Protein AF-A0A0G4IKY3-F1 (afdb_monomer)

InterPro domains:
  IPR006342 Methyltransferase FkbM [PF05050] (155-323)
  IPR006342 Methyltransferase FkbM [TIGR01444] (153-299)
  IPR029063 S-adenosyl-L-methionine-dependent methyltransferase superfamily [G3DSA:3.40.50.150] (143-332)
  IPR029063 S-adenosyl-L-methionine-dependent methyltransferase superfamily [SSF53335] (141-323)
  IPR052514 S-adenosyl-L-methionine-dependent methyltransferase [PTHR34203] (62-328)

Secondary structure (DSSP, 8-state):
--------PPPPPHHHHHHHHHHHHHHHHHHHHHHHHTSS---HHHHHHHHHHHHHHHHHHHHHHHHHHHHHHS----SS--SHHHHHHHHHHHSS-EEEEE-TTTT-EEEEESS-HHHHHHHHHS-S-HHHHHHHHHHHHHHHHTT-SSPEEEEES-TTSHHHHHHHTTT-EEEEEE--HHHHHHHHHHHHH-TTS-EEEEE-EE-SS--EEEEEEETTSTT-PEEE--HHHHHHHHH-S-HHHHHTEEEEEEEEE-GGGT--S-EEEEEE--TT-HHHHHHT-HHHHHHS-EEEEEEE--TTTS-HHHHHHHHHHHHHTTEEEE--TT-BTTB--GGG--SS----TT--EEEEEEHHHHHHHHTT---------GGGHHHHHHHHHHHH-

Radius of gyration: 27.35 Å; Cα contacts (8 Å, |Δi|>4): 627; chains: 1; bounding box: 108×58×87 Å

Organism: Plasmodiophora brassicae (NCBI:txid37360)

Structure (mmCIF, N/CA/C/O backbone):
data_AF-A0A0G4IKY3-F1
#
_entry.id   AF-A0A0G4IKY3-F1
#
loop_
_atom_site.group_PDB
_atom_site.id
_atom_site.type_symbol
_atom_site.label_atom_id
_atom_site.label_alt_id
_atom_site.label_comp_id
_atom_site.label_asym_id
_atom_site.label_entity_id
_atom_site.label_seq_id
_atom_site.pdbx_PDB_ins_code
_atom_site.Cartn_x
_atom_site.Cartn_y
_atom_site.Cartn_z
_atom_site.occupancy
_atom_site.B_iso_or_equiv
_atom_site.auth_seq_id
_atom_site.auth_comp_id
_atom_site.auth_asym_id
_atom_site.auth_atom_id
_atom_site.pdbx_PDB_model_num
ATOM 1 N N . MET A 1 1 ? -82.545 -2.313 -59.507 1.00 37.31 1 MET A N 1
ATOM 2 C CA . MET A 1 1 ? -81.567 -2.961 -58.609 1.00 37.31 1 MET A CA 1
ATOM 3 C C . MET A 1 1 ? -80.741 -1.866 -57.972 1.00 37.31 1 MET A C 1
ATOM 5 O O . MET A 1 1 ? -80.095 -1.100 -58.671 1.00 37.31 1 MET A O 1
ATOM 9 N N . SER A 1 2 ? -80.927 -1.722 -56.670 1.00 38.00 2 SER A N 1
ATOM 10 C CA . SER A 1 2 ? -80.375 -0.693 -55.794 1.00 38.00 2 SER A CA 1
ATOM 11 C C . SER A 1 2 ? -78.859 -0.852 -55.628 1.00 38.00 2 SER A C 1
ATOM 13 O O . SER A 1 2 ? -78.356 -1.959 -55.782 1.00 38.00 2 SER A O 1
ATOM 15 N N . VAL A 1 3 ? -78.153 0.210 -55.235 1.00 34.66 3 VAL A N 1
ATOM 16 C CA . VAL A 1 3 ? -77.446 0.300 -53.938 1.00 34.66 3 VAL A CA 1
ATOM 17 C C . VAL A 1 3 ? -76.568 1.557 -53.912 1.00 34.66 3 VAL A C 1
ATOM 19 O O . VAL A 1 3 ? -75.771 1.826 -54.806 1.00 34.66 3 VAL A O 1
ATOM 22 N N . LEU A 1 4 ? -76.782 2.320 -52.842 1.00 35.19 4 LEU A N 1
ATOM 23 C CA . LEU A 1 4 ? -76.111 3.544 -52.432 1.00 35.19 4 LEU A CA 1
ATOM 24 C C . LEU A 1 4 ? -74.904 3.247 -51.531 1.00 35.19 4 LEU A C 1
ATOM 26 O O . LEU A 1 4 ? -74.853 2.257 -50.807 1.00 35.19 4 LEU A O 1
ATOM 30 N N . VAL A 1 5 ? -73.977 4.198 -51.571 1.00 39.53 5 VAL A N 1
ATOM 31 C CA . VAL A 1 5 ? -72.756 4.366 -50.777 1.00 39.53 5 VAL A CA 1
ATOM 32 C C . VAL A 1 5 ? -73.047 4.518 -49.274 1.00 39.53 5 VAL A C 1
ATOM 34 O O . VAL A 1 5 ? -73.958 5.247 -48.891 1.00 39.53 5 VAL A O 1
ATOM 37 N N . GLY A 1 6 ? -72.201 3.930 -48.416 1.00 31.89 6 GLY A N 1
ATOM 38 C CA . GLY A 1 6 ? -72.197 4.166 -46.966 1.00 31.89 6 GLY A CA 1
ATOM 39 C C . GLY A 1 6 ? -70.816 3.963 -46.327 1.00 31.89 6 GLY A C 1
ATOM 40 O O . GLY A 1 6 ? -70.265 2.867 -46.359 1.00 31.89 6 GLY A O 1
ATOM 41 N N . LYS A 1 7 ? -70.257 5.037 -45.749 1.00 36.78 7 LYS A N 1
ATOM 42 C CA . LYS A 1 7 ? -68.997 5.089 -44.979 1.00 36.78 7 LYS A CA 1
ATOM 43 C C . LYS A 1 7 ? -69.166 4.465 -43.584 1.00 36.78 7 LYS A C 1
ATOM 45 O O . LYS A 1 7 ? -70.102 4.823 -42.877 1.00 36.78 7 LYS A O 1
ATOM 50 N N . ALA A 1 8 ? -68.193 3.668 -43.133 1.00 34.00 8 ALA A N 1
ATOM 51 C CA . ALA A 1 8 ? -68.064 3.230 -41.739 1.00 34.00 8 ALA A CA 1
ATOM 52 C C . ALA A 1 8 ? -66.904 3.964 -41.030 1.00 34.00 8 ALA A C 1
ATOM 54 O O . ALA A 1 8 ? -65.758 3.918 -41.474 1.00 34.00 8 ALA A O 1
ATOM 55 N N . LYS A 1 9 ? -67.213 4.644 -39.917 1.00 39.22 9 LYS A N 1
ATOM 56 C CA . LYS A 1 9 ? -66.256 5.208 -38.945 1.00 39.22 9 LYS A CA 1
ATOM 57 C C . LYS A 1 9 ? -65.696 4.072 -38.077 1.00 39.22 9 LYS A C 1
ATOM 59 O O . LYS A 1 9 ? -66.474 3.364 -37.445 1.00 39.22 9 LYS A O 1
ATOM 64 N N . ARG A 1 10 ? -64.367 3.928 -37.987 1.00 40.53 10 ARG A N 1
ATOM 65 C CA . ARG A 1 10 ? -63.715 3.079 -36.971 1.00 40.53 10 ARG A CA 1
ATOM 66 C C . ARG A 1 10 ? -63.641 3.835 -35.645 1.00 40.53 10 ARG A C 1
ATOM 68 O O . ARG A 1 10 ? -62.998 4.875 -35.557 1.00 40.53 10 ARG A O 1
ATOM 75 N N . ILE A 1 11 ? -64.310 3.295 -34.635 1.00 43.56 11 ILE A N 1
ATOM 76 C CA . ILE A 1 11 ? -64.228 3.701 -33.230 1.00 43.56 11 ILE A CA 1
ATOM 77 C C . ILE A 1 11 ? -63.143 2.821 -32.593 1.00 43.56 11 ILE A C 1
ATOM 79 O O . ILE A 1 11 ? -63.266 1.598 -32.630 1.00 43.56 11 ILE A O 1
ATOM 83 N N . MET A 1 12 ? -62.068 3.412 -32.059 1.00 44.75 12 MET A N 1
ATOM 84 C CA . MET A 1 12 ? -61.100 2.673 -31.235 1.00 44.75 12 MET A CA 1
ATOM 85 C C . MET A 1 12 ? -61.681 2.437 -29.827 1.00 44.75 12 MET A C 1
ATOM 87 O O . MET A 1 12 ? -62.324 3.344 -29.291 1.00 44.75 12 MET A O 1
ATOM 91 N N . PRO A 1 13 ? -61.466 1.258 -29.212 1.00 45.41 13 PRO A N 1
ATOM 92 C CA . PRO A 1 13 ? -61.956 0.957 -27.868 1.00 45.41 13 PRO A CA 1
ATOM 93 C C . PRO A 1 13 ? -61.301 1.863 -26.816 1.00 45.41 13 PRO A C 1
ATOM 95 O O . PRO A 1 13 ? -60.092 2.102 -26.859 1.00 45.41 13 PRO A O 1
ATOM 98 N N . ARG A 1 14 ? -62.099 2.337 -25.849 1.00 50.44 14 ARG A N 1
ATOM 99 C CA . ARG A 1 14 ? -61.691 3.253 -24.764 1.00 50.44 14 ARG A CA 1
ATOM 100 C C . ARG A 1 14 ? -60.505 2.744 -23.926 1.00 50.44 14 ARG A C 1
ATOM 102 O O . ARG A 1 14 ? -59.749 3.563 -23.410 1.00 50.44 14 ARG A O 1
ATOM 109 N N . ASP A 1 15 ? -60.284 1.434 -23.878 1.00 48.44 15 ASP A N 1
ATOM 110 C CA . ASP A 1 15 ? -59.241 0.820 -23.047 1.00 48.44 15 ASP A CA 1
ATOM 111 C C . ASP A 1 15 ? -57.827 0.957 -23.642 1.00 48.44 15 ASP A C 1
ATOM 113 O O . ASP A 1 15 ? -56.848 1.065 -22.903 1.00 48.44 15 ASP A O 1
ATOM 117 N N . MET A 1 16 ? -57.696 1.065 -24.972 1.00 48.69 16 MET A N 1
ATOM 118 C CA . MET A 1 16 ? -56.390 1.317 -25.604 1.00 48.69 16 MET A CA 1
ATOM 119 C C . MET A 1 16 ? -55.942 2.774 -25.476 1.00 48.69 16 MET A C 1
ATOM 121 O O . MET A 1 16 ? -54.743 3.040 -25.377 1.00 48.69 16 MET A O 1
ATOM 125 N N . LEU A 1 17 ? -56.885 3.721 -25.418 1.00 51.28 17 LEU A N 1
ATOM 126 C CA . LEU A 1 17 ? -56.554 5.126 -25.184 1.00 51.28 17 LEU A CA 1
ATOM 127 C C . LEU A 1 17 ? -56.025 5.319 -23.753 1.00 51.28 17 LEU A C 1
ATOM 129 O O . LEU A 1 17 ? -55.016 5.995 -23.562 1.00 51.28 17 LEU A O 1
ATOM 133 N N . ALA A 1 18 ? -56.627 4.645 -22.768 1.00 51.75 18 ALA A N 1
ATOM 134 C CA . ALA A 1 18 ? -56.174 4.680 -21.378 1.00 51.75 18 ALA A CA 1
ATOM 135 C C . ALA A 1 18 ? -54.755 4.104 -21.197 1.00 51.75 18 ALA A C 1
ATOM 137 O O . ALA A 1 18 ? -53.933 4.728 -20.524 1.00 51.75 18 ALA A O 1
ATOM 138 N N . LEU A 1 19 ? -54.427 2.979 -21.850 1.00 49.94 19 LEU A N 1
ATOM 139 C CA . LEU A 1 19 ? -53.065 2.423 -21.811 1.00 49.94 19 LEU A CA 1
ATOM 140 C C . LEU A 1 19 ? -52.035 3.354 -22.465 1.00 49.94 19 LEU A C 1
ATOM 142 O O . LEU A 1 19 ? -50.948 3.547 -21.924 1.00 49.94 19 LEU A O 1
ATOM 146 N N . SER A 1 20 ? -52.379 3.969 -23.600 1.00 53.56 20 SER A N 1
ATOM 147 C CA . SER A 1 20 ? -51.467 4.891 -24.289 1.00 53.56 20 SER A CA 1
ATOM 148 C C . SER A 1 20 ? -51.202 6.175 -23.489 1.00 53.56 20 SER A C 1
ATOM 150 O O . SER A 1 20 ? -50.065 6.643 -23.443 1.00 53.56 20 SER A O 1
ATOM 152 N N . ILE A 1 21 ? -52.213 6.696 -22.781 1.00 59.31 21 ILE A N 1
ATOM 153 C CA . ILE A 1 21 ? -52.073 7.866 -21.902 1.00 59.31 21 ILE A CA 1
ATOM 154 C C . ILE A 1 21 ? -51.247 7.517 -20.656 1.00 59.31 21 ILE A C 1
ATOM 156 O O . ILE A 1 21 ? -50.390 8.308 -20.266 1.00 59.31 21 ILE A O 1
ATOM 160 N N . MET A 1 22 ? -51.428 6.329 -20.066 1.00 53.69 22 MET A N 1
ATOM 161 C CA . MET A 1 22 ? -50.606 5.887 -18.931 1.00 53.69 22 MET A CA 1
ATOM 162 C C . MET A 1 22 ? -49.137 5.667 -19.319 1.00 53.69 22 MET A C 1
ATOM 164 O O . MET A 1 22 ? -48.249 6.082 -18.575 1.00 53.69 22 MET A O 1
ATOM 168 N N . CYS A 1 23 ? -48.857 5.105 -20.501 1.00 52.62 23 CYS A N 1
ATOM 169 C CA . CYS A 1 23 ? -47.485 4.996 -21.007 1.00 52.62 23 CYS A CA 1
ATOM 170 C C . CYS A 1 23 ? -46.850 6.370 -21.268 1.00 52.62 23 CYS A C 1
ATOM 172 O O . CYS A 1 23 ? -45.700 6.585 -20.891 1.00 52.62 23 CYS A O 1
ATOM 174 N N . LEU A 1 24 ? -47.588 7.318 -21.854 1.00 56.56 24 LEU A N 1
ATOM 175 C CA . LEU A 1 24 ? -47.091 8.682 -22.075 1.00 56.56 24 LEU A CA 1
ATOM 176 C C . LEU A 1 24 ? -46.851 9.435 -20.759 1.00 56.56 24 LEU A C 1
ATOM 178 O O . LEU A 1 24 ? -45.848 10.136 -20.644 1.00 56.56 24 LEU A O 1
ATOM 182 N N . ALA A 1 25 ? -47.705 9.250 -19.748 1.00 55.06 25 ALA A N 1
ATOM 183 C CA . ALA A 1 25 ? -47.511 9.833 -18.421 1.00 55.06 25 ALA A CA 1
ATOM 184 C C . ALA A 1 25 ? -46.302 9.224 -17.688 1.00 55.06 25 ALA A C 1
ATOM 186 O O . ALA A 1 25 ? -45.550 9.955 -17.047 1.00 55.06 25 ALA A O 1
ATOM 187 N N . ALA A 1 26 ? -46.063 7.915 -17.823 1.00 49.66 26 ALA A N 1
ATOM 188 C CA . ALA A 1 26 ? -44.887 7.252 -17.255 1.00 49.66 26 ALA A CA 1
ATOM 189 C C . ALA A 1 26 ? -43.582 7.716 -17.925 1.00 49.66 26 ALA A C 1
ATOM 191 O O . ALA A 1 26 ? -42.605 8.006 -17.235 1.00 49.66 26 ALA A O 1
ATOM 192 N N . VAL A 1 27 ? -43.581 7.868 -19.255 1.00 55.97 27 VAL A N 1
ATOM 193 C CA . VAL A 1 27 ? -42.430 8.397 -20.006 1.00 55.97 27 VAL A CA 1
ATOM 194 C C . VAL A 1 27 ? -42.190 9.876 -19.682 1.00 55.97 27 VAL A C 1
ATOM 196 O O . VAL A 1 27 ? -41.045 10.274 -19.478 1.00 55.97 27 VAL A O 1
ATOM 199 N N . ALA A 1 28 ? -43.245 10.685 -19.543 1.00 47.47 28 ALA A N 1
ATOM 200 C CA . ALA A 1 28 ? -43.129 12.079 -19.113 1.00 47.47 28 ALA A CA 1
ATOM 201 C C . ALA A 1 28 ? -42.624 12.203 -17.664 1.00 47.47 28 ALA A C 1
ATOM 203 O O . ALA A 1 28 ? -41.802 13.071 -17.379 1.00 47.47 28 ALA A O 1
ATOM 204 N N . CYS A 1 29 ? -43.041 11.301 -16.767 1.00 44.12 29 CYS A N 1
ATOM 205 C CA . CYS A 1 29 ? -42.544 11.240 -15.393 1.00 44.12 29 CYS A CA 1
ATOM 206 C C . CYS A 1 29 ? -41.045 10.886 -15.366 1.00 44.12 29 CYS A C 1
ATOM 208 O O . CYS A 1 29 ? -40.260 11.606 -14.752 1.00 44.12 29 CYS A O 1
ATOM 210 N N . MET A 1 30 ? -40.612 9.879 -16.136 1.00 45.09 30 MET A N 1
ATOM 211 C CA . MET A 1 30 ? -39.189 9.525 -16.270 1.00 45.09 30 MET A CA 1
ATOM 212 C C . MET A 1 30 ? -38.346 10.647 -16.901 1.00 45.09 30 MET A C 1
ATOM 214 O O . MET A 1 30 ? -37.221 10.892 -16.465 1.00 45.09 30 MET A O 1
ATOM 218 N N . LEU A 1 31 ? -38.890 11.383 -17.875 1.00 43.62 31 LEU A N 1
ATOM 219 C CA . LEU A 1 31 ? -38.218 12.546 -18.467 1.00 43.62 31 LEU A CA 1
ATOM 220 C C . LEU A 1 31 ? -38.138 13.731 -17.493 1.00 43.62 31 LEU A C 1
ATOM 222 O O . LEU A 1 31 ? -37.123 14.424 -17.465 1.00 43.62 31 LEU A O 1
ATOM 226 N N . SER A 1 32 ? -39.155 13.938 -16.652 1.00 40.62 32 SER A N 1
ATOM 227 C CA . SER A 1 32 ? -39.143 14.993 -15.629 1.00 40.62 32 SER A CA 1
ATOM 228 C C . SER A 1 32 ? -38.189 14.698 -14.465 1.00 40.62 32 SER A C 1
ATOM 230 O O . SER A 1 32 ? -37.555 15.624 -13.962 1.00 40.62 32 SER A O 1
ATOM 232 N N . VAL A 1 33 ? -37.996 13.421 -14.103 1.00 45.06 33 VAL A N 1
ATOM 233 C CA . VAL A 1 33 ? -36.963 13.002 -13.139 1.00 45.06 33 VAL A CA 1
ATOM 234 C C . VAL A 1 33 ? -35.565 13.260 -13.712 1.00 45.06 33 VAL A C 1
ATOM 236 O O . VAL A 1 33 ? -34.727 13.833 -13.021 1.00 45.06 33 VAL A O 1
ATOM 239 N N . ASN A 1 34 ? -35.326 12.956 -14.992 1.00 39.84 34 ASN A N 1
ATOM 240 C CA . ASN A 1 34 ? -34.033 13.227 -15.637 1.00 39.84 34 ASN A CA 1
ATOM 241 C C . ASN A 1 34 ? -33.738 14.728 -15.809 1.00 39.84 34 ASN A C 1
ATOM 243 O O . ASN A 1 34 ? -32.594 15.152 -15.645 1.00 39.84 34 ASN A O 1
ATOM 247 N N . LEU A 1 35 ? -34.753 15.556 -16.078 1.00 37.22 35 LEU A N 1
ATOM 248 C CA . LEU A 1 35 ? -34.577 17.010 -16.184 1.00 37.22 35 LEU A CA 1
ATOM 249 C C . LEU A 1 35 ? -34.345 17.683 -14.818 1.00 37.22 35 LEU A C 1
ATOM 251 O O . LEU A 1 35 ? -33.639 18.688 -14.764 1.00 37.22 35 LEU A O 1
ATOM 255 N N . PHE A 1 36 ? -34.829 17.104 -13.712 1.00 32.34 36 PHE A N 1
ATOM 256 C CA . PHE A 1 36 ? -34.518 17.584 -12.355 1.00 32.34 36 PHE A CA 1
ATOM 257 C C . PHE A 1 36 ? -33.088 17.252 -11.891 1.00 32.34 36 PHE A C 1
ATOM 259 O O . PHE A 1 36 ? -32.546 17.954 -11.036 1.00 32.34 36 PHE A O 1
ATOM 266 N N . PHE A 1 37 ? -32.437 16.242 -12.479 1.00 37.88 37 PHE A N 1
ATOM 267 C CA . PHE A 1 37 ? -31.025 15.934 -12.211 1.00 37.88 37 PHE A CA 1
ATOM 268 C C . PHE A 1 37 ? -30.039 16.802 -13.011 1.00 37.88 37 PHE A C 1
ATOM 270 O O . PHE A 1 37 ? -28.870 16.887 -12.644 1.00 37.88 37 PHE A O 1
ATOM 277 N N . SER A 1 38 ? -30.495 17.510 -14.050 1.00 35.00 38 SER A N 1
ATOM 278 C CA . SER A 1 38 ? -29.628 18.337 -14.903 1.00 35.00 38 SER A CA 1
ATOM 279 C C . SER A 1 38 ? -29.293 19.722 -14.324 1.00 35.00 38 SER A C 1
ATOM 281 O O . SER A 1 38 ? -28.456 20.419 -14.897 1.00 35.00 38 SER A O 1
ATOM 283 N N . SER A 1 39 ? -29.916 20.156 -13.220 1.00 37.53 39 SER A N 1
ATOM 284 C CA . SER A 1 39 ? -29.637 21.476 -12.620 1.00 37.53 39 SER A CA 1
ATOM 285 C C . SER A 1 39 ? -29.365 21.458 -11.115 1.00 37.53 39 SER A C 1
ATOM 287 O O . SER A 1 39 ? -29.288 22.519 -10.492 1.00 37.53 39 SER A O 1
ATOM 289 N N . ALA A 1 40 ? -29.201 20.286 -10.505 1.00 34.88 40 ALA A N 1
ATOM 290 C CA . ALA A 1 40 ? -28.775 20.193 -9.117 1.00 34.88 40 ALA A CA 1
ATOM 291 C C . ALA A 1 40 ? -27.244 20.188 -9.069 1.00 34.88 40 ALA A C 1
ATOM 293 O O . ALA A 1 40 ? -26.609 19.260 -9.565 1.00 34.88 40 ALA A O 1
ATOM 294 N N . ARG A 1 41 ? -26.634 21.201 -8.434 1.00 41.28 41 ARG A N 1
ATOM 295 C CA . ARG A 1 41 ? -25.271 21.050 -7.895 1.00 41.28 41 ARG A CA 1
ATOM 296 C C . ARG A 1 41 ? -25.238 19.716 -7.156 1.00 41.28 41 ARG A C 1
ATOM 298 O O . ARG A 1 41 ? -26.053 19.507 -6.258 1.00 41.28 41 ARG A O 1
ATOM 305 N N . SER A 1 42 ? -24.361 18.819 -7.594 1.00 39.03 42 SER A N 1
ATOM 306 C CA . SER A 1 42 ? -24.293 17.438 -7.130 1.00 39.03 42 SER A CA 1
ATOM 307 C C . SER A 1 42 ? -24.282 17.402 -5.605 1.00 39.03 42 SER A C 1
ATOM 309 O O . SER A 1 42 ? -23.324 17.844 -4.969 1.00 39.03 42 SER A O 1
ATOM 311 N N . SER A 1 43 ? -25.375 16.921 -5.010 1.00 37.34 43 SER A N 1
ATOM 312 C CA . SER A 1 43 ? -25.430 16.740 -3.562 1.00 37.34 43 SER A CA 1
ATOM 313 C C . SER A 1 43 ? -24.370 15.707 -3.147 1.00 37.34 43 SER A C 1
ATOM 315 O O . SER A 1 43 ? -24.094 14.785 -3.924 1.00 37.34 43 SER A O 1
ATOM 317 N N . PRO A 1 44 ? -23.800 15.789 -1.931 1.00 43.41 44 PRO A N 1
ATOM 318 C CA . PRO A 1 44 ? -22.795 14.830 -1.455 1.00 43.41 44 PRO A CA 1
ATOM 319 C C . PRO A 1 44 ? -23.242 13.366 -1.589 1.00 43.41 44 PRO A C 1
ATOM 321 O O . PRO A 1 44 ? -22.439 12.482 -1.859 1.00 43.41 44 PRO A O 1
ATOM 324 N N . ARG A 1 45 ? -24.554 13.120 -1.485 1.00 36.38 45 ARG A N 1
ATOM 325 C CA . ARG A 1 45 ? -25.170 11.796 -1.611 1.00 36.38 45 ARG A CA 1
ATOM 326 C C . ARG A 1 45 ? -25.133 11.240 -3.042 1.00 36.38 45 ARG A C 1
ATOM 328 O O . ARG A 1 45 ? -25.012 10.035 -3.208 1.00 36.38 45 ARG A O 1
ATOM 335 N N . SER A 1 46 ? -25.209 12.100 -4.061 1.00 29.44 46 SER A N 1
ATOM 336 C CA . SER A 1 46 ? -25.110 11.701 -5.474 1.00 29.44 46 SER A CA 1
ATOM 337 C C . SER A 1 46 ? -23.675 11.360 -5.870 1.00 29.44 46 SER A C 1
ATOM 339 O O . SER A 1 46 ? -23.472 10.394 -6.595 1.00 29.44 46 SER A O 1
ATOM 341 N N . LEU A 1 47 ? -22.697 12.129 -5.376 1.00 43.41 47 LEU A N 1
ATOM 342 C CA . LEU A 1 47 ? -21.272 11.850 -5.588 1.00 43.41 47 LEU A CA 1
ATOM 343 C C . LEU A 1 47 ? -20.853 10.554 -4.887 1.00 43.41 47 LEU A C 1
ATOM 345 O O . LEU A 1 47 ? -20.110 9.766 -5.457 1.00 43.41 47 LEU A O 1
ATOM 349 N N . TYR A 1 48 ? -21.386 10.306 -3.688 1.00 41.56 48 TYR A N 1
ATOM 350 C CA . TYR A 1 48 ? -21.134 9.085 -2.925 1.00 41.56 48 TYR A CA 1
ATOM 351 C C . TYR A 1 48 ? -21.706 7.821 -3.591 1.00 41.56 48 TYR A C 1
ATOM 353 O O . TYR A 1 48 ? -21.061 6.777 -3.612 1.00 41.56 48 TYR A O 1
ATOM 361 N N . LEU A 1 49 ? -22.906 7.897 -4.179 1.00 38.56 49 LEU A N 1
ATOM 362 C CA . LEU A 1 49 ? -23.488 6.762 -4.906 1.00 38.56 49 LEU A CA 1
ATOM 363 C C . LEU A 1 49 ? -22.720 6.460 -6.198 1.00 38.56 49 LEU A C 1
ATOM 365 O O . LEU A 1 49 ? -22.378 5.304 -6.431 1.00 38.56 49 LEU A O 1
ATOM 369 N N . SER A 1 50 ? -22.357 7.487 -6.978 1.00 44.03 50 SER A N 1
ATOM 370 C CA . SER A 1 50 ? -21.510 7.290 -8.162 1.00 44.03 50 SER A CA 1
ATOM 371 C C . SER A 1 50 ? -20.131 6.743 -7.790 1.00 44.03 50 SER A C 1
ATOM 373 O O . SER A 1 50 ? -19.555 5.949 -8.524 1.00 44.03 50 SER A O 1
ATOM 375 N N . SER A 1 51 ? -19.597 7.134 -6.632 1.00 50.31 51 SER A N 1
ATOM 376 C CA . SER A 1 51 ? -18.275 6.707 -6.189 1.00 50.31 51 SER A CA 1
ATOM 377 C C . SER A 1 51 ? -18.251 5.269 -5.644 1.00 50.31 51 SER A C 1
ATOM 379 O O . SER A 1 51 ? -17.302 4.519 -5.893 1.00 50.31 51 SER A O 1
ATOM 381 N N . LEU A 1 52 ? -19.318 4.836 -4.965 1.00 52.59 52 LEU A N 1
ATOM 382 C CA . LEU A 1 52 ? -19.523 3.431 -4.596 1.00 52.59 52 LEU A CA 1
ATOM 383 C C . LEU A 1 52 ? -19.681 2.539 -5.833 1.00 52.59 52 LEU A C 1
ATOM 385 O O . LEU A 1 52 ? -19.059 1.477 -5.899 1.00 52.59 52 LEU A O 1
ATOM 389 N N . GLU A 1 53 ? -20.441 2.995 -6.835 1.00 53.31 53 GLU A N 1
ATOM 390 C CA . GLU A 1 53 ? -20.539 2.314 -8.131 1.00 53.31 53 GLU A CA 1
ATOM 391 C C . GLU A 1 53 ? -19.160 2.185 -8.790 1.00 53.31 53 GLU A C 1
ATOM 393 O O . GLU A 1 53 ? -18.822 1.103 -9.272 1.00 53.31 53 GLU A O 1
ATOM 398 N N . THR A 1 54 ? -18.311 3.221 -8.724 1.00 65.69 54 THR A N 1
ATOM 399 C CA . THR A 1 54 ? -16.938 3.106 -9.238 1.00 65.69 54 THR A CA 1
ATOM 400 C C . THR A 1 54 ? -16.086 2.102 -8.462 1.00 65.69 54 THR A C 1
ATOM 402 O O . THR A 1 54 ? -15.414 1.298 -9.097 1.00 65.69 54 THR A O 1
ATOM 405 N N . THR A 1 55 ? -16.132 2.056 -7.125 1.00 71.69 55 THR A N 1
ATOM 406 C CA . THR A 1 55 ? -15.308 1.098 -6.351 1.00 71.69 55 THR A CA 1
ATOM 407 C C . THR A 1 55 ? -15.731 -0.347 -6.614 1.00 71.69 55 THR A C 1
ATOM 409 O O . THR A 1 55 ? -14.876 -1.209 -6.823 1.00 71.69 55 THR A O 1
ATOM 412 N N . HIS A 1 56 ? -17.039 -0.616 -6.680 1.00 76.81 56 HIS A N 1
ATOM 413 C CA . HIS A 1 56 ? -17.553 -1.942 -7.030 1.00 76.81 56 HIS A CA 1
ATOM 414 C C . HIS A 1 56 ? -17.130 -2.357 -8.446 1.00 76.81 56 HIS A C 1
ATOM 416 O O . HIS A 1 56 ? -16.602 -3.450 -8.636 1.00 76.81 56 HIS A O 1
ATOM 422 N N . GLN A 1 57 ? -17.280 -1.465 -9.430 1.00 79.88 57 GLN A N 1
ATOM 423 C CA . GLN A 1 57 ? -16.838 -1.724 -10.804 1.00 79.88 57 GLN A CA 1
ATOM 424 C C . GLN A 1 57 ? -15.325 -1.970 -10.891 1.00 79.88 57 GLN A C 1
ATOM 426 O O . GLN A 1 57 ? -14.885 -2.855 -11.626 1.00 79.88 57 GLN A O 1
ATOM 431 N N . GLN A 1 58 ? -14.511 -1.217 -10.141 1.00 78.94 58 GLN A N 1
ATOM 432 C CA . GLN A 1 58 ? -13.065 -1.440 -10.074 1.00 78.94 58 GLN A CA 1
ATOM 433 C C . GLN A 1 58 ? -12.749 -2.808 -9.456 1.00 78.94 58 GLN A C 1
ATOM 435 O O . GLN A 1 58 ? -11.918 -3.543 -9.992 1.00 78.94 58 GLN A O 1
ATOM 440 N N . HIS A 1 59 ? -13.441 -3.187 -8.382 1.00 83.19 59 HIS A N 1
ATOM 441 C CA . HIS A 1 59 ? -13.292 -4.491 -7.740 1.00 83.19 59 HIS A CA 1
ATOM 442 C C . HIS A 1 59 ? -13.621 -5.644 -8.701 1.00 83.19 59 HIS A C 1
ATOM 444 O O . HIS A 1 59 ? -12.784 -6.523 -8.918 1.00 83.19 59 HIS A O 1
ATOM 450 N N . GLU A 1 60 ? -14.780 -5.604 -9.364 1.00 84.38 60 GLU A N 1
ATOM 451 C CA . GLU A 1 60 ? -15.162 -6.594 -10.381 1.00 84.38 60 GLU A CA 1
ATOM 452 C C . GLU A 1 60 ? -14.147 -6.659 -11.525 1.00 84.38 60 GLU A C 1
ATOM 454 O O . GLU A 1 60 ? -13.751 -7.744 -11.954 1.00 84.38 60 GLU A O 1
ATOM 459 N N . ARG A 1 61 ? -13.665 -5.499 -11.987 1.00 84.75 61 ARG A N 1
ATOM 460 C CA . ARG A 1 61 ? -12.633 -5.422 -13.023 1.00 84.75 61 ARG A CA 1
ATOM 461 C C . ARG A 1 61 ? -11.327 -6.074 -12.573 1.00 84.75 61 ARG A C 1
ATOM 463 O O . ARG A 1 61 ? -10.712 -6.782 -13.368 1.00 84.75 61 ARG A O 1
ATOM 470 N N . SER A 1 62 ? -10.898 -5.851 -11.333 1.00 87.12 62 SER A N 1
ATOM 471 C CA . SER A 1 62 ? -9.705 -6.491 -10.769 1.00 87.12 62 SER A CA 1
ATOM 472 C C . SER A 1 62 ? -9.865 -8.014 -10.733 1.00 87.12 62 SER A C 1
ATOM 474 O O . SER A 1 62 ? -9.005 -8.728 -11.253 1.00 87.12 62 SER A O 1
ATOM 476 N N . HIS A 1 63 ? -11.001 -8.515 -10.237 1.00 87.38 63 HIS A N 1
ATOM 477 C CA . HIS A 1 63 ? -11.297 -9.949 -10.213 1.00 87.38 63 HIS A CA 1
ATOM 478 C C . HIS A 1 63 ? -11.362 -10.563 -11.613 1.00 87.38 63 HIS A C 1
ATOM 480 O O . HIS A 1 63 ? -10.807 -11.639 -11.837 1.00 87.38 63 HIS A O 1
ATOM 486 N N . PHE A 1 64 ? -11.971 -9.870 -12.576 1.00 85.12 64 PHE A N 1
ATOM 487 C CA . PHE A 1 64 ? -12.006 -10.308 -13.968 1.00 85.12 64 PHE A CA 1
ATOM 488 C C . PHE A 1 64 ? -10.601 -10.383 -14.583 1.00 85.12 64 PHE A C 1
ATOM 490 O O . PHE A 1 64 ? -10.259 -11.378 -15.226 1.00 85.12 64 PHE A O 1
ATOM 497 N N . LEU A 1 65 ? -9.762 -9.364 -14.360 1.00 84.44 65 LEU A N 1
ATOM 498 C CA . LEU A 1 65 ? -8.372 -9.356 -14.822 1.00 84.44 65 LEU A CA 1
ATOM 499 C C . LEU A 1 65 ? -7.562 -10.489 -14.186 1.00 84.44 65 LEU A C 1
ATOM 501 O O . LEU A 1 65 ? -6.797 -11.149 -14.885 1.00 84.44 65 LEU A O 1
ATOM 505 N N . GLN A 1 66 ? -7.751 -10.741 -12.890 1.00 88.56 66 GLN A N 1
ATOM 506 C CA . GLN A 1 66 ? -7.102 -11.845 -12.188 1.00 88.56 66 GLN A CA 1
ATOM 507 C C . GLN A 1 66 ? -7.560 -13.202 -12.734 1.00 88.56 66 GLN A C 1
ATOM 509 O O . GLN A 1 66 ? -6.724 -14.055 -13.016 1.00 88.56 66 GLN A O 1
ATOM 514 N N . ALA A 1 67 ? -8.863 -13.405 -12.936 1.00 83.50 67 ALA A N 1
ATOM 515 C CA . ALA A 1 67 ? -9.400 -14.645 -13.490 1.00 83.50 67 ALA A CA 1
ATOM 516 C C . ALA A 1 67 ? -8.894 -14.894 -14.918 1.00 83.50 67 ALA A C 1
ATOM 518 O O . ALA A 1 67 ? -8.455 -16.000 -15.228 1.00 83.50 67 ALA A O 1
ATOM 519 N N . THR A 1 68 ? -8.884 -13.854 -15.759 1.00 83.38 68 THR A N 1
ATOM 520 C CA . THR A 1 68 ? -8.339 -13.913 -17.125 1.00 83.38 68 THR A CA 1
ATOM 521 C C . THR A 1 68 ? -6.850 -14.252 -17.100 1.00 83.38 68 THR A C 1
ATOM 523 O O . THR A 1 68 ? -6.410 -15.133 -17.835 1.00 83.38 68 THR A O 1
ATOM 526 N N . TYR A 1 69 ? -6.085 -13.621 -16.203 1.00 84.44 69 TYR A N 1
ATOM 527 C CA . TYR A 1 69 ? -4.676 -13.944 -15.994 1.00 84.44 69 TYR A CA 1
ATOM 528 C C . TYR A 1 69 ? -4.504 -15.412 -15.583 1.00 84.44 69 TYR A C 1
ATOM 530 O O . TYR A 1 69 ? -3.710 -16.135 -16.173 1.00 84.44 69 TYR A O 1
ATOM 538 N N . CYS A 1 70 ? -5.285 -15.913 -14.626 1.00 84.00 70 CYS A N 1
ATOM 539 C CA . CYS A 1 70 ? -5.183 -17.318 -14.244 1.00 84.00 70 CYS A CA 1
ATOM 540 C C . CYS A 1 70 ? -5.552 -18.270 -15.384 1.00 84.00 70 CYS A C 1
ATOM 542 O O . CYS A 1 70 ? -4.924 -19.308 -15.524 1.00 84.00 70 CYS A O 1
ATOM 544 N N . GLN A 1 71 ? -6.521 -17.926 -16.230 1.00 79.06 71 GLN A N 1
ATOM 545 C CA . GLN A 1 71 ? -6.881 -18.756 -17.381 1.00 79.06 71 GLN A CA 1
ATOM 546 C C . GLN A 1 71 ? -5.796 -18.772 -18.465 1.00 79.06 71 GLN A C 1
ATOM 548 O O . GLN A 1 71 ? -5.492 -19.839 -18.993 1.00 79.06 71 GLN A O 1
ATOM 553 N N . GLU A 1 72 ? -5.208 -17.616 -18.788 1.00 74.25 72 GLU A N 1
ATOM 554 C CA . GLU A 1 72 ? -4.143 -17.512 -19.794 1.00 74.25 72 GLU A CA 1
ATOM 555 C C . GLU A 1 72 ? -2.853 -18.198 -19.317 1.00 74.25 72 GLU A C 1
ATOM 557 O O . GLU A 1 72 ? -2.198 -18.893 -20.094 1.00 74.25 72 GLU A O 1
ATOM 562 N N . PHE A 1 73 ? -2.499 -18.027 -18.039 1.00 67.88 73 PHE A N 1
ATOM 563 C CA . PHE A 1 73 ? -1.185 -18.406 -17.507 1.00 67.88 73 PHE A CA 1
ATOM 564 C C . PHE A 1 73 ? -1.183 -19.673 -16.644 1.00 67.88 73 PHE A C 1
ATOM 566 O O . PHE A 1 73 ? -0.130 -20.247 -16.368 1.00 67.88 73 PHE A O 1
ATOM 573 N N . PHE A 1 74 ? -2.356 -20.131 -16.224 1.00 66.44 74 PHE A N 1
ATOM 574 C CA . PHE A 1 74 ? -2.557 -21.382 -15.499 1.00 66.44 74 PHE A CA 1
ATOM 575 C C . PHE A 1 74 ? -3.780 -22.118 -16.060 1.00 66.44 74 PHE A C 1
ATOM 577 O O . PHE A 1 74 ? -4.691 -22.455 -15.294 1.00 66.44 74 PHE A O 1
ATOM 584 N N . PRO A 1 75 ? -3.840 -22.362 -17.390 1.00 56.22 75 PRO A N 1
ATOM 585 C CA . PRO A 1 75 ? -4.957 -23.079 -17.984 1.00 56.22 75 PRO A CA 1
ATOM 586 C C . PRO A 1 75 ? -5.088 -24.411 -17.257 1.00 56.22 75 PRO A C 1
ATOM 588 O O . PRO A 1 75 ? -4.091 -25.119 -17.104 1.00 56.22 75 PRO A O 1
ATOM 591 N N . LEU A 1 76 ? -6.299 -24.663 -16.741 1.00 50.78 76 LEU A N 1
ATOM 592 C CA . LEU A 1 76 ? -6.672 -25.785 -15.879 1.00 50.78 76 LEU A CA 1
ATOM 593 C C . LEU A 1 76 ? -5.712 -26.952 -16.054 1.00 50.78 76 LEU A C 1
ATOM 595 O O . LEU A 1 76 ? -5.693 -27.580 -17.114 1.00 50.78 76 LEU A O 1
ATOM 599 N N . ALA A 1 77 ? -4.916 -27.211 -15.014 1.00 45.72 77 ALA A N 1
ATOM 600 C CA . ALA A 1 77 ? -4.087 -28.395 -14.931 1.00 45.72 77 ALA A CA 1
ATOM 601 C C . ALA A 1 77 ? -4.968 -29.595 -15.289 1.00 45.72 77 ALA A C 1
ATOM 603 O O . ALA A 1 77 ? -5.837 -30.002 -14.515 1.00 45.72 77 ALA A O 1
ATOM 604 N N . SER A 1 78 ? -4.781 -30.117 -16.501 1.00 37.88 78 SER A N 1
ATOM 605 C CA . SER A 1 78 ? -5.372 -31.370 -16.933 1.00 37.88 78 SER A CA 1
ATOM 606 C C . SER A 1 78 ? -5.095 -32.382 -15.831 1.00 37.88 78 SER A C 1
ATOM 608 O O . SER A 1 78 ? -3.942 -32.530 -15.421 1.00 37.88 78 SER A O 1
ATOM 610 N N . HIS A 1 79 ? -6.164 -32.987 -15.312 1.00 39.38 79 HIS A N 1
ATOM 611 C CA . HIS A 1 79 ? -6.160 -33.970 -14.234 1.00 39.38 79 HIS A CA 1
ATOM 612 C C . HIS A 1 79 ? -4.893 -34.834 -14.245 1.00 39.38 79 HIS A C 1
ATOM 614 O O . HIS A 1 79 ? -4.731 -35.696 -15.104 1.00 39.38 79 HIS A O 1
ATOM 620 N N . GLY A 1 80 ? -3.976 -34.575 -13.312 1.00 37.41 80 GLY A N 1
ATOM 621 C CA . GLY A 1 80 ? -2.702 -35.287 -13.298 1.00 37.41 80 GLY A CA 1
ATOM 622 C C . GLY A 1 80 ? -1.593 -34.577 -12.537 1.00 37.41 80 GLY A C 1
ATOM 623 O O . GLY A 1 80 ? -0.584 -34.229 -13.133 1.00 37.41 80 GLY A O 1
ATOM 624 N N . GLY A 1 81 ? -1.793 -34.352 -11.235 1.00 40.78 81 GLY A N 1
ATOM 625 C CA . GLY A 1 81 ? -0.781 -34.496 -10.172 1.00 40.78 81 GLY A CA 1
ATOM 626 C C . GLY A 1 81 ? 0.643 -33.935 -10.317 1.00 40.78 81 GLY A C 1
ATOM 627 O O . GLY A 1 81 ? 1.481 -34.306 -9.501 1.00 40.78 81 GLY A O 1
ATOM 628 N N . SER A 1 82 ? 0.966 -33.070 -11.279 1.00 40.53 82 SER A N 1
ATOM 629 C CA . SER A 1 82 ? 2.313 -32.512 -11.407 1.00 40.53 82 SER A CA 1
ATOM 630 C C . SER A 1 82 ? 2.316 -31.016 -11.113 1.00 40.53 82 SER A C 1
ATOM 632 O O . SER A 1 82 ? 1.577 -30.223 -11.685 1.00 40.53 82 SER A O 1
ATOM 634 N N . THR A 1 83 ? 3.199 -30.636 -10.202 1.00 50.88 83 THR A N 1
ATOM 635 C CA . THR A 1 83 ? 3.575 -29.274 -9.805 1.00 50.88 83 THR A CA 1
ATOM 636 C C . THR A 1 83 ? 4.363 -28.526 -10.895 1.00 50.88 83 THR A C 1
ATOM 638 O O . THR A 1 83 ? 4.790 -27.393 -10.693 1.00 50.88 83 THR A O 1
ATOM 641 N N . TYR A 1 84 ? 4.548 -29.168 -12.051 1.00 45.94 84 TYR A N 1
ATOM 642 C CA . TYR A 1 84 ? 5.426 -28.801 -13.159 1.00 45.94 84 TYR A CA 1
ATOM 643 C C . TYR A 1 84 ? 4.878 -27.752 -14.167 1.00 45.94 84 TYR A C 1
ATOM 645 O O . TYR A 1 84 ? 5.705 -27.056 -14.755 1.00 45.94 84 TYR A O 1
ATOM 653 N N . PRO A 1 85 ? 3.552 -27.557 -14.388 1.00 57.28 85 PRO A N 1
ATOM 654 C CA . PRO A 1 85 ? 3.065 -26.624 -15.419 1.00 57.28 85 PRO A CA 1
ATOM 655 C C . PRO A 1 85 ? 3.276 -25.144 -15.070 1.00 57.28 85 PRO A C 1
ATOM 657 O O . PRO A 1 85 ? 3.660 -24.354 -15.925 1.00 57.28 85 PRO A O 1
ATOM 660 N N . ILE A 1 86 ? 3.067 -24.784 -13.799 1.00 54.34 86 ILE A N 1
ATOM 661 C CA . ILE A 1 86 ? 3.083 -23.398 -13.293 1.00 54.34 86 ILE A CA 1
ATOM 662 C C . ILE A 1 86 ? 4.459 -22.750 -13.480 1.00 54.34 86 ILE A C 1
ATOM 664 O O . ILE A 1 86 ? 4.563 -21.637 -13.989 1.00 54.34 86 ILE A O 1
ATOM 668 N N . ALA A 1 87 ? 5.520 -23.457 -13.079 1.00 50.88 87 ALA A N 1
ATOM 669 C CA . ALA A 1 87 ? 6.876 -22.920 -13.111 1.00 50.88 87 ALA A CA 1
ATOM 670 C C . ALA A 1 87 ? 7.355 -22.684 -14.548 1.00 50.88 87 ALA A C 1
ATOM 672 O O . ALA A 1 87 ? 7.924 -21.640 -14.833 1.00 50.88 87 ALA A O 1
ATOM 673 N N . LYS A 1 88 ? 7.076 -23.613 -15.471 1.00 53.69 88 LYS A N 1
ATOM 674 C CA . LYS A 1 88 ? 7.497 -23.478 -16.868 1.00 53.69 88 LYS A CA 1
ATOM 675 C C . LYS A 1 88 ? 6.792 -22.313 -17.575 1.00 53.69 88 LYS A C 1
ATOM 677 O O . LYS A 1 88 ? 7.456 -21.536 -18.245 1.00 53.69 88 LYS A O 1
ATOM 682 N N . LEU A 1 89 ? 5.482 -22.142 -17.369 1.00 54.50 89 LEU A N 1
ATOM 683 C CA . LEU A 1 89 ? 4.714 -21.113 -18.081 1.00 54.50 89 LEU A CA 1
ATOM 684 C C . LEU A 1 89 ? 5.061 -19.680 -17.642 1.00 54.50 89 LEU A C 1
ATOM 686 O O . LEU A 1 89 ? 5.099 -18.764 -18.461 1.00 54.50 89 LEU A O 1
ATOM 690 N N . ALA A 1 90 ? 5.345 -19.484 -16.354 1.00 54.78 90 ALA A N 1
ATOM 691 C CA . ALA A 1 90 ? 5.805 -18.196 -15.846 1.00 54.78 90 ALA A CA 1
ATOM 692 C C . ALA A 1 90 ? 7.273 -17.912 -16.215 1.00 54.78 90 ALA A C 1
ATOM 694 O O . ALA A 1 90 ? 7.595 -16.765 -16.523 1.00 54.78 90 ALA A O 1
ATOM 695 N N . VAL A 1 91 ? 8.132 -18.941 -16.275 1.00 57.28 91 VAL A N 1
ATOM 696 C CA . VAL A 1 91 ? 9.502 -18.825 -16.815 1.00 57.28 91 VAL A CA 1
ATOM 697 C C . VAL A 1 91 ? 9.481 -18.386 -18.278 1.00 57.28 91 VAL A C 1
ATOM 699 O O . VAL A 1 91 ? 10.223 -17.481 -18.649 1.00 57.28 91 VAL A O 1
ATOM 702 N N . ASP A 1 92 ? 8.602 -18.968 -19.096 1.00 59.25 92 ASP A N 1
ATOM 703 C CA . ASP A 1 92 ? 8.510 -18.661 -20.527 1.00 59.25 92 ASP A CA 1
ATOM 704 C C . ASP A 1 92 ? 8.086 -17.199 -20.799 1.00 59.25 92 ASP A C 1
ATOM 706 O O . ASP A 1 92 ? 8.482 -16.626 -21.813 1.00 59.25 92 ASP A O 1
ATOM 710 N N . LYS A 1 93 ? 7.311 -16.566 -19.900 1.00 62.72 93 LYS A N 1
ATOM 711 C CA . LYS A 1 93 ? 6.849 -15.166 -20.047 1.00 62.72 93 LYS A CA 1
ATOM 712 C C . LYS A 1 93 ? 7.729 -14.129 -19.350 1.00 62.72 93 LYS A C 1
ATOM 714 O O . LYS A 1 93 ? 7.890 -13.044 -19.901 1.00 62.72 93 LYS A O 1
ATOM 719 N N . LEU A 1 94 ? 8.266 -14.422 -18.163 1.00 66.25 94 LEU A N 1
ATOM 720 C CA . LEU A 1 94 ? 9.195 -13.511 -17.477 1.00 66.25 94 LEU A CA 1
ATOM 721 C C . LEU A 1 94 ? 10.622 -13.620 -18.030 1.00 66.25 94 LEU A C 1
ATOM 723 O O . LEU A 1 94 ? 11.426 -12.723 -17.816 1.00 66.25 94 LEU A O 1
ATOM 727 N N . GLY A 1 95 ? 10.941 -14.701 -18.750 1.00 64.62 95 GLY A N 1
ATOM 728 C CA . GLY A 1 95 ? 12.296 -14.976 -19.231 1.00 64.62 95 GLY A CA 1
ATOM 729 C C . GLY A 1 95 ? 13.266 -15.366 -18.111 1.00 64.62 95 GLY A C 1
ATOM 730 O O . GLY A 1 95 ? 14.474 -15.423 -18.332 1.00 64.62 95 GLY A O 1
ATOM 731 N N . GLU A 1 96 ? 12.757 -15.641 -16.908 1.00 70.81 96 GLU A N 1
ATOM 732 C CA . GLU A 1 96 ? 13.544 -15.813 -15.689 1.00 70.81 96 GLU A CA 1
ATOM 733 C C . GLU A 1 96 ? 13.065 -17.016 -14.876 1.00 70.81 96 GLU A C 1
ATOM 735 O O . GLU A 1 96 ? 11.896 -17.398 -14.919 1.00 70.81 96 GLU A O 1
ATOM 740 N N . ARG A 1 97 ? 13.973 -17.626 -14.101 1.00 71.94 97 ARG A N 1
ATOM 741 C CA . ARG A 1 97 ? 13.613 -18.719 -13.190 1.00 71.94 97 ARG A CA 1
ATOM 742 C C . ARG A 1 97 ? 12.727 -18.192 -12.069 1.00 71.94 97 ARG A C 1
ATOM 744 O O . ARG A 1 97 ? 13.174 -17.377 -11.268 1.00 71.94 97 ARG A O 1
ATOM 751 N N . ILE A 1 98 ? 11.518 -18.735 -11.975 1.00 78.25 98 ILE A N 1
ATOM 752 C CA . ILE A 1 98 ? 10.638 -18.532 -10.828 1.00 78.25 98 ILE A CA 1
ATOM 753 C C . ILE A 1 98 ? 10.594 -19.774 -9.938 1.00 78.25 98 ILE A C 1
ATOM 755 O O . ILE A 1 98 ? 10.778 -20.906 -10.394 1.00 78.25 98 ILE A O 1
ATOM 759 N N . SER A 1 99 ? 10.333 -19.556 -8.658 1.00 79.25 99 SER A N 1
ATOM 760 C CA . SER A 1 99 ? 10.146 -20.590 -7.648 1.00 79.25 99 SER A CA 1
ATOM 761 C C . SER A 1 99 ? 8.880 -20.312 -6.852 1.00 79.25 99 SER A C 1
ATOM 763 O O . SER A 1 99 ? 8.379 -19.191 -6.817 1.00 79.25 99 SER A O 1
ATOM 765 N N . ARG A 1 100 ? 8.354 -21.356 -6.212 1.00 81.88 100 ARG A N 1
ATOM 766 C CA . ARG A 1 100 ? 7.251 -21.231 -5.260 1.00 81.88 100 ARG A CA 1
ATOM 767 C C . ARG A 1 100 ? 7.712 -21.643 -3.875 1.00 81.88 100 ARG A C 1
ATOM 769 O O . ARG A 1 100 ? 8.470 -22.608 -3.744 1.00 81.88 100 ARG A O 1
ATOM 776 N N . LYS A 1 101 ? 7.178 -20.994 -2.850 1.00 82.56 101 LYS A N 1
ATOM 777 C CA . LYS A 1 101 ? 7.458 -21.312 -1.450 1.00 82.56 101 LYS A CA 1
ATOM 778 C C . LYS A 1 101 ? 6.156 -21.276 -0.648 1.00 82.56 101 LYS A C 1
ATOM 780 O O . LYS A 1 101 ? 5.333 -20.398 -0.904 1.00 82.56 101 LYS A O 1
ATOM 785 N N . PRO A 1 102 ? 5.917 -22.223 0.274 1.00 81.50 102 PRO A N 1
ATOM 786 C CA . PRO A 1 102 ? 4.852 -22.052 1.247 1.00 81.50 102 PRO A CA 1
ATOM 787 C C . PRO A 1 102 ? 5.231 -20.908 2.194 1.00 81.50 102 PRO A C 1
ATOM 789 O O . PRO A 1 102 ? 6.334 -20.895 2.742 1.00 81.50 102 PRO A O 1
ATOM 792 N N . LEU A 1 103 ? 4.318 -19.964 2.380 1.00 77.88 103 LEU A N 1
ATOM 793 C CA . LEU A 1 103 ? 4.408 -18.950 3.416 1.00 77.88 103 LEU A CA 1
ATOM 794 C C . LEU A 1 103 ? 4.187 -19.601 4.789 1.00 77.88 103 LEU A C 1
ATOM 796 O O . LEU A 1 103 ? 3.424 -20.570 4.899 1.00 77.88 103 LEU A O 1
ATOM 800 N N . PRO A 1 104 ? 4.780 -19.049 5.863 1.00 77.19 104 PRO A N 1
ATOM 801 C CA . PRO A 1 104 ? 4.527 -19.518 7.228 1.00 77.19 104 PRO A CA 1
ATOM 802 C C . PRO A 1 104 ? 3.053 -19.346 7.641 1.00 77.19 104 PRO A C 1
ATOM 804 O O . PRO A 1 104 ? 2.592 -19.957 8.604 1.00 77.19 104 PRO A O 1
ATOM 807 N N . PHE A 1 105 ? 2.292 -18.544 6.895 1.00 74.00 105 PHE A N 1
ATOM 808 C CA . PHE A 1 105 ? 0.892 -18.240 7.145 1.00 74.00 105 PHE A CA 1
ATOM 809 C C . PHE A 1 105 ? -0.030 -19.231 6.426 1.00 74.00 105 PHE A C 1
ATOM 811 O O . PHE A 1 105 ? -0.216 -19.170 5.210 1.00 74.00 105 PHE A O 1
ATOM 818 N N . ARG A 1 106 ? -0.608 -20.163 7.199 1.00 77.19 106 ARG A N 1
ATOM 819 C CA . ARG A 1 106 ? -1.689 -21.087 6.787 1.00 77.19 106 ARG A CA 1
ATOM 820 C C . ARG A 1 106 ? -1.458 -21.826 5.451 1.00 77.19 106 ARG A C 1
ATOM 822 O O . ARG A 1 106 ? -2.414 -22.207 4.783 1.00 77.19 106 ARG A O 1
ATOM 829 N N . GLY A 1 107 ? -0.199 -22.073 5.080 1.00 72.44 107 GLY A N 1
ATOM 830 C CA . GLY A 1 107 ? 0.167 -22.883 3.914 1.00 72.44 107 GLY A CA 1
ATOM 831 C C . GLY A 1 107 ? -0.111 -22.240 2.550 1.00 72.44 107 GLY A C 1
ATOM 832 O O . GLY A 1 107 ? -0.153 -22.966 1.557 1.00 72.44 107 GLY A O 1
ATOM 833 N N . MET A 1 108 ? -0.303 -20.916 2.482 1.00 83.94 108 MET A N 1
ATOM 834 C CA . MET A 1 108 ? -0.426 -20.200 1.203 1.00 83.94 108 MET A CA 1
ATOM 835 C C . MET A 1 108 ? 0.883 -20.263 0.413 1.00 83.94 108 MET A C 1
ATOM 837 O O . MET A 1 108 ? 1.959 -20.312 1.003 1.00 83.94 108 MET A O 1
ATOM 841 N N . TYR A 1 109 ? 0.816 -20.230 -0.917 1.00 86.00 109 TYR A N 1
ATOM 842 C CA . TYR A 1 109 ? 2.013 -20.217 -1.764 1.00 86.00 109 TYR A CA 1
ATOM 843 C C . TYR A 1 109 ? 2.328 -18.822 -2.292 1.00 86.00 109 TYR A C 1
ATOM 845 O O . TYR A 1 109 ? 1.457 -18.159 -2.849 1.00 86.00 109 TYR A O 1
ATOM 853 N N . VAL A 1 110 ? 3.593 -18.426 -2.201 1.00 88.94 110 VAL A N 1
ATOM 854 C CA . VAL A 1 110 ? 4.134 -17.240 -2.871 1.00 88.94 110 VAL A CA 1
ATOM 855 C C . VAL A 1 110 ? 5.042 -17.667 -4.019 1.00 88.94 110 VAL A C 1
ATOM 857 O O . VAL A 1 110 ? 5.758 -18.669 -3.921 1.00 88.94 110 VAL A O 1
ATOM 860 N N . ILE A 1 111 ? 4.982 -16.921 -5.116 1.00 89.00 111 ILE A N 1
ATOM 861 C CA . ILE A 1 111 ? 5.854 -17.041 -6.278 1.00 89.00 111 ILE A CA 1
ATOM 862 C C . ILE A 1 111 ? 6.880 -15.914 -6.216 1.00 89.00 111 ILE A C 1
ATOM 864 O O . ILE A 1 111 ? 6.511 -14.751 -6.102 1.00 89.00 111 ILE A O 1
ATOM 868 N N . GLY A 1 112 ? 8.158 -16.271 -6.302 1.00 88.94 112 GLY A N 1
ATOM 869 C CA . GLY A 1 112 ? 9.275 -15.332 -6.353 1.00 88.94 112 GLY A CA 1
ATOM 870 C C . GLY A 1 112 ? 10.217 -15.684 -7.495 1.00 88.94 112 GLY A C 1
ATOM 871 O O . GLY A 1 112 ? 10.233 -16.824 -7.974 1.00 88.94 112 GLY A O 1
ATOM 872 N N . GLY A 1 113 ? 11.000 -14.715 -7.949 1.00 87.00 113 GLY A N 1
ATOM 873 C CA . GLY A 1 113 ? 11.976 -14.937 -9.006 1.00 87.00 113 GLY A CA 1
ATOM 874 C C . GLY A 1 113 ? 12.579 -13.648 -9.539 1.00 87.00 113 GLY A C 1
ATOM 875 O O . GLY A 1 113 ? 12.190 -12.545 -9.158 1.00 87.00 113 GLY A O 1
ATOM 876 N N . GLY A 1 114 ? 13.521 -13.826 -10.458 1.00 84.62 114 GLY A N 1
ATOM 877 C CA . GLY A 1 114 ? 14.335 -12.738 -10.983 1.00 84.62 114 GLY A CA 1
ATOM 878 C C . GLY A 1 114 ? 15.477 -12.334 -10.061 1.00 84.62 114 GLY A C 1
ATOM 879 O O . GLY A 1 114 ? 15.704 -12.947 -9.021 1.00 84.62 114 GLY A O 1
ATOM 880 N N . LYS A 1 115 ? 16.250 -11.330 -10.482 1.00 86.38 115 LYS A N 1
ATOM 881 C CA . LYS A 1 115 ? 17.371 -10.786 -9.699 1.00 86.38 115 LYS A CA 1
ATOM 882 C C . LYS A 1 115 ? 16.851 -9.765 -8.686 1.00 86.38 115 LYS A C 1
ATOM 884 O O . LYS A 1 115 ? 17.007 -8.559 -8.883 1.00 86.38 115 LYS A O 1
ATOM 889 N N . ASP A 1 116 ? 16.186 -10.255 -7.651 1.00 90.69 116 ASP A N 1
ATOM 890 C CA . ASP A 1 116 ? 15.457 -9.439 -6.686 1.00 90.69 116 ASP A CA 1
ATOM 891 C C . ASP A 1 116 ? 15.703 -9.902 -5.244 1.00 90.69 116 ASP A C 1
ATOM 893 O O . ASP A 1 116 ? 15.564 -11.086 -4.935 1.00 90.69 116 ASP A O 1
ATOM 897 N N . ILE A 1 117 ? 16.057 -8.967 -4.356 1.00 92.31 117 ILE A N 1
ATOM 898 C CA . ILE A 1 117 ? 16.498 -9.288 -2.989 1.00 92.31 117 ILE A CA 1
ATOM 899 C C . ILE A 1 117 ? 15.337 -9.845 -2.165 1.00 92.31 117 ILE A C 1
ATOM 901 O O . ILE A 1 117 ? 15.503 -10.840 -1.455 1.00 92.31 117 ILE A O 1
ATOM 905 N N . VAL A 1 118 ? 14.156 -9.233 -2.273 1.00 92.44 118 VAL A N 1
ATOM 906 C CA . VAL A 1 118 ? 12.962 -9.659 -1.530 1.00 92.44 118 VAL A CA 1
ATOM 907 C C . VAL A 1 118 ? 12.540 -11.058 -1.978 1.00 92.44 118 VAL A C 1
ATOM 909 O O . VAL A 1 118 ? 12.320 -11.944 -1.147 1.00 92.44 118 VAL A O 1
ATOM 912 N N . SER A 1 119 ? 12.517 -11.300 -3.290 1.00 92.06 119 SER A N 1
ATOM 913 C CA . SER A 1 119 ? 12.275 -12.621 -3.869 1.00 92.06 119 SER A CA 1
ATOM 914 C C . SER A 1 119 ? 13.273 -13.663 -3.373 1.00 92.06 119 SER A C 1
ATOM 916 O O . SER A 1 119 ? 12.851 -14.733 -2.930 1.00 92.06 119 SER A O 1
ATOM 918 N N . ASP A 1 120 ? 14.573 -13.362 -3.396 1.00 92.31 120 ASP A N 1
ATOM 919 C CA . ASP A 1 120 ? 15.620 -14.282 -2.943 1.00 92.31 120 ASP A CA 1
ATOM 920 C C . ASP A 1 120 ? 15.465 -14.634 -1.456 1.00 92.31 120 ASP A C 1
ATOM 922 O O . ASP A 1 120 ? 15.535 -15.813 -1.085 1.00 92.31 120 ASP A O 1
ATOM 926 N N . ILE A 1 121 ? 15.176 -13.642 -0.605 1.00 91.69 121 ILE A N 1
ATOM 927 C CA . ILE A 1 121 ? 14.944 -13.864 0.828 1.00 91.69 121 ILE A CA 1
ATOM 928 C C . ILE A 1 121 ? 13.702 -14.729 1.047 1.00 91.69 121 ILE A C 1
ATOM 930 O O . ILE A 1 121 ? 13.771 -15.712 1.787 1.00 91.69 121 ILE A O 1
ATOM 934 N N . ILE A 1 122 ? 12.579 -14.429 0.391 1.00 92.00 122 ILE A N 1
ATOM 935 C CA . ILE A 1 122 ? 11.339 -15.197 0.562 1.00 92.00 122 ILE A CA 1
ATOM 936 C C . ILE A 1 122 ? 11.516 -16.628 0.039 1.00 92.00 122 ILE A C 1
ATOM 938 O O . ILE A 1 122 ? 11.106 -17.585 0.700 1.00 92.00 122 ILE A O 1
ATOM 942 N N . MET A 1 123 ? 12.169 -16.817 -1.110 1.00 90.94 123 MET A N 1
ATOM 943 C CA . MET A 1 123 ? 12.417 -18.155 -1.656 1.00 90.94 123 MET A CA 1
ATOM 944 C C . MET A 1 123 ? 13.398 -18.962 -0.792 1.00 90.94 123 MET A C 1
ATOM 946 O O . MET A 1 123 ? 13.207 -20.174 -0.614 1.00 90.94 123 MET A O 1
ATOM 950 N N . GLY A 1 124 ? 14.404 -18.313 -0.200 1.00 89.38 124 GLY A N 1
ATOM 951 C CA . GLY A 1 124 ? 15.343 -18.935 0.733 1.00 89.38 124 GLY A CA 1
ATOM 952 C C . GLY A 1 124 ? 14.693 -19.277 2.075 1.00 89.38 124 GLY A C 1
ATOM 953 O O . GLY A 1 124 ? 14.570 -20.454 2.436 1.00 89.38 124 GLY A O 1
ATOM 954 N N . ASN A 1 125 ? 14.201 -18.253 2.769 1.00 88.06 125 ASN A N 1
ATOM 955 C CA . ASN A 1 125 ? 13.819 -18.293 4.182 1.00 88.06 125 ASN A CA 1
ATOM 956 C C . ASN A 1 125 ? 12.325 -18.560 4.415 1.00 88.06 125 ASN A C 1
ATOM 958 O O . ASN A 1 125 ? 11.935 -18.920 5.521 1.00 88.06 125 ASN A O 1
ATOM 962 N N . GLY A 1 126 ? 11.481 -18.427 3.389 1.00 85.94 126 GLY A N 1
ATOM 963 C CA . GLY A 1 126 ? 10.032 -18.627 3.490 1.00 85.94 126 GLY A CA 1
ATOM 964 C C . GLY A 1 126 ? 9.226 -17.360 3.754 1.00 85.94 126 GLY A C 1
ATOM 965 O O . GLY A 1 126 ? 8.016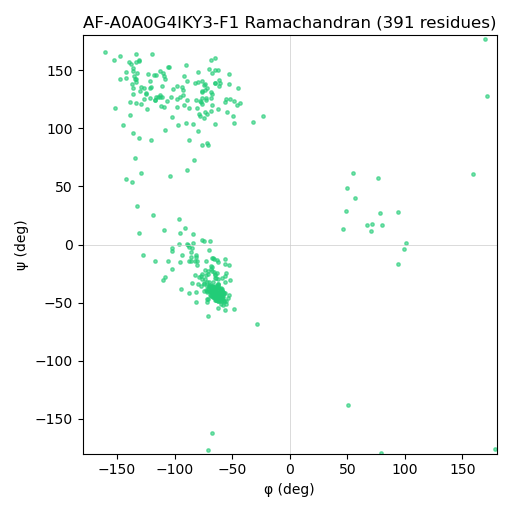 -17.378 3.542 1.00 85.94 126 GLY A O 1
ATOM 966 N N . ALA A 1 127 ? 9.867 -16.278 4.199 1.00 88.31 127 ALA A N 1
ATOM 967 C CA . ALA A 1 127 ? 9.201 -15.022 4.511 1.00 88.31 127 ALA A CA 1
ATOM 968 C C . ALA A 1 127 ? 10.173 -13.835 4.546 1.00 88.31 127 ALA A C 1
ATOM 970 O O . ALA A 1 127 ? 11.388 -14.017 4.636 1.00 88.31 127 ALA A O 1
ATOM 971 N N . PHE A 1 128 ? 9.598 -12.637 4.524 1.00 89.50 128 PHE A N 1
ATOM 972 C CA . PHE A 1 128 ? 10.234 -11.337 4.728 1.00 89.50 128 PHE A CA 1
ATOM 973 C C . PHE A 1 128 ? 9.322 -10.523 5.667 1.00 89.50 128 PHE A C 1
ATOM 975 O O . PHE A 1 128 ? 8.110 -10.730 5.619 1.00 89.50 128 PHE A O 1
ATOM 982 N N . GLU A 1 129 ? 9.881 -9.687 6.550 1.00 89.50 129 GLU A N 1
ATOM 983 C CA . GLU A 1 129 ? 9.105 -8.774 7.428 1.00 89.50 129 GLU A CA 1
ATOM 984 C C . GLU A 1 129 ? 7.943 -9.444 8.192 1.00 89.50 129 GLU A C 1
ATOM 986 O O . GLU A 1 129 ? 6.785 -9.023 8.177 1.00 89.50 129 GLU A O 1
ATOM 991 N N . VAL A 1 130 ? 8.236 -10.579 8.834 1.00 88.38 130 VAL A N 1
ATOM 992 C CA . VAL A 1 130 ? 7.216 -11.382 9.533 1.00 88.38 130 VAL A CA 1
ATOM 993 C C . VAL A 1 130 ? 6.615 -10.630 10.720 1.00 88.38 130 VAL A C 1
ATOM 995 O O . VAL A 1 130 ? 5.424 -10.793 10.998 1.00 88.38 130 VAL A O 1
ATOM 998 N N . ASP A 1 131 ? 7.419 -9.829 11.414 1.00 86.88 131 ASP A N 1
ATOM 999 C CA . ASP A 1 131 ? 6.994 -9.107 12.612 1.00 86.88 131 ASP A CA 1
ATOM 1000 C C . ASP A 1 131 ? 5.963 -8.022 12.260 1.00 86.88 131 ASP A C 1
ATOM 1002 O O . ASP A 1 131 ? 4.955 -7.868 12.957 1.00 86.88 131 ASP A O 1
ATOM 1006 N N . GLU A 1 132 ? 6.136 -7.352 11.121 1.00 88.50 132 GLU A N 1
ATOM 1007 C CA . GLU A 1 132 ? 5.187 -6.393 10.559 1.00 88.50 132 GLU A CA 1
ATOM 1008 C C . GLU A 1 132 ? 3.861 -7.069 10.185 1.00 88.50 132 GLU A C 1
ATOM 1010 O O . GLU A 1 132 ? 2.794 -6.594 10.585 1.00 88.50 132 GLU A O 1
ATOM 1015 N N . VAL A 1 133 ? 3.902 -8.224 9.505 1.00 92.00 133 VAL A N 1
ATOM 1016 C CA . VAL A 1 133 ? 2.678 -8.984 9.184 1.00 92.00 133 VAL A CA 1
ATOM 1017 C C . VAL A 1 133 ? 1.927 -9.372 10.461 1.00 92.00 133 VAL A C 1
ATOM 1019 O O . VAL A 1 133 ? 0.707 -9.211 10.539 1.00 92.00 133 VAL A O 1
ATOM 1022 N N . GLN A 1 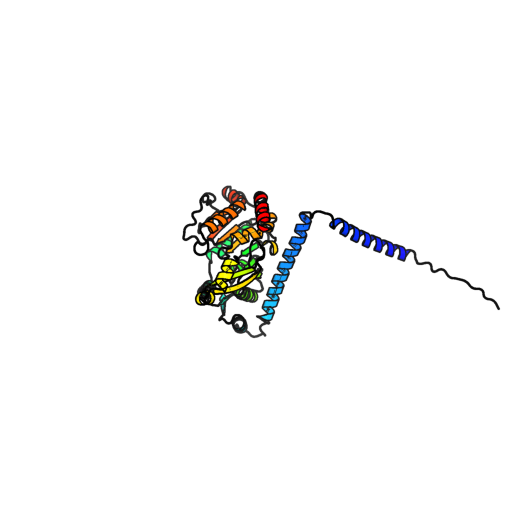134 ? 2.634 -9.851 11.489 1.00 90.56 134 GLN A N 1
ATOM 1023 C CA . GLN A 1 134 ? 2.020 -10.192 12.777 1.00 90.56 134 GLN A CA 1
ATOM 1024 C C . GLN A 1 134 ? 1.400 -8.974 13.467 1.00 90.56 134 GLN A C 1
ATOM 1026 O O . GLN A 1 134 ? 0.329 -9.077 14.068 1.00 90.56 134 GLN A O 1
ATOM 1031 N N . MET A 1 135 ? 2.053 -7.818 13.384 1.00 90.06 135 MET A N 1
ATOM 1032 C CA . MET A 1 135 ? 1.529 -6.569 13.919 1.00 90.06 135 MET A CA 1
ATOM 1033 C C . MET A 1 135 ? 0.239 -6.145 13.199 1.00 90.06 135 MET A C 1
ATOM 1035 O O . MET A 1 135 ? -0.733 -5.783 13.867 1.00 90.06 135 MET A O 1
ATOM 1039 N N . TYR A 1 136 ? 0.181 -6.246 11.866 1.00 93.69 136 TYR A N 1
ATOM 1040 C CA . TYR A 1 136 ? -1.041 -5.964 11.104 1.00 93.69 136 TYR A CA 1
ATOM 1041 C C . TYR A 1 136 ? -2.184 -6.909 11.475 1.00 93.69 136 TYR A C 1
ATOM 1043 O O . TYR A 1 136 ? -3.313 -6.455 11.655 1.00 93.69 136 TYR A O 1
ATOM 1051 N N . LEU A 1 137 ? -1.899 -8.202 11.657 1.00 94.06 137 LEU A N 1
ATOM 1052 C CA . LEU A 1 137 ? -2.900 -9.180 12.090 1.00 94.06 137 LEU A CA 1
ATOM 1053 C C . LEU A 1 137 ? -3.472 -8.842 13.472 1.00 94.06 137 LEU A C 1
ATOM 1055 O O . LEU A 1 137 ? -4.689 -8.846 13.625 1.00 94.06 137 LEU A O 1
ATOM 1059 N N . LYS A 1 138 ? -2.632 -8.454 14.442 1.00 92.19 138 LYS A N 1
ATOM 1060 C CA . LYS A 1 138 ? -3.095 -8.013 15.773 1.00 92.19 138 LYS A CA 1
ATOM 1061 C C . LYS A 1 138 ? -4.016 -6.793 15.698 1.00 92.19 138 LYS A C 1
ATOM 1063 O O . LYS A 1 138 ? -5.002 -6.723 16.426 1.00 92.19 138 LYS A O 1
ATOM 1068 N N . LEU A 1 139 ? -3.710 -5.832 14.823 1.00 91.69 139 LEU A N 1
ATOM 1069 C CA . LEU A 1 139 ? -4.574 -4.669 14.599 1.00 91.69 139 LEU A CA 1
ATOM 1070 C C . LEU A 1 139 ? -5.918 -5.081 13.991 1.00 91.69 139 LEU A C 1
ATOM 1072 O O . LEU A 1 139 ? -6.963 -4.627 14.446 1.00 91.69 139 LEU A O 1
ATOM 1076 N N . LEU A 1 140 ? -5.908 -5.945 12.979 1.00 94.69 140 LEU A N 1
ATOM 1077 C CA . LEU A 1 140 ? -7.137 -6.410 12.337 1.00 94.69 140 LEU A CA 1
ATOM 1078 C C . LEU A 1 140 ? -8.007 -7.233 13.302 1.00 94.69 140 LEU A C 1
ATOM 1080 O O . LEU A 1 140 ? -9.213 -7.008 13.345 1.00 94.69 140 LEU A O 1
ATOM 1084 N N . GLU A 1 141 ? -7.405 -8.078 14.145 1.00 92.44 141 GLU A N 1
ATOM 1085 C CA . GLU A 1 141 ? -8.104 -8.794 15.226 1.00 92.44 141 GLU A CA 1
ATOM 1086 C C . GLU A 1 141 ? -8.733 -7.810 16.225 1.00 92.44 141 GLU A C 1
ATOM 1088 O O . GLU A 1 141 ? -9.887 -7.964 16.628 1.00 92.44 141 GLU A O 1
ATOM 1093 N N . GLN A 1 142 ? -8.016 -6.740 16.587 1.00 88.12 142 GLN A N 1
ATOM 1094 C CA . GLN A 1 142 ? -8.567 -5.674 17.424 1.00 88.12 142 GLN A CA 1
ATOM 1095 C C . GLN A 1 142 ? -9.798 -5.018 16.773 1.00 88.12 142 GLN A C 1
ATOM 1097 O O . GLN A 1 142 ? -10.786 -4.781 17.468 1.00 88.12 142 GLN A O 1
ATOM 1102 N N . ALA A 1 143 ? -9.783 -4.772 15.460 1.00 91.31 143 ALA A N 1
ATOM 1103 C CA . ALA A 1 143 ? -10.932 -4.211 14.743 1.00 91.31 143 ALA A CA 1
ATOM 1104 C C . ALA A 1 143 ? -12.196 -5.065 14.929 1.00 91.31 143 ALA A C 1
ATOM 1106 O O . ALA A 1 143 ? -13.285 -4.537 15.169 1.00 91.31 143 ALA A O 1
ATOM 1107 N N . GLU A 1 144 ? -12.045 -6.391 14.870 1.00 90.75 144 GLU A N 1
ATOM 1108 C CA . GLU A 1 144 ? -13.144 -7.332 15.088 1.00 90.75 144 GLU A CA 1
ATOM 1109 C C . GLU A 1 144 ? -13.695 -7.214 16.515 1.00 90.75 144 GLU A C 1
ATOM 1111 O O . GLU A 1 144 ? -14.912 -7.154 16.707 1.00 90.75 144 GLU A O 1
ATOM 1116 N N . THR A 1 145 ? -12.817 -7.094 17.521 1.00 87.19 145 THR A N 1
ATOM 1117 C CA . THR A 1 145 ? -13.243 -6.885 18.920 1.00 87.19 145 THR A CA 1
ATOM 1118 C C . THR A 1 145 ? -13.948 -5.548 19.151 1.00 87.19 145 THR A C 1
ATOM 1120 O O . THR A 1 145 ? -14.784 -5.436 20.048 1.00 87.19 145 THR A O 1
ATOM 1123 N N . GLU A 1 146 ? -13.666 -4.549 18.316 1.00 85.75 146 GLU A N 1
ATOM 1124 C CA . GLU A 1 146 ? -14.323 -3.239 18.327 1.00 85.75 146 GLU A CA 1
ATOM 1125 C C . GLU A 1 146 ? -15.649 -3.230 17.545 1.00 85.75 146 GLU A C 1
ATOM 1127 O O . GLU A 1 146 ? -16.324 -2.201 17.464 1.00 85.75 146 GLU A O 1
ATOM 1132 N N . GLY A 1 147 ? -16.050 -4.377 16.987 1.00 87.81 147 GLY A N 1
ATOM 1133 C CA . GLY A 1 147 ? -17.293 -4.541 16.240 1.00 87.81 147 GLY A CA 1
ATOM 1134 C C . GLY A 1 147 ? -17.226 -4.038 14.798 1.00 87.81 147 GLY A C 1
ATOM 1135 O O . GLY A 1 147 ? -18.272 -3.837 14.176 1.00 87.81 147 GLY A O 1
ATOM 1136 N N . ILE A 1 148 ? -16.026 -3.831 14.247 1.00 89.88 148 ILE A N 1
ATOM 1137 C CA . ILE A 1 148 ? -15.849 -3.471 12.839 1.00 89.88 148 ILE A CA 1
ATOM 1138 C C . ILE A 1 148 ? -16.010 -4.734 12.000 1.00 89.88 148 ILE A C 1
ATOM 1140 O O . ILE A 1 148 ? -15.182 -5.643 12.025 1.00 89.88 148 ILE A O 1
ATOM 1144 N N . ALA A 1 149 ? -17.106 -4.787 11.249 1.00 87.56 149 ALA A N 1
ATOM 1145 C CA . ALA A 1 149 ? -17.376 -5.883 10.336 1.00 87.56 149 ALA A CA 1
ATOM 1146 C C . ALA A 1 149 ? -16.447 -5.803 9.112 1.00 87.56 149 ALA A C 1
ATOM 1148 O O . ALA A 1 149 ? -16.425 -4.790 8.417 1.00 87.56 149 ALA A O 1
ATOM 1149 N N . ASP A 1 150 ? -15.730 -6.895 8.830 1.00 93.19 150 ASP A N 1
ATOM 1150 C CA . ASP A 1 150 ? -14.874 -7.068 7.645 1.00 93.19 150 ASP A CA 1
ATOM 1151 C C . ASP A 1 150 ? -13.799 -5.968 7.454 1.00 93.19 150 ASP A C 1
ATOM 1153 O O . ASP A 1 150 ? -13.814 -5.249 6.442 1.00 93.19 150 ASP A O 1
ATOM 1157 N N . PRO A 1 151 ? -12.856 -5.818 8.410 1.00 95.81 151 PRO A N 1
ATOM 1158 C CA . PRO A 1 151 ? -11.827 -4.785 8.350 1.00 95.81 151 PRO A CA 1
ATOM 1159 C C . PRO A 1 151 ? -10.940 -4.951 7.108 1.00 95.81 151 PRO A C 1
ATOM 1161 O O . PRO A 1 151 ? -10.523 -6.054 6.748 1.00 95.81 151 PRO A O 1
ATOM 1164 N N . LEU A 1 152 ? -10.654 -3.827 6.446 1.00 97.50 152 LEU A N 1
ATOM 1165 C CA . LEU A 1 152 ? -9.835 -3.783 5.238 1.00 97.50 152 LEU A CA 1
ATOM 1166 C C . LEU A 1 152 ? -8.363 -3.531 5.576 1.00 97.50 152 LEU A C 1
ATOM 1168 O O . LEU A 1 152 ? -8.038 -2.538 6.234 1.00 97.50 152 LEU A O 1
ATOM 1172 N N . PHE A 1 153 ? -7.491 -4.380 5.035 1.00 98.69 153 PHE A N 1
ATOM 1173 C CA . PHE A 1 153 ? -6.059 -4.121 4.920 1.00 98.69 153 PHE A CA 1
ATOM 1174 C C . PHE A 1 153 ? -5.737 -3.556 3.533 1.00 98.69 153 PHE A C 1
ATOM 1176 O O . PHE A 1 153 ? -6.104 -4.142 2.512 1.00 98.69 153 PHE A O 1
ATOM 1183 N N . LEU A 1 154 ? -5.060 -2.414 3.493 1.00 98.69 154 LEU A N 1
ATOM 1184 C CA . LEU A 1 154 ? -4.607 -1.772 2.266 1.00 98.69 154 LEU A CA 1
ATOM 1185 C C . LEU A 1 154 ? -3.083 -1.883 2.163 1.00 98.69 154 LEU A C 1
ATOM 1187 O O . LEU A 1 154 ? -2.369 -1.349 3.002 1.00 98.69 154 LEU A O 1
ATOM 1191 N N . ASP A 1 155 ? -2.602 -2.554 1.124 1.00 98.69 155 ASP A N 1
ATOM 1192 C CA . ASP A 1 155 ? -1.188 -2.794 0.845 1.00 98.69 155 ASP A CA 1
ATOM 1193 C C . ASP A 1 155 ? -0.742 -1.949 -0.362 1.00 98.69 155 ASP A C 1
ATOM 1195 O O . ASP A 1 155 ? -1.029 -2.281 -1.517 1.00 98.69 155 ASP A O 1
ATOM 1199 N N . VAL A 1 156 ? -0.106 -0.806 -0.101 1.00 98.31 156 VAL A N 1
ATOM 1200 C CA . VAL A 1 156 ? 0.419 0.098 -1.131 1.00 98.31 156 VAL A CA 1
ATOM 1201 C C . VAL A 1 156 ? 1.914 -0.156 -1.319 1.00 98.31 156 VAL A C 1
ATOM 1203 O O . VAL A 1 156 ? 2.702 0.031 -0.393 1.00 98.31 156 VAL A O 1
ATOM 1206 N N . GLY A 1 157 ? 2.283 -0.569 -2.533 1.00 96.94 157 GLY A N 1
ATOM 1207 C CA . GLY A 1 157 ? 3.599 -1.135 -2.826 1.00 96.94 157 GLY A CA 1
ATOM 1208 C C . GLY A 1 157 ? 3.688 -2.574 -2.329 1.00 96.94 157 GLY A C 1
ATOM 1209 O O . GLY A 1 157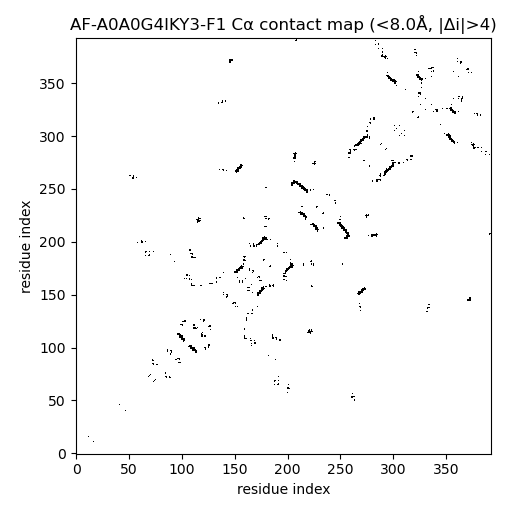 ? 4.517 -2.913 -1.487 1.00 96.94 157 GLY A O 1
ATOM 1210 N N . SER A 1 158 ? 2.776 -3.427 -2.806 1.00 97.44 158 SER A N 1
ATOM 1211 C CA . SER A 1 158 ? 2.645 -4.804 -2.308 1.00 97.44 158 SER A CA 1
ATOM 1212 C C . S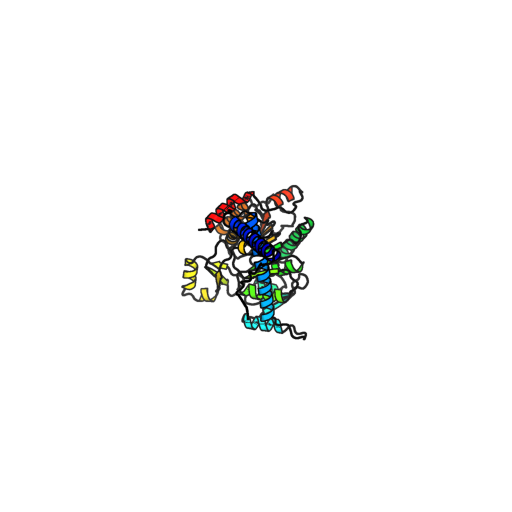ER A 1 158 ? 3.838 -5.709 -2.629 1.00 97.44 158 SER A C 1
ATOM 1214 O O . SER A 1 158 ? 3.921 -6.827 -2.108 1.00 97.44 158 SER A O 1
ATOM 1216 N N . ASN A 1 159 ? 4.739 -5.264 -3.508 1.00 96.31 159 ASN A N 1
ATOM 1217 C CA . ASN A 1 159 ? 5.868 -6.023 -4.023 1.00 96.31 159 ASN A CA 1
ATOM 1218 C C . ASN A 1 159 ? 5.368 -7.391 -4.544 1.00 96.31 159 ASN A C 1
ATOM 1220 O O . ASN A 1 159 ? 4.292 -7.473 -5.150 1.00 96.31 159 ASN A O 1
ATOM 1224 N N . ILE A 1 160 ? 6.075 -8.492 -4.287 1.00 95.38 160 ILE A N 1
ATOM 1225 C CA . ILE A 1 160 ? 5.627 -9.841 -4.669 1.00 95.38 160 ILE A CA 1
ATOM 1226 C C . ILE A 1 160 ? 4.515 -10.414 -3.764 1.00 95.38 160 ILE A C 1
ATOM 1228 O O . ILE A 1 160 ? 4.089 -11.556 -3.950 1.00 95.38 160 ILE A O 1
ATOM 1232 N N . GLY A 1 161 ? 4.020 -9.630 -2.798 1.00 96.25 161 GLY A N 1
ATOM 1233 C CA . GLY A 1 161 ? 2.828 -9.930 -2.004 1.00 96.25 161 GLY A CA 1
ATOM 1234 C C . GLY A 1 161 ? 3.062 -10.624 -0.669 1.00 96.25 161 GLY A C 1
ATOM 1235 O O . GLY A 1 161 ? 2.174 -11.342 -0.215 1.00 96.25 161 GLY A O 1
ATOM 1236 N N . MET A 1 162 ? 4.214 -10.431 -0.023 1.00 94.81 162 MET A N 1
ATOM 1237 C CA . MET A 1 162 ? 4.486 -11.002 1.305 1.00 94.81 162 MET A CA 1
ATOM 1238 C C . MET A 1 162 ? 3.415 -10.598 2.335 1.00 94.81 162 MET A C 1
ATOM 1240 O O . MET A 1 162 ? 2.802 -11.456 2.975 1.00 94.81 162 MET A O 1
ATOM 1244 N N . HIS A 1 163 ? 3.134 -9.295 2.422 1.00 96.31 163 HIS A N 1
ATOM 1245 C CA . HIS A 1 163 ? 2.119 -8.718 3.305 1.00 96.31 163 HIS A CA 1
ATOM 1246 C C . HIS A 1 163 ? 0.703 -9.024 2.816 1.00 96.31 163 HIS A C 1
ATOM 1248 O O . HIS A 1 163 ? -0.100 -9.573 3.570 1.00 96.31 163 HIS A O 1
ATOM 1254 N N . THR A 1 164 ? 0.426 -8.773 1.530 1.00 98.25 164 THR A N 1
ATOM 1255 C CA . THR A 1 164 ? -0.856 -9.094 0.879 1.00 98.25 164 THR A CA 1
ATOM 1256 C C . THR A 1 164 ? -1.316 -10.529 1.152 1.00 98.25 164 THR A C 1
ATOM 1258 O O . THR A 1 164 ? -2.428 -10.747 1.633 1.00 98.25 164 THR A O 1
ATOM 1261 N N . LEU A 1 165 ? -0.476 -11.524 0.848 1.00 96.88 165 LEU A N 1
ATOM 1262 C CA . LEU A 1 165 ? -0.821 -12.936 1.021 1.00 96.88 165 LEU A CA 1
ATOM 1263 C C . LEU A 1 165 ? -0.831 -13.320 2.502 1.00 96.88 165 LEU A C 1
ATOM 1265 O O . LEU A 1 165 ? -1.711 -14.073 2.918 1.00 96.88 165 LEU A O 1
ATOM 1269 N N . GLY A 1 166 ? 0.114 -12.798 3.292 1.00 95.81 166 GLY A N 1
ATOM 1270 C CA . GLY A 1 166 ? 0.211 -13.062 4.726 1.00 95.81 166 GLY A CA 1
ATOM 1271 C C . GLY A 1 166 ? -1.043 -12.641 5.487 1.00 95.81 166 GLY A C 1
ATOM 1272 O O . GLY A 1 166 ? -1.582 -13.440 6.248 1.00 95.81 166 GLY A O 1
ATOM 1273 N N . VAL A 1 167 ? -1.563 -11.442 5.218 1.00 97.44 167 VAL A N 1
ATOM 1274 C CA . VAL A 1 167 ? -2.803 -10.941 5.825 1.00 97.44 167 VAL A CA 1
ATOM 1275 C C . VAL A 1 167 ? -4.033 -11.663 5.265 1.00 97.44 167 VAL A C 1
ATOM 1277 O O . VAL A 1 167 ? -4.871 -12.144 6.033 1.00 97.44 167 VAL A O 1
ATOM 1280 N N . ALA A 1 168 ? -4.134 -11.817 3.939 1.00 97.25 168 ALA A N 1
ATOM 1281 C CA . ALA A 1 168 ? -5.285 -12.470 3.311 1.00 97.25 168 ALA A CA 1
ATOM 1282 C C . ALA A 1 168 ? -5.443 -13.942 3.736 1.00 97.25 168 ALA A C 1
ATOM 1284 O O . ALA A 1 168 ? -6.567 -14.443 3.811 1.00 97.25 168 ALA A O 1
ATOM 1285 N N . ALA A 1 169 ? -4.342 -14.636 4.053 1.00 95.94 169 ALA A N 1
ATOM 1286 C CA . ALA A 1 169 ? -4.356 -16.016 4.544 1.00 95.94 169 ALA A CA 1
ATOM 1287 C C . ALA A 1 169 ? -5.213 -16.192 5.811 1.00 95.94 169 ALA A C 1
ATOM 1289 O O . ALA A 1 169 ? -5.750 -17.277 6.059 1.00 95.94 169 ALA A O 1
ATOM 1290 N N . PHE A 1 170 ? -5.374 -15.132 6.609 1.00 95.44 170 PHE A N 1
ATOM 1291 C CA . PHE A 1 170 ? -6.191 -15.149 7.821 1.00 95.44 170 PHE A CA 1
ATOM 1292 C C . PHE A 1 170 ? -7.683 -14.892 7.569 1.00 95.44 170 PHE A C 1
ATOM 1294 O O . PHE A 1 170 ? -8.476 -15.057 8.490 1.00 95.44 170 PHE A O 1
ATOM 1301 N N . GLY A 1 171 ? -8.086 -14.620 6.323 1.00 95.00 171 GLY A N 1
ATOM 1302 C CA . GLY A 1 171 ? -9.481 -14.396 5.923 1.00 95.00 171 GLY A CA 1
ATOM 1303 C C . GLY A 1 171 ? -9.863 -12.920 5.780 1.00 95.00 171 GLY A C 1
ATOM 1304 O O . GLY A 1 171 ? -10.976 -12.618 5.332 1.00 95.00 171 GLY A O 1
ATOM 1305 N N . TYR A 1 172 ? -8.938 -12.014 6.103 1.00 97.38 172 TYR A N 1
ATOM 1306 C CA . TYR A 1 172 ? -9.119 -10.577 5.942 1.00 97.38 172 TYR A CA 1
ATOM 1307 C C . TYR A 1 172 ? -9.197 -10.176 4.471 1.00 97.38 172 TYR A C 1
ATOM 1309 O O . TYR A 1 172 ? -8.563 -10.772 3.594 1.00 97.38 172 TYR A O 1
ATOM 1317 N N . ARG A 1 173 ? -9.986 -9.134 4.206 1.00 97.12 173 ARG A N 1
ATOM 1318 C CA . ARG A 1 173 ? -10.055 -8.511 2.888 1.00 97.12 173 ARG A CA 1
ATOM 1319 C C . ARG A 1 173 ? -8.818 -7.643 2.684 1.00 97.12 173 ARG A C 1
ATOM 1321 O O . ARG A 1 173 ? -8.487 -6.824 3.540 1.00 97.12 173 ARG A O 1
ATOM 1328 N N . VAL A 1 174 ? -8.169 -7.807 1.534 1.00 98.44 174 VAL A N 1
ATOM 1329 C CA . VAL A 1 174 ? -6.973 -7.044 1.166 1.00 98.44 174 VAL A CA 1
ATOM 1330 C C . VAL A 1 174 ? -7.206 -6.290 -0.136 1.00 98.44 174 VAL A C 1
ATOM 1332 O O . VAL A 1 174 ? -7.703 -6.849 -1.117 1.00 98.44 174 VAL A O 1
ATOM 1335 N N . PHE A 1 175 ? -6.816 -5.022 -0.154 1.00 98.31 175 PHE A N 1
ATOM 1336 C CA . PHE A 1 175 ? -6.669 -4.232 -1.368 1.00 98.31 175 PHE A CA 1
ATOM 1337 C C . PHE A 1 175 ? -5.184 -3.951 -1.574 1.00 98.31 175 PHE A C 1
ATOM 1339 O O . PHE A 1 175 ? -4.564 -3.333 -0.720 1.00 98.31 175 PHE A O 1
ATOM 1346 N N . ALA A 1 176 ? -4.616 -4.410 -2.681 1.00 98.50 176 ALA A N 1
ATOM 1347 C CA . ALA A 1 176 ? -3.190 -4.337 -2.961 1.00 98.50 176 ALA A CA 1
ATOM 1348 C C . ALA A 1 176 ? -2.920 -3.554 -4.249 1.00 98.50 176 ALA A C 1
ATOM 1350 O O . ALA A 1 176 ? -3.636 -3.702 -5.248 1.00 98.50 176 ALA A O 1
ATOM 1351 N N . VAL A 1 177 ? -1.871 -2.737 -4.244 1.00 97.44 177 VAL A N 1
ATOM 1352 C CA . VAL A 1 177 ? -1.427 -1.979 -5.416 1.00 97.44 177 VAL A CA 1
ATOM 1353 C C . VAL A 1 177 ? 0.086 -2.063 -5.543 1.00 97.44 177 VAL A C 1
ATOM 1355 O O . VAL A 1 177 ? 0.799 -1.853 -4.567 1.00 97.44 177 VAL A O 1
ATOM 1358 N N . ASP A 1 178 ? 0.576 -2.311 -6.755 1.00 96.75 178 ASP A N 1
ATOM 1359 C CA . ASP A 1 178 ? 2.006 -2.248 -7.064 1.00 96.75 178 ASP A CA 1
ATOM 1360 C C . ASP A 1 178 ? 2.251 -1.663 -8.456 1.00 96.75 178 ASP A C 1
ATOM 1362 O O . ASP A 1 178 ? 1.496 -1.925 -9.398 1.00 96.75 178 ASP A O 1
ATOM 1366 N N . ALA A 1 179 ? 3.311 -0.877 -8.612 1.00 93.88 179 ALA A N 1
ATOM 1367 C CA . ALA A 1 179 ? 3.637 -0.221 -9.873 1.00 93.88 179 ALA A CA 1
ATOM 1368 C C . ALA A 1 179 ? 4.439 -1.125 -10.831 1.00 93.88 179 ALA A C 1
ATOM 1370 O O . ALA A 1 179 ? 4.263 -1.051 -12.055 1.00 93.88 179 ALA A O 1
ATOM 1371 N N . MET A 1 180 ? 5.285 -2.001 -10.290 1.00 90.81 180 MET A N 1
ATOM 1372 C CA . MET A 1 180 ? 6.235 -2.815 -11.040 1.00 90.81 180 MET A CA 1
ATOM 1373 C C . MET A 1 180 ? 5.520 -3.981 -11.722 1.00 90.81 180 MET A C 1
ATOM 1375 O O . MET A 1 180 ? 4.888 -4.820 -11.077 1.00 90.81 180 MET A O 1
ATOM 1379 N N . ARG A 1 181 ? 5.633 -4.078 -13.053 1.00 88.62 181 ARG A N 1
ATOM 1380 C CA . ARG A 1 181 ? 5.046 -5.198 -13.813 1.00 88.62 181 ARG A CA 1
ATOM 1381 C C . ARG A 1 181 ? 5.616 -6.542 -13.366 1.00 88.62 181 ARG A C 1
ATOM 1383 O O . ARG A 1 181 ? 4.863 -7.509 -13.297 1.00 88.62 181 ARG A O 1
ATOM 1390 N N . HIS A 1 182 ? 6.910 -6.599 -13.043 1.00 88.19 182 HIS A N 1
ATOM 1391 C CA . HIS A 1 182 ? 7.564 -7.805 -12.519 1.00 88.19 182 HIS A CA 1
ATOM 1392 C C . HIS A 1 182 ? 6.870 -8.314 -11.250 1.00 88.19 182 HIS A C 1
ATOM 1394 O O . HIS A 1 182 ? 6.340 -9.426 -11.235 1.00 88.19 182 HIS A O 1
ATOM 1400 N N . ASN A 1 183 ? 6.755 -7.451 -10.239 1.00 93.19 183 ASN A N 1
ATOM 1401 C CA . ASN A 1 183 ? 6.057 -7.746 -8.987 1.00 93.19 183 ASN A CA 1
ATOM 1402 C C . ASN A 1 183 ? 4.600 -8.138 -9.240 1.00 93.19 183 ASN A C 1
ATOM 1404 O O . ASN A 1 183 ? 4.123 -9.145 -8.720 1.00 93.19 183 ASN A O 1
ATOM 1408 N N . ALA A 1 184 ? 3.908 -7.409 -10.121 1.00 91.69 184 ALA A N 1
ATOM 1409 C CA . ALA A 1 184 ? 2.535 -7.718 -10.492 1.00 91.69 184 ALA A CA 1
ATOM 1410 C C . ALA A 1 184 ? 2.379 -9.115 -11.110 1.00 91.69 184 ALA A C 1
ATOM 1412 O O . ALA A 1 184 ? 1.406 -9.809 -10.812 1.00 91.69 184 ALA A O 1
ATOM 1413 N N . HIS A 1 185 ? 3.316 -9.556 -11.950 1.00 89.94 185 HIS A N 1
ATOM 1414 C CA . HIS A 1 185 ? 3.302 -10.909 -12.505 1.00 89.94 185 HIS A CA 1
ATOM 1415 C C . HIS A 1 185 ? 3.505 -11.975 -11.423 1.00 89.94 185 HIS A C 1
ATOM 1417 O O . HIS A 1 185 ? 2.781 -12.978 -11.415 1.00 89.94 185 HIS A O 1
ATOM 1423 N N . LEU A 1 186 ? 4.439 -11.759 -10.494 1.00 91.38 186 LEU A N 1
ATOM 1424 C CA . LEU A 1 186 ? 4.703 -12.679 -9.383 1.00 91.38 186 LEU A CA 1
ATOM 1425 C C . LEU A 1 186 ? 3.514 -12.751 -8.410 1.00 91.38 186 LEU A C 1
ATOM 1427 O O . LEU A 1 186 ? 3.043 -13.847 -8.082 1.00 91.38 186 LEU A O 1
ATOM 1431 N N . LEU A 1 187 ? 2.939 -11.606 -8.036 1.00 94.31 187 LEU A N 1
ATOM 1432 C CA . LEU A 1 187 ? 1.773 -11.541 -7.158 1.00 94.31 187 LEU A CA 1
ATOM 1433 C C . LEU A 1 187 ? 0.536 -12.164 -7.812 1.00 94.31 187 LEU A C 1
ATOM 1435 O O . LEU A 1 187 ? -0.096 -13.031 -7.213 1.00 94.31 187 LEU A O 1
ATOM 1439 N N . ARG A 1 188 ? 0.216 -11.829 -9.070 1.00 92.19 188 ARG A N 1
ATOM 1440 C CA . ARG A 1 188 ? -0.913 -12.463 -9.777 1.00 92.19 188 ARG A CA 1
ATOM 1441 C C . ARG A 1 188 ? -0.752 -13.972 -9.886 1.00 92.19 188 ARG A C 1
ATOM 1443 O O . ARG A 1 188 ? -1.737 -14.693 -9.739 1.00 92.19 188 ARG A O 1
ATOM 1450 N N . SER A 1 189 ? 0.470 -14.450 -10.112 1.00 88.88 189 SER A N 1
ATOM 1451 C CA . SER A 1 189 ? 0.767 -15.886 -10.143 1.00 88.88 189 SER A CA 1
ATOM 1452 C C . SER A 1 189 ? 0.536 -16.535 -8.782 1.00 88.88 189 SER A C 1
ATOM 1454 O O . SER A 1 189 ? -0.082 -17.594 -8.704 1.00 88.88 189 SER A O 1
ATOM 1456 N N . SER A 1 190 ? 0.947 -15.866 -7.703 1.00 91.25 190 SER A N 1
ATOM 1457 C CA . SER A 1 190 ? 0.651 -16.296 -6.335 1.00 91.25 190 SER A CA 1
ATOM 1458 C C . SER A 1 190 ? -0.857 -16.338 -6.078 1.00 91.25 190 SER A C 1
ATOM 1460 O O . SER A 1 190 ? -1.365 -17.337 -5.580 1.00 91.25 190 SER A O 1
ATOM 1462 N N . LEU A 1 191 ? -1.617 -15.322 -6.492 1.00 92.25 191 LEU A N 1
ATOM 1463 C CA . LEU A 1 191 ? -3.077 -15.301 -6.340 1.00 92.25 191 LEU A CA 1
ATOM 1464 C C . LEU A 1 191 ? -3.768 -16.441 -7.107 1.00 92.25 191 LEU A C 1
ATOM 1466 O O . LEU A 1 191 ? -4.720 -17.024 -6.594 1.00 92.25 191 LEU A O 1
ATOM 1470 N N . CYS A 1 192 ? -3.258 -16.842 -8.277 1.00 88.50 192 CYS A N 1
ATOM 1471 C CA . CYS A 1 192 ? -3.780 -18.013 -8.993 1.00 88.50 192 CYS A CA 1
ATOM 1472 C C . CYS A 1 192 ? -3.576 -19.332 -8.236 1.00 88.50 192 CYS A C 1
ATOM 1474 O O . CYS A 1 192 ? -4.379 -20.252 -8.388 1.00 88.50 192 CYS A O 1
ATOM 1476 N N . LEU A 1 193 ? -2.531 -19.432 -7.410 1.00 85.94 193 LEU A N 1
ATOM 1477 C CA . LEU A 1 193 ? -2.300 -20.595 -6.547 1.00 85.94 193 LEU A CA 1
ATOM 1478 C C . LEU A 1 193 ? -3.131 -20.571 -5.264 1.00 85.94 193 LEU A C 1
ATOM 1480 O O . LEU A 1 193 ? -3.249 -21.604 -4.608 1.00 85.94 193 LEU A O 1
ATOM 1484 N N . ASN A 1 194 ? -3.719 -19.425 -4.923 1.00 88.25 194 ASN A N 1
ATOM 1485 C CA . ASN A 1 194 ? -4.504 -19.240 -3.709 1.00 88.25 194 ASN A CA 1
ATOM 1486 C C . ASN A 1 194 ? -5.878 -18.609 -4.038 1.00 88.25 194 ASN A C 1
ATOM 1488 O O . ASN A 1 194 ? -6.186 -17.514 -3.561 1.00 88.25 194 ASN A O 1
ATOM 1492 N N . PRO A 1 195 ? -6.734 -19.278 -4.838 1.00 88.00 195 PRO A N 1
ATOM 1493 C CA . PRO A 1 195 ? -7.975 -18.690 -5.356 1.00 88.00 195 PRO A CA 1
ATOM 1494 C C . PRO A 1 195 ? -9.026 -18.373 -4.278 1.00 88.00 195 PRO A C 1
ATOM 1496 O O . PRO A 1 195 ? -10.005 -17.691 -4.564 1.00 88.00 195 PRO A O 1
ATOM 1499 N N . SER A 1 196 ? -8.852 -18.864 -3.046 1.00 90.00 196 SER A N 1
ATOM 1500 C CA . SER A 1 196 ? -9.731 -18.569 -1.909 1.00 90.00 196 SER A CA 1
ATOM 1501 C C . SER A 1 196 ? -9.430 -17.234 -1.221 1.00 90.00 196 SER A C 1
ATOM 1503 O O . SER A 1 196 ? -10.193 -16.824 -0.348 1.00 90.00 196 SER A O 1
ATOM 1505 N N . LEU A 1 197 ? -8.312 -16.577 -1.549 1.00 94.19 197 LEU A N 1
ATOM 1506 C CA . LEU A 1 197 ? -7.922 -15.322 -0.912 1.00 94.19 197 LEU A CA 1
ATOM 1507 C C . LEU A 1 197 ? -8.794 -14.156 -1.389 1.00 94.19 197 LEU A C 1
ATOM 1509 O O . LEU A 1 197 ? -9.067 -13.992 -2.577 1.00 94.19 197 LEU A O 1
ATOM 1513 N N . ARG A 1 198 ? -9.192 -13.298 -0.447 1.00 95.12 198 ARG A N 1
ATOM 1514 C CA . ARG A 1 198 ? -10.048 -12.127 -0.689 1.00 95.12 198 ARG A CA 1
ATOM 1515 C C . ARG A 1 198 ? -9.206 -10.894 -1.027 1.00 95.12 198 ARG A C 1
ATOM 1517 O O . ARG A 1 198 ? -9.182 -9.925 -0.269 1.00 95.12 198 ARG A O 1
ATOM 1524 N N . VAL A 1 199 ? -8.497 -10.955 -2.154 1.00 97.19 199 VAL A N 1
ATOM 1525 C CA . VAL A 1 199 ? -7.563 -9.905 -2.594 1.00 97.19 199 VAL A CA 1
ATOM 1526 C C . VAL A 1 199 ? -8.096 -9.189 -3.832 1.00 97.19 199 VAL A C 1
ATOM 1528 O O . VAL A 1 199 ? -8.387 -9.819 -4.847 1.00 97.19 199 VAL A O 1
ATOM 1531 N N . THR A 1 200 ? -8.163 -7.860 -3.759 1.00 96.94 200 THR A N 1
ATOM 1532 C CA . THR A 1 200 ? -8.287 -6.977 -4.929 1.00 96.94 200 THR A CA 1
ATOM 1533 C C . THR A 1 200 ? -6.903 -6.453 -5.266 1.00 96.94 200 THR A C 1
ATOM 1535 O O . THR A 1 200 ? -6.264 -5.876 -4.394 1.00 96.94 200 THR A O 1
ATOM 1538 N N . PHE A 1 201 ? -6.433 -6.632 -6.498 1.00 96.75 201 PHE A N 1
ATOM 1539 C CA . PHE A 1 201 ? -5.089 -6.211 -6.895 1.00 96.75 201 PHE A CA 1
ATOM 1540 C C . PHE A 1 201 ? -5.094 -5.316 -8.139 1.00 96.75 201 PHE A C 1
ATOM 1542 O O . PHE A 1 201 ? -5.734 -5.636 -9.150 1.00 96.75 201 PHE A O 1
ATOM 1549 N N . PHE A 1 202 ? -4.326 -4.225 -8.092 1.00 94.50 202 PHE A N 1
ATOM 1550 C CA . PHE A 1 202 ? -4.076 -3.344 -9.232 1.00 94.50 202 PHE A CA 1
ATOM 1551 C C . PHE A 1 202 ? -2.583 -3.176 -9.501 1.00 94.50 202 PHE A C 1
ATOM 1553 O O . PHE A 1 202 ? -1.820 -2.779 -8.628 1.00 94.50 202 PHE A O 1
ATOM 1560 N N . ASN A 1 203 ? -2.179 -3.384 -10.756 1.00 93.06 203 ASN A N 1
ATOM 1561 C CA . ASN A 1 203 ? -0.855 -2.978 -11.213 1.00 93.06 203 ASN A CA 1
ATOM 1562 C C . ASN A 1 203 ? -0.899 -1.519 -11.694 1.00 93.06 203 ASN A C 1
ATOM 1564 O O . ASN A 1 203 ? -1.239 -1.252 -12.851 1.00 93.06 203 ASN A O 1
ATOM 1568 N N . LYS A 1 204 ? -0.653 -0.581 -10.777 1.00 92.12 204 LYS A N 1
ATOM 1569 C CA . LYS A 1 204 ? -0.698 0.870 -10.992 1.00 92.12 204 LYS A CA 1
ATOM 1570 C C . LYS A 1 204 ? 0.336 1.550 -10.102 1.00 92.12 204 LYS A C 1
ATOM 1572 O O . LYS A 1 204 ? 0.497 1.162 -8.954 1.00 92.12 204 LYS A O 1
ATOM 1577 N N . ALA A 1 205 ? 0.982 2.596 -10.609 1.00 92.69 205 ALA A N 1
ATOM 1578 C CA . ALA A 1 205 ? 1.660 3.538 -9.729 1.00 92.69 205 ALA A CA 1
ATOM 1579 C C . ALA A 1 205 ? 0.647 4.509 -9.133 1.00 92.69 205 ALA A C 1
ATOM 1581 O O . ALA A 1 205 ? -0.343 4.855 -9.788 1.00 92.69 205 ALA A O 1
ATOM 1582 N N . LEU A 1 206 ? 0.921 4.961 -7.914 1.00 93.88 206 LEU A N 1
ATOM 1583 C CA . LEU A 1 206 ? 0.080 5.907 -7.199 1.00 93.88 206 LEU A CA 1
ATOM 1584 C C . LEU A 1 206 ? 0.792 7.244 -7.017 1.00 93.88 206 LEU A C 1
ATOM 1586 O O . LEU A 1 206 ? 2.011 7.298 -6.909 1.00 93.88 206 LEU A O 1
ATOM 1590 N N . GLY A 1 207 ? 0.022 8.325 -6.983 1.00 92.25 207 GLY A N 1
ATOM 1591 C CA . GLY A 1 207 ? 0.544 9.671 -6.785 1.00 92.25 207 GLY A CA 1
ATOM 1592 C C . GLY A 1 207 ? -0.554 10.726 -6.832 1.00 92.25 207 GLY A C 1
ATOM 1593 O O . GLY A 1 207 ? -1.742 10.413 -6.952 1.00 92.25 207 GLY A O 1
ATOM 1594 N N . SER A 1 208 ? -0.159 11.995 -6.739 1.00 89.12 208 SER A N 1
ATOM 1595 C CA . SER A 1 208 ? -1.104 13.104 -6.584 1.00 89.12 208 SER A CA 1
ATOM 1596 C C . SER A 1 208 ? -1.787 13.535 -7.882 1.00 89.12 208 SER A C 1
ATOM 1598 O O . SER A 1 208 ? -2.931 14.002 -7.843 1.00 89.12 208 SER A O 1
ATOM 1600 N N . LYS A 1 209 ? -1.121 13.344 -9.029 1.00 80.75 209 LYS A N 1
ATOM 1601 C CA . LYS A 1 209 ? -1.623 13.673 -10.371 1.00 80.75 209 LYS A CA 1
ATOM 1602 C C . LYS A 1 209 ? -1.281 12.581 -11.371 1.00 80.75 209 LYS A C 1
ATOM 1604 O O . LYS A 1 209 ? -0.283 11.885 -11.217 1.00 80.75 209 LYS A O 1
ATOM 1609 N N . ALA A 1 210 ? -2.070 12.501 -12.439 1.00 70.12 210 ALA A N 1
ATOM 1610 C CA . ALA A 1 210 ? -1.688 11.736 -13.613 1.00 70.12 210 ALA A CA 1
ATOM 1611 C C . ALA A 1 210 ? -0.499 12.423 -14.301 1.00 70.12 210 ALA A C 1
ATOM 1613 O O . ALA A 1 210 ? -0.616 13.537 -14.809 1.00 70.12 210 ALA A O 1
ATOM 1614 N N . SER A 1 211 ? 0.640 11.747 -14.320 1.00 73.62 211 SER A N 1
ATOM 1615 C CA . SER A 1 211 ? 1.835 12.152 -15.054 1.00 73.62 211 SER A CA 1
ATOM 1616 C C . SER A 1 211 ? 2.478 10.929 -15.690 1.00 73.62 211 SER A C 1
ATOM 1618 O O . SER A 1 211 ? 2.275 9.799 -15.238 1.00 73.62 211 SER A O 1
ATOM 1620 N N . LYS A 1 212 ? 3.254 11.167 -16.751 1.00 77.62 212 LYS A N 1
ATOM 1621 C CA . LYS A 1 212 ? 4.160 10.154 -17.286 1.00 77.62 212 LYS A CA 1
ATOM 1622 C C . LYS A 1 212 ? 5.389 10.102 -16.400 1.00 77.62 212 LYS A C 1
ATOM 1624 O O . LYS A 1 212 ? 6.049 11.123 -16.223 1.00 77.62 212 LYS A O 1
ATOM 1629 N N . CYS A 1 213 ? 5.672 8.923 -15.881 1.00 84.81 213 CYS A N 1
ATOM 1630 C CA . CYS A 1 213 ? 6.844 8.659 -15.068 1.00 84.81 213 CYS A CA 1
ATOM 1631 C C . CYS A 1 213 ? 7.509 7.379 -15.550 1.00 84.81 213 CYS A C 1
ATOM 1633 O O . CYS A 1 213 ? 6.892 6.568 -16.251 1.00 84.81 213 CYS A O 1
ATOM 1635 N N . ILE A 1 214 ? 8.751 7.201 -15.125 1.00 85.94 214 ILE A N 1
ATOM 1636 C CA . ILE A 1 214 ? 9.470 5.945 -15.258 1.00 85.94 214 ILE A CA 1
ATOM 1637 C C . ILE A 1 214 ? 9.649 5.320 -13.877 1.00 85.94 214 ILE A C 1
ATOM 1639 O O . ILE A 1 214 ? 9.791 6.026 -12.881 1.00 85.94 214 ILE A O 1
ATOM 1643 N N . LEU A 1 215 ? 9.647 3.993 -13.815 1.00 86.88 215 LEU A N 1
ATOM 1644 C CA . LEU A 1 215 ? 10.234 3.270 -12.685 1.00 86.88 215 LEU A CA 1
ATOM 1645 C C . LEU A 1 215 ? 11.705 3.015 -12.976 1.00 86.88 215 LEU A C 1
ATOM 1647 O O . LEU A 1 215 ? 12.039 2.707 -14.115 1.00 86.88 215 LEU A O 1
ATOM 1651 N N . VAL A 1 216 ? 12.552 3.131 -11.960 1.00 84.25 216 VAL A N 1
ATOM 1652 C CA . VAL A 1 216 ? 13.988 2.855 -12.025 1.00 84.25 216 VAL A CA 1
ATOM 1653 C C . VAL A 1 216 ? 14.331 1.912 -10.877 1.00 84.25 216 VAL A C 1
ATOM 1655 O O . VAL A 1 216 ? 14.093 2.239 -9.717 1.00 84.25 216 VAL A O 1
ATOM 1658 N N . ALA A 1 217 ? 14.872 0.735 -11.187 1.00 85.56 217 ALA A N 1
ATOM 1659 C CA . ALA A 1 217 ? 15.283 -0.253 -10.186 1.00 85.56 217 ALA A CA 1
ATOM 1660 C C . ALA A 1 217 ? 16.668 -0.808 -10.512 1.00 85.56 217 ALA A C 1
ATOM 1662 O O . ALA A 1 217 ? 16.954 -1.082 -11.676 1.00 85.56 217 ALA A O 1
ATOM 1663 N N . HIS A 1 218 ? 17.495 -1.052 -9.495 1.00 83.25 218 HIS A N 1
ATOM 1664 C CA . HIS A 1 218 ? 18.815 -1.653 -9.685 1.0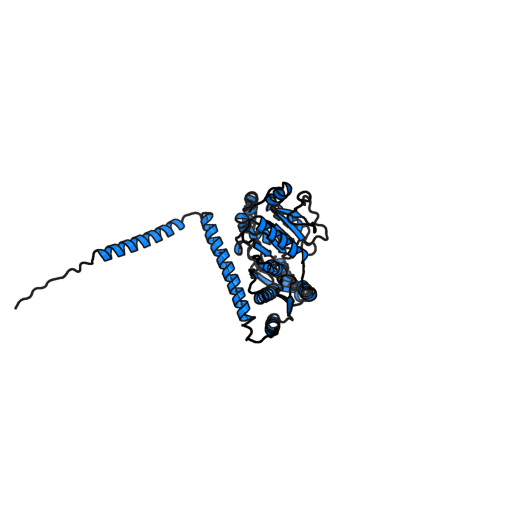0 83.25 218 HIS A CA 1
ATOM 1665 C C . HIS A 1 218 ? 18.694 -3.095 -10.224 1.00 83.25 218 HIS A C 1
ATOM 1667 O O . HIS A 1 218 ? 17.920 -3.896 -9.716 1.00 83.25 218 HIS A O 1
ATOM 1673 N N . GLN A 1 219 ? 19.537 -3.495 -11.178 1.00 79.88 219 GLN A N 1
ATOM 1674 C CA . GLN A 1 219 ? 19.540 -4.816 -11.841 1.00 79.88 219 GLN A CA 1
ATOM 1675 C C . GLN A 1 219 ? 19.658 -6.056 -10.927 1.00 79.88 219 GLN A C 1
ATOM 1677 O O . GLN A 1 219 ? 19.459 -7.186 -11.371 1.00 79.88 219 GLN A O 1
ATOM 1682 N N . ARG A 1 220 ? 20.093 -5.854 -9.680 1.00 83.75 220 ARG A N 1
ATOM 1683 C CA . ARG A 1 220 ? 20.206 -6.889 -8.628 1.00 83.75 220 ARG A CA 1
ATOM 1684 C C . ARG A 1 220 ? 19.067 -6.834 -7.605 1.00 83.75 220 ARG A C 1
ATOM 1686 O O . ARG A 1 220 ? 19.065 -7.635 -6.681 1.00 83.75 220 ARG A O 1
ATOM 1693 N N . ASN A 1 221 ? 18.175 -5.861 -7.742 1.00 87.12 221 ASN A N 1
ATOM 1694 C CA . ASN A 1 221 ? 17.001 -5.667 -6.908 1.00 87.12 221 ASN A CA 1
ATOM 1695 C C . ASN A 1 221 ? 15.838 -5.178 -7.787 1.00 87.12 221 ASN A C 1
ATOM 1697 O O . ASN A 1 221 ? 15.324 -4.073 -7.616 1.00 87.12 221 ASN A O 1
ATOM 1701 N N . ILE A 1 222 ? 15.513 -5.962 -8.821 1.00 86.38 222 ILE A N 1
ATOM 1702 C CA . ILE A 1 222 ? 14.609 -5.524 -9.893 1.00 86.38 222 ILE A CA 1
ATOM 1703 C C . ILE A 1 222 ? 13.164 -5.331 -9.435 1.00 86.38 222 ILE A C 1
ATOM 1705 O O . ILE A 1 222 ? 12.394 -4.787 -10.210 1.00 86.38 222 ILE A O 1
ATOM 1709 N N . GLY A 1 223 ? 12.773 -5.779 -8.240 1.00 86.75 223 GLY A N 1
ATOM 1710 C CA . GLY A 1 223 ? 11.451 -5.533 -7.664 1.00 86.75 223 GLY A CA 1
ATOM 1711 C C . GLY A 1 223 ? 11.339 -4.207 -6.904 1.00 86.75 223 GLY A C 1
ATOM 1712 O O . GLY A 1 223 ? 10.234 -3.828 -6.528 1.00 86.75 223 GLY A O 1
ATOM 1713 N N . ASN A 1 224 ? 12.445 -3.482 -6.718 1.00 88.81 224 ASN A N 1
ATOM 1714 C CA . ASN A 1 224 ? 12.564 -2.307 -5.844 1.00 88.81 224 ASN A CA 1
ATOM 1715 C C . ASN A 1 224 ? 12.573 -0.998 -6.650 1.00 88.81 224 ASN A C 1
ATOM 1717 O O . ASN A 1 224 ? 13.570 -0.271 -6.699 1.00 88.81 224 ASN A O 1
ATOM 1721 N N . GLY A 1 225 ? 11.499 -0.773 -7.407 1.00 87.81 225 GLY A N 1
ATOM 1722 C CA . GLY A 1 225 ? 11.412 0.324 -8.368 1.00 87.81 225 GLY A CA 1
ATOM 1723 C C . GLY A 1 225 ? 11.039 1.660 -7.740 1.00 87.81 225 GLY A C 1
ATOM 1724 O O . GLY A 1 225 ? 9.963 1.797 -7.168 1.00 87.81 225 GLY A O 1
ATOM 1725 N N . LYS A 1 226 ? 11.876 2.674 -7.967 1.00 88.62 226 LYS A N 1
ATOM 1726 C CA . LYS A 1 226 ? 11.620 4.066 -7.592 1.00 88.62 226 LYS A CA 1
ATOM 1727 C C . LYS A 1 226 ? 10.995 4.839 -8.750 1.00 88.62 226 LYS A C 1
ATOM 1729 O O . LYS A 1 226 ? 11.455 4.729 -9.888 1.00 88.62 226 LYS A O 1
ATOM 1734 N N . LEU A 1 227 ? 9.962 5.633 -8.470 1.00 89.31 227 LEU A N 1
ATOM 1735 C CA . LEU A 1 227 ? 9.360 6.522 -9.467 1.00 89.31 227 LEU A CA 1
ATOM 1736 C C . LEU A 1 227 ? 10.235 7.756 -9.707 1.00 89.31 227 LEU A C 1
ATOM 1738 O O . LEU A 1 227 ? 10.623 8.442 -8.765 1.00 89.31 227 LEU A O 1
ATOM 1742 N N . GLU A 1 228 ? 10.465 8.069 -10.980 1.00 86.38 228 GLU A N 1
ATOM 1743 C CA . GLU A 1 228 ? 11.010 9.343 -11.443 1.00 86.38 228 GLU A CA 1
ATOM 1744 C C . GLU A 1 228 ? 10.015 9.984 -12.415 1.00 86.38 228 GLU A C 1
ATOM 1746 O O . GLU A 1 228 ? 9.570 9.365 -13.387 1.00 86.38 228 GLU A O 1
ATOM 1751 N N . CYS A 1 229 ? 9.639 11.224 -12.123 1.00 85.25 229 CYS A N 1
ATOM 1752 C CA . CYS A 1 229 ? 8.569 11.953 -12.795 1.00 85.25 229 CYS A CA 1
ATOM 1753 C C . CYS A 1 229 ? 9.012 13.333 -13.303 1.00 85.25 229 CYS A C 1
ATOM 1755 O O . CYS A 1 229 ? 8.238 13.973 -14.017 1.00 85.25 229 CYS A O 1
ATOM 1757 N N . ASP A 1 230 ? 10.211 13.812 -12.952 1.00 85.25 230 ASP A N 1
ATOM 1758 C CA . ASP A 1 230 ? 10.773 15.052 -13.478 1.00 85.25 230 ASP A CA 1
ATOM 1759 C C . ASP A 1 230 ? 11.217 14.826 -14.933 1.00 85.25 230 ASP A C 1
ATOM 1761 O O . ASP A 1 230 ? 12.168 14.080 -15.190 1.00 85.25 230 ASP A O 1
ATOM 1765 N N . PRO A 1 231 ? 10.581 15.487 -15.920 1.00 83.19 231 PRO A N 1
ATOM 1766 C CA . PRO A 1 231 ? 10.940 15.311 -17.319 1.00 83.19 231 PRO A CA 1
ATOM 1767 C C . PRO A 1 231 ? 12.400 15.656 -17.620 1.00 83.19 231 PRO A C 1
ATOM 1769 O O . PRO A 1 231 ? 12.956 15.104 -18.566 1.00 83.19 231 PRO A O 1
ATOM 1772 N N . ASN A 1 232 ? 13.031 16.562 -16.870 1.00 85.69 232 ASN A N 1
ATOM 1773 C CA . ASN A 1 232 ? 14.439 16.900 -17.055 1.00 85.69 232 ASN A CA 1
ATOM 1774 C C . ASN A 1 232 ? 15.334 15.750 -16.604 1.00 85.69 232 ASN A C 1
ATOM 1776 O O . ASN A 1 232 ? 16.203 15.348 -17.375 1.00 85.69 232 ASN A O 1
ATOM 1780 N N . VAL A 1 233 ? 15.063 15.178 -15.426 1.00 83.88 233 VAL A N 1
ATOM 1781 C CA . VAL A 1 233 ? 15.801 14.017 -14.908 1.00 83.88 233 VAL A CA 1
ATOM 1782 C C . VAL A 1 233 ? 15.594 12.813 -15.821 1.00 83.88 233 VAL A C 1
ATOM 1784 O O . VAL A 1 233 ? 16.565 12.178 -16.219 1.00 83.88 233 VAL A O 1
ATOM 1787 N N . ILE A 1 234 ? 14.356 12.552 -16.256 1.00 83.06 234 ILE A N 1
ATOM 1788 C CA . ILE A 1 234 ? 14.052 11.493 -17.231 1.00 83.06 234 ILE A CA 1
ATOM 1789 C C . ILE A 1 234 ? 14.812 11.735 -18.540 1.00 83.06 234 ILE A C 1
ATOM 1791 O O . ILE A 1 234 ? 15.440 10.824 -19.073 1.00 83.06 234 ILE A O 1
ATOM 1795 N N . ASN A 1 235 ? 14.776 12.953 -19.086 1.00 82.94 235 ASN A N 1
ATOM 1796 C CA . ASN A 1 235 ? 15.455 13.263 -20.344 1.00 82.94 235 ASN A CA 1
ATOM 1797 C C . ASN A 1 235 ? 16.975 13.130 -20.230 1.00 82.94 235 ASN A C 1
ATOM 1799 O O . ASN A 1 235 ? 17.605 12.656 -21.173 1.00 82.94 235 ASN A O 1
ATOM 1803 N N . GLU A 1 236 ? 17.563 13.568 -19.119 1.00 82.25 236 GLU A N 1
ATOM 1804 C CA . GLU A 1 236 ? 18.987 13.402 -18.834 1.00 82.25 236 GLU A CA 1
ATOM 1805 C C . GLU A 1 236 ? 19.339 11.918 -18.710 1.00 82.25 236 GLU A C 1
ATOM 1807 O O . GLU A 1 236 ? 2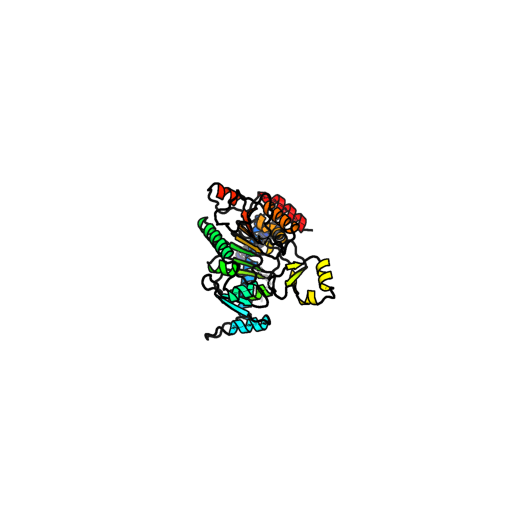0.243 11.442 -19.401 1.00 82.25 236 GLU A O 1
ATOM 1812 N N . PHE A 1 237 ? 18.546 11.169 -17.940 1.00 76.88 237 PHE A N 1
ATOM 1813 C CA . PHE A 1 237 ? 18.679 9.728 -17.778 1.00 76.88 237 PHE A CA 1
ATOM 1814 C C . PHE A 1 237 ? 18.649 9.009 -19.131 1.00 76.88 237 PHE A C 1
ATOM 1816 O O . PHE A 1 237 ? 19.553 8.234 -19.429 1.00 76.88 237 PHE A O 1
ATOM 1823 N N . MET A 1 238 ? 17.677 9.319 -19.996 1.00 76.00 238 MET A N 1
ATOM 1824 C CA . MET A 1 238 ? 17.512 8.691 -21.315 1.00 76.00 238 MET A CA 1
ATOM 1825 C C . MET A 1 238 ? 18.584 9.105 -22.335 1.00 76.00 238 MET A C 1
ATOM 1827 O O . MET A 1 238 ? 18.853 8.363 -23.281 1.00 76.00 238 MET A O 1
ATOM 1831 N N . LYS A 1 239 ? 19.199 10.283 -22.171 1.00 79.12 239 LYS A N 1
ATOM 1832 C CA . LYS A 1 239 ? 20.251 10.799 -23.068 1.00 79.12 239 LYS A CA 1
ATOM 1833 C C . LYS A 1 239 ? 21.666 10.467 -22.603 1.00 79.12 239 LYS A C 1
ATOM 1835 O O . LYS A 1 239 ? 22.602 10.729 -23.360 1.00 79.12 239 LYS A O 1
ATOM 1840 N N . SER A 1 240 ? 21.832 9.927 -21.395 1.00 69.44 240 SER A N 1
ATOM 1841 C CA . SER A 1 240 ? 23.147 9.581 -20.864 1.00 69.44 240 SER A CA 1
ATOM 1842 C C . SER A 1 240 ? 23.881 8.624 -21.818 1.00 69.44 240 SER A C 1
ATOM 1844 O O . SER A 1 240 ? 23.356 7.557 -22.140 1.00 69.44 240 SER A O 1
ATOM 1846 N N . PRO A 1 241 ? 25.090 8.977 -22.298 1.00 62.97 241 PRO A N 1
ATOM 1847 C CA . PRO A 1 241 ? 25.897 8.085 -23.127 1.00 62.97 241 PRO A CA 1
ATOM 1848 C C . PRO A 1 241 ? 26.501 6.932 -22.314 1.00 62.97 241 PRO A C 1
ATOM 1850 O O . PRO A 1 241 ? 26.984 5.961 -22.902 1.00 62.97 241 PRO A O 1
ATOM 1853 N N . ASP A 1 242 ? 26.475 7.027 -20.978 1.00 63.25 242 ASP A N 1
ATOM 1854 C CA . ASP A 1 242 ? 26.878 5.953 -20.079 1.00 63.25 242 ASP A CA 1
ATOM 1855 C C . ASP A 1 242 ? 25.781 4.885 -20.022 1.00 63.25 242 ASP A C 1
ATOM 1857 O O . ASP A 1 242 ? 24.898 4.873 -19.158 1.00 63.25 242 ASP A O 1
ATOM 1861 N N . ARG A 1 243 ? 25.858 3.962 -20.984 1.00 55.62 243 ARG A N 1
ATOM 1862 C CA . ARG A 1 243 ? 24.976 2.798 -21.043 1.00 55.62 243 ARG A CA 1
ATOM 1863 C C . ARG A 1 243 ? 25.138 1.874 -19.850 1.00 55.62 243 ARG A C 1
ATOM 1865 O O . ARG A 1 243 ? 24.261 1.059 -19.654 1.00 55.62 243 ARG A O 1
ATOM 1872 N N . THR A 1 244 ? 26.171 1.999 -19.020 1.00 53.69 244 THR A N 1
ATOM 1873 C CA . THR A 1 244 ? 26.273 1.197 -17.794 1.00 53.69 244 THR A CA 1
ATOM 1874 C C . THR A 1 244 ? 25.156 1.578 -16.821 1.00 53.69 244 THR A C 1
ATOM 1876 O O . THR A 1 244 ? 24.559 0.712 -16.194 1.00 53.69 244 THR A O 1
ATOM 1879 N N . TYR A 1 245 ? 24.805 2.865 -16.746 1.00 51.97 245 TYR A N 1
ATOM 1880 C CA . TYR A 1 245 ? 23.754 3.372 -15.857 1.00 51.97 245 TYR A CA 1
ATOM 1881 C C . TYR A 1 245 ? 22.336 3.030 -16.349 1.00 51.97 245 TYR A C 1
ATOM 1883 O O . TYR A 1 245 ? 21.451 2.773 -15.541 1.00 51.97 245 TYR A O 1
ATOM 1891 N N . GLN A 1 246 ? 22.124 2.981 -17.669 1.00 52.47 246 GLN A N 1
ATOM 1892 C CA . GLN A 1 246 ? 20.859 2.550 -18.291 1.00 52.47 246 GLN A CA 1
ATOM 1893 C C . GLN A 1 246 ? 20.752 1.017 -18.360 1.00 52.47 246 GLN A C 1
ATOM 1895 O O . GLN A 1 246 ? 19.713 0.449 -18.050 1.00 52.47 246 GLN A O 1
ATOM 1900 N N . GLU A 1 247 ? 21.877 0.382 -18.701 1.00 49.59 247 GLU A N 1
ATOM 1901 C CA . GLU A 1 247 ? 22.310 -1.002 -18.478 1.00 49.59 247 GLU A CA 1
ATOM 1902 C C . GLU A 1 247 ? 21.673 -1.550 -17.207 1.00 49.59 247 GLU A C 1
ATOM 1904 O O . GLU A 1 247 ? 20.784 -2.397 -17.225 1.00 49.59 247 GLU A O 1
ATOM 1909 N N . LEU A 1 248 ? 22.117 -0.986 -16.084 1.00 50.97 248 LEU A N 1
ATOM 1910 C CA . LEU A 1 248 ? 21.851 -1.448 -14.729 1.00 50.97 248 LEU A CA 1
ATOM 1911 C C . LEU A 1 248 ? 20.440 -1.166 -14.198 1.00 50.97 248 LEU A C 1
ATOM 1913 O O . LEU A 1 248 ? 20.187 -1.523 -13.046 1.00 50.97 248 LEU A O 1
ATOM 1917 N N . MET A 1 249 ? 19.534 -0.584 -14.991 1.00 58.50 249 MET A N 1
ATOM 1918 C CA . MET A 1 249 ? 18.235 -0.131 -14.500 1.00 58.50 249 MET A CA 1
ATOM 1919 C C . MET A 1 249 ? 17.049 -0.711 -15.278 1.00 58.50 249 MET A C 1
ATOM 1921 O O . MET A 1 249 ? 16.981 -0.639 -16.503 1.00 58.50 249 MET A O 1
ATOM 1925 N N . TYR A 1 250 ? 16.068 -1.260 -14.560 1.00 58.00 250 TYR A N 1
ATOM 1926 C CA . TYR A 1 250 ? 14.772 -1.623 -15.141 1.00 58.00 250 TYR A CA 1
ATOM 1927 C C . TYR A 1 250 ? 13.930 -0.359 -15.341 1.00 58.00 250 TYR A C 1
ATOM 1929 O O . TYR A 1 250 ? 13.656 0.325 -14.358 1.00 58.00 250 TYR A O 1
ATOM 1937 N N . VAL A 1 251 ? 13.523 -0.064 -16.585 1.00 60.06 251 VAL A N 1
ATOM 1938 C CA . VAL A 1 251 ? 12.714 1.117 -16.940 1.00 60.06 251 VAL A CA 1
ATOM 1939 C C . VAL A 1 251 ? 11.333 0.714 -17.443 1.00 60.06 251 VAL A C 1
ATOM 1941 O O . VAL A 1 251 ? 11.202 -0.065 -18.388 1.00 60.06 251 VAL A O 1
ATOM 1944 N N . GLN A 1 252 ? 10.291 1.281 -16.834 1.00 65.62 252 GLN A N 1
ATOM 1945 C CA . GLN A 1 252 ? 8.897 1.036 -17.205 1.00 65.62 252 GLN A CA 1
ATOM 1946 C C . GLN A 1 252 ? 8.111 2.343 -17.316 1.00 65.62 252 GLN A C 1
ATOM 1948 O O . GLN A 1 252 ? 7.937 3.037 -16.318 1.00 65.62 252 GLN A O 1
ATOM 1953 N N . ASP A 1 253 ? 7.536 2.598 -18.495 1.00 63.69 253 ASP A N 1
ATOM 1954 C CA . ASP A 1 253 ? 6.531 3.648 -18.680 1.00 63.69 253 ASP A CA 1
ATOM 1955 C C . ASP A 1 253 ? 5.202 3.255 -18.028 1.00 63.69 253 ASP A C 1
ATOM 1957 O O . ASP A 1 253 ? 4.689 2.134 -18.210 1.00 63.69 253 ASP A O 1
ATOM 1961 N N . LEU A 1 254 ? 4.610 4.201 -17.303 1.00 73.44 254 LEU A N 1
ATOM 1962 C CA . LEU A 1 254 ? 3.300 4.034 -16.690 1.00 73.44 254 LEU A CA 1
ATOM 1963 C C . LEU A 1 254 ? 2.572 5.365 -16.502 1.00 73.44 254 LEU A C 1
ATOM 1965 O O . LEU A 1 254 ? 3.182 6.433 -16.445 1.00 73.44 254 LEU A O 1
ATOM 1969 N N . ASP A 1 255 ? 1.250 5.263 -16.375 1.00 73.88 255 ASP A N 1
ATOM 1970 C CA . ASP A 1 255 ? 0.403 6.357 -15.917 1.00 73.88 255 ASP A CA 1
ATOM 1971 C C . ASP A 1 255 ? 0.226 6.256 -14.400 1.00 73.88 255 ASP A C 1
ATOM 1973 O O . ASP A 1 255 ? -0.109 5.184 -13.875 1.00 73.88 255 ASP A O 1
ATOM 1977 N N . ILE A 1 256 ? 0.393 7.383 -13.712 1.00 83.81 256 ILE A N 1
ATOM 1978 C CA . ILE A 1 256 ? 0.046 7.501 -12.295 1.00 83.81 256 ILE A CA 1
ATOM 1979 C C . ILE A 1 256 ? -1.476 7.557 -12.124 1.00 83.81 256 ILE A C 1
ATOM 1981 O O . ILE A 1 256 ? -2.172 8.317 -12.802 1.00 83.81 256 ILE A O 1
ATOM 1985 N N . ALA A 1 257 ? -1.988 6.770 -11.179 1.00 88.25 257 ALA A N 1
ATOM 1986 C CA . ALA A 1 257 ? -3.364 6.837 -10.708 1.00 88.25 257 ALA A CA 1
ATOM 1987 C C . ALA A 1 257 ? -3.435 7.487 -9.320 1.00 88.25 257 ALA A C 1
ATOM 1989 O O . ALA A 1 257 ? -2.518 7.386 -8.508 1.00 88.25 257 ALA A O 1
ATOM 1990 N N . ARG A 1 258 ? -4.567 8.115 -9.015 1.00 91.75 258 ARG A N 1
ATOM 1991 C CA . ARG A 1 258 ? -4.879 8.514 -7.642 1.00 91.75 258 ARG A CA 1
ATOM 1992 C C . ARG A 1 258 ? -5.457 7.328 -6.883 1.00 91.75 258 ARG A C 1
ATOM 1994 O O . ARG A 1 258 ? -6.297 6.612 -7.433 1.00 91.75 258 ARG A O 1
ATOM 2001 N N . LEU A 1 259 ? -5.062 7.130 -5.627 1.00 93.25 259 LEU A N 1
ATOM 2002 C CA . LEU A 1 259 ? -5.584 6.022 -4.819 1.00 93.25 259 LEU A CA 1
ATOM 2003 C C . LEU A 1 259 ? -7.107 6.125 -4.639 1.00 93.25 259 LEU A C 1
ATOM 2005 O O . LEU A 1 259 ? -7.815 5.127 -4.753 1.00 93.25 259 LEU A O 1
ATOM 2009 N N . ASP A 1 260 ? -7.617 7.345 -4.467 1.00 91.88 260 ASP A N 1
ATOM 2010 C CA . ASP A 1 260 ? -9.052 7.609 -4.321 1.00 91.88 260 ASP A CA 1
ATOM 2011 C C . ASP A 1 260 ? -9.877 7.399 -5.608 1.00 91.88 260 ASP A C 1
ATOM 2013 O O . ASP A 1 260 ? -11.104 7.450 -5.566 1.00 91.88 260 ASP A O 1
ATOM 2017 N N . SER A 1 261 ? -9.228 7.107 -6.742 1.00 89.62 261 SER A N 1
ATOM 2018 C CA . SER A 1 261 ? -9.897 6.653 -7.972 1.00 89.62 261 SER A CA 1
ATOM 2019 C C . SER A 1 261 ? -10.088 5.132 -8.039 1.00 89.62 261 SER A C 1
ATOM 2021 O O . SER A 1 261 ? -10.841 4.639 -8.881 1.00 89.62 261 SER A O 1
ATOM 2023 N N . LEU A 1 262 ? -9.393 4.387 -7.173 1.00 90.12 262 LEU A N 1
ATOM 2024 C CA . LEU A 1 262 ? -9.409 2.924 -7.140 1.00 90.12 262 LEU A CA 1
ATOM 2025 C C . LEU A 1 262 ? -10.138 2.382 -5.905 1.00 90.12 262 LEU A C 1
ATOM 2027 O O . LEU A 1 262 ? -10.723 1.301 -5.973 1.00 90.12 262 LEU A O 1
ATOM 2031 N N . LEU A 1 263 ? -10.094 3.118 -4.791 1.00 92.25 263 LEU A N 1
ATOM 2032 C CA . LEU A 1 263 ? -10.633 2.698 -3.502 1.00 92.25 263 LEU A CA 1
ATOM 2033 C C . LEU A 1 263 ? -11.345 3.853 -2.792 1.00 92.25 263 LEU A C 1
ATOM 2035 O O . LEU A 1 263 ? -10.727 4.872 -2.488 1.00 92.25 263 LEU A O 1
ATOM 2039 N N . LEU A 1 264 ? -12.624 3.651 -2.466 1.00 91.38 264 LEU A N 1
ATOM 2040 C CA . LEU A 1 264 ? -13.425 4.539 -1.617 1.00 91.38 264 LEU A CA 1
ATOM 2041 C C . LEU A 1 264 ? -14.206 3.712 -0.587 1.00 91.38 264 LEU A C 1
ATOM 2043 O O . LEU A 1 264 ? -15.409 3.478 -0.708 1.00 91.38 264 LEU A O 1
ATOM 2047 N N . SER A 1 265 ? -13.480 3.220 0.415 1.00 93.38 265 SER A N 1
ATOM 2048 C CA . SER A 1 265 ? -14.032 2.544 1.591 1.00 93.38 265 SER A CA 1
ATOM 2049 C C . SER A 1 265 ? -13.161 2.816 2.812 1.00 93.38 265 SER A C 1
ATOM 2051 O O . SER A 1 265 ? -11.992 3.167 2.658 1.00 93.38 265 SER A O 1
ATOM 2053 N N . ASP A 1 266 ? -13.694 2.589 4.012 1.00 95.25 266 ASP A N 1
ATOM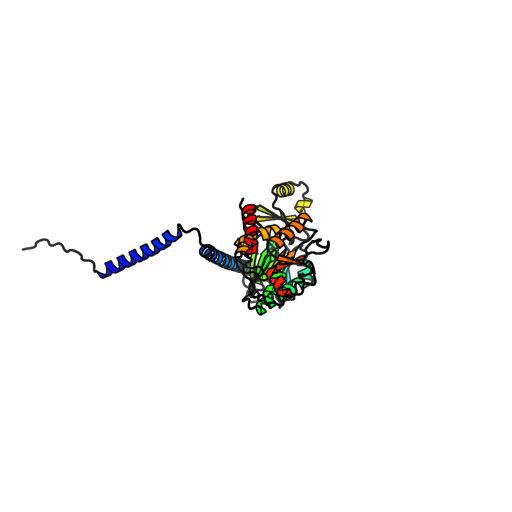 2054 C CA . ASP A 1 266 ? -12.890 2.657 5.234 1.00 95.25 266 ASP A CA 1
ATOM 2055 C C . ASP A 1 266 ? -11.753 1.626 5.191 1.00 95.25 266 ASP A C 1
ATOM 2057 O O . ASP A 1 266 ? -11.927 0.494 4.722 1.00 95.25 266 ASP A O 1
ATOM 2061 N N . VAL A 1 267 ? -10.579 2.044 5.659 1.00 96.75 267 VAL A N 1
ATOM 2062 C CA . VAL A 1 267 ? -9.354 1.246 5.731 1.00 96.75 267 VAL A CA 1
ATOM 2063 C C . VAL A 1 267 ? -8.973 1.114 7.196 1.00 96.75 267 VAL A C 1
ATOM 2065 O O . VAL A 1 267 ? -8.800 2.111 7.899 1.00 96.75 267 VAL A O 1
ATOM 2068 N N . TYR A 1 268 ? -8.818 -0.116 7.679 1.00 96.38 268 TYR A N 1
ATOM 2069 C CA . TYR A 1 268 ? -8.423 -0.307 9.068 1.00 96.38 268 TYR A CA 1
ATOM 2070 C C . TYR A 1 268 ? -6.915 -0.158 9.243 1.00 96.38 268 TYR A C 1
ATOM 2072 O O . TYR A 1 268 ? -6.458 0.632 10.068 1.00 96.38 268 TYR A O 1
ATOM 2080 N N . VAL A 1 269 ? -6.140 -0.839 8.403 1.00 96.81 269 VAL A N 1
ATOM 2081 C CA . VAL A 1 269 ? -4.681 -0.717 8.379 1.00 96.81 269 VAL A CA 1
ATOM 2082 C C . VAL A 1 269 ? -4.228 -0.479 6.949 1.00 96.81 269 VAL A C 1
ATOM 2084 O O . VAL A 1 269 ? -4.638 -1.198 6.040 1.00 96.81 269 VAL A O 1
ATOM 2087 N N . MET A 1 270 ? -3.368 0.514 6.762 1.00 98.12 270 MET A N 1
ATOM 2088 C CA . MET A 1 270 ? -2.659 0.761 5.514 1.00 98.12 270 MET A CA 1
ATOM 2089 C C . MET A 1 270 ? -1.163 0.512 5.720 1.00 98.12 270 MET A C 1
ATOM 2091 O O . MET A 1 270 ? -0.566 1.085 6.625 1.00 98.12 270 MET A O 1
ATOM 2095 N N . LYS A 1 271 ? -0.550 -0.294 4.858 1.00 97.56 271 LYS A N 1
ATOM 2096 C CA . LYS A 1 271 ? 0.899 -0.317 4.632 1.00 97.56 271 LYS A CA 1
ATOM 2097 C C . LYS A 1 271 ? 1.193 0.523 3.392 1.00 97.56 271 LYS A C 1
ATOM 2099 O O . LYS A 1 271 ? 0.465 0.416 2.405 1.00 97.56 271 LYS A O 1
ATOM 2104 N N . MET A 1 272 ? 2.227 1.356 3.436 1.00 97.38 272 MET A N 1
ATOM 2105 C CA . MET A 1 272 ? 2.686 2.138 2.291 1.00 97.38 272 MET A CA 1
ATOM 2106 C C . MET A 1 272 ? 4.204 2.155 2.229 1.00 97.38 272 MET A C 1
ATOM 2108 O O . MET A 1 272 ? 4.862 2.766 3.057 1.00 97.38 272 MET A O 1
ATOM 2112 N N . ASP A 1 273 ? 4.751 1.508 1.220 1.00 95.00 273 ASP A N 1
ATOM 2113 C CA . ASP A 1 273 ? 6.187 1.529 0.977 1.00 95.00 273 ASP A CA 1
ATOM 2114 C C . ASP A 1 273 ? 6.361 1.521 -0.536 1.00 95.00 273 ASP A C 1
ATOM 2116 O O . ASP A 1 273 ? 6.011 0.565 -1.226 1.00 95.00 273 ASP A O 1
ATOM 2120 N N . VAL A 1 274 ? 6.667 2.715 -1.039 1.00 94.56 274 VAL A N 1
ATOM 2121 C CA . VAL A 1 274 ? 6.694 3.067 -2.461 1.00 94.56 274 VAL A CA 1
ATOM 2122 C C . VAL A 1 274 ? 7.986 3.816 -2.777 1.00 94.56 274 VAL A C 1
ATOM 2124 O O . VAL A 1 274 ? 8.006 4.703 -3.638 1.00 94.56 274 VAL A O 1
ATOM 2127 N N . GLU A 1 275 ? 9.060 3.449 -2.074 1.00 91.75 275 GLU A N 1
ATOM 2128 C CA . GLU A 1 275 ? 10.441 3.840 -2.358 1.00 91.75 275 GLU A CA 1
ATOM 2129 C C . GLU A 1 275 ? 10.646 5.365 -2.402 1.00 91.75 275 GLU A C 1
ATOM 2131 O O . GLU A 1 275 ? 11.351 5.911 -3.264 1.00 91.75 275 GLU A O 1
ATOM 2136 N N . GLY A 1 276 ? 9.993 6.088 -1.489 1.00 90.88 276 GLY A N 1
ATOM 2137 C CA . GLY A 1 276 ? 10.136 7.537 -1.362 1.00 90.88 276 GLY A CA 1
ATOM 2138 C C . GLY A 1 276 ? 9.010 8.369 -1.977 1.00 90.88 276 GLY A C 1
ATOM 2139 O O . GLY A 1 276 ? 9.073 9.601 -1.928 1.00 90.88 276 GLY A O 1
ATOM 2140 N N . PHE A 1 277 ? 7.986 7.737 -2.554 1.00 93.12 277 PHE A N 1
ATOM 2141 C CA . PHE A 1 277 ? 6.839 8.426 -3.158 1.00 93.12 277 PHE A CA 1
ATOM 2142 C C . PHE A 1 277 ? 5.626 8.576 -2.216 1.00 93.12 277 PHE A C 1
ATOM 2144 O O . PHE A 1 277 ? 4.546 8.987 -2.648 1.00 93.12 277 PHE A O 1
ATOM 2151 N N . GLU A 1 278 ? 5.789 8.277 -0.924 1.00 95.50 278 GLU A N 1
ATOM 2152 C CA . GLU A 1 278 ? 4.713 8.174 0.071 1.00 95.50 278 GLU A CA 1
ATOM 2153 C C . GLU A 1 278 ? 3.910 9.479 0.167 1.00 95.50 278 GLU A C 1
ATOM 2155 O O . GLU A 1 278 ? 2.681 9.472 0.097 1.00 95.50 278 GLU A O 1
ATOM 2160 N N . GLU A 1 279 ? 4.589 10.631 0.233 1.00 95.00 279 GLU A N 1
ATOM 2161 C CA . GLU A 1 279 ? 3.931 11.944 0.324 1.00 95.00 279 GLU A CA 1
ATOM 2162 C C . GLU A 1 279 ? 3.048 12.235 -0.898 1.00 95.00 279 GLU A C 1
ATOM 2164 O O . GLU A 1 279 ? 1.941 12.763 -0.766 1.00 95.00 279 GLU A O 1
ATOM 2169 N N . HIS A 1 280 ? 3.478 11.821 -2.091 1.00 94.50 280 HIS A N 1
ATOM 2170 C CA . HIS A 1 280 ? 2.684 11.967 -3.307 1.00 94.50 280 HIS A CA 1
ATOM 2171 C C . HIS A 1 280 ? 1.444 11.069 -3.299 1.00 94.50 280 HIS A C 1
ATOM 2173 O O . HIS A 1 280 ? 0.390 11.495 -3.779 1.00 94.50 280 HIS A O 1
ATOM 2179 N N . VAL A 1 281 ? 1.536 9.858 -2.743 1.00 95.94 281 VAL A N 1
ATOM 2180 C CA . VAL A 1 281 ? 0.379 8.967 -2.579 1.00 95.94 281 VAL A CA 1
ATOM 2181 C C . VAL A 1 281 ? -0.620 9.555 -1.579 1.00 95.94 281 VAL A C 1
ATOM 2183 O O . VAL A 1 281 ? -1.812 9.611 -1.890 1.00 95.94 281 VAL A O 1
ATOM 2186 N N . LEU A 1 282 ? -0.152 10.077 -0.436 1.00 96.75 282 LEU A N 1
ATOM 2187 C CA . LEU A 1 282 ? -1.003 10.761 0.552 1.00 96.75 282 LEU A CA 1
ATOM 2188 C C . LEU A 1 282 ? -1.739 11.961 -0.071 1.00 96.75 282 LEU A C 1
ATOM 2190 O O . LEU A 1 282 ? -2.942 12.145 0.120 1.00 96.75 282 LEU A O 1
ATOM 2194 N N . ASN A 1 283 ? -1.043 12.740 -0.897 1.00 95.06 283 ASN A N 1
ATOM 2195 C CA . ASN A 1 283 ? -1.631 13.860 -1.633 1.00 95.06 283 ASN A CA 1
ATOM 2196 C C . ASN A 1 283 ? -2.626 13.419 -2.727 1.00 95.06 283 ASN A C 1
ATOM 2198 O O . ASN A 1 283 ? -3.475 14.198 -3.164 1.00 95.06 283 ASN A O 1
ATOM 2202 N N . GLY A 1 284 ? -2.532 12.168 -3.182 1.00 93.00 284 GLY A N 1
ATOM 2203 C CA . GLY A 1 284 ? -3.420 11.550 -4.166 1.00 93.00 284 GLY A CA 1
ATOM 2204 C C . GLY A 1 284 ? -4.663 10.878 -3.586 1.00 93.00 284 GLY A C 1
ATOM 2205 O O . GLY A 1 284 ? -5.453 10.334 -4.353 1.00 93.00 284 GLY A O 1
ATOM 2206 N N . MET A 1 285 ? -4.856 10.885 -2.264 1.00 95.06 285 MET A N 1
ATOM 2207 C CA . MET A 1 285 ? -5.973 10.191 -1.606 1.00 95.06 285 MET A CA 1
ATOM 2208 C C . MET A 1 285 ? -6.912 11.127 -0.834 1.00 95.06 285 MET A C 1
ATOM 2210 O O . MET A 1 285 ? -7.593 10.715 0.106 1.00 95.06 285 MET A O 1
ATOM 2214 N N . THR A 1 286 ? -6.979 12.398 -1.233 1.00 95.25 286 THR A N 1
ATOM 2215 C CA . THR A 1 286 ? -7.776 13.420 -0.536 1.00 95.25 286 THR A CA 1
ATOM 2216 C C . THR A 1 286 ? -9.261 13.064 -0.451 1.00 95.25 286 THR A C 1
ATOM 2218 O O . THR A 1 286 ? -9.852 13.242 0.613 1.00 95.25 286 THR A O 1
ATOM 2221 N N . ASN A 1 287 ? -9.878 12.494 -1.496 1.00 93.69 287 ASN A N 1
ATOM 2222 C CA . ASN A 1 287 ? -11.292 12.101 -1.427 1.00 93.69 287 ASN A CA 1
ATOM 2223 C C . ASN A 1 287 ? -11.525 10.852 -0.575 1.00 93.69 287 ASN A C 1
ATOM 2225 O O . ASN A 1 287 ? -12.588 10.744 0.041 1.00 93.69 287 ASN A O 1
ATOM 2229 N N . LEU A 1 288 ? -10.545 9.946 -0.505 1.00 95.44 288 LEU A N 1
ATOM 2230 C CA . LEU A 1 288 ? -10.588 8.811 0.412 1.00 95.44 288 LEU A CA 1
ATOM 2231 C C . LEU A 1 288 ? -10.613 9.332 1.853 1.00 95.44 288 LEU A C 1
ATOM 2233 O O . LEU A 1 288 ? -11.572 9.076 2.566 1.00 95.44 288 LEU A O 1
ATOM 2237 N N . LEU A 1 289 ? -9.655 10.175 2.242 1.00 96.56 289 LEU A N 1
ATOM 2238 C CA . LEU A 1 289 ? -9.577 10.750 3.595 1.00 96.56 289 LEU A CA 1
ATOM 2239 C C . LEU A 1 289 ? -10.751 11.676 3.955 1.00 96.56 289 LEU A C 1
ATOM 2241 O O . LEU A 1 289 ? -11.089 11.846 5.127 1.00 96.56 289 LEU A O 1
ATOM 2245 N N . ARG A 1 290 ? -11.383 12.299 2.955 1.00 95.94 290 ARG A N 1
ATOM 2246 C CA . ARG A 1 290 ? -12.540 13.184 3.152 1.00 95.94 290 ARG A CA 1
ATOM 2247 C C . ARG A 1 290 ? -13.805 12.416 3.529 1.00 95.94 290 ARG A C 1
ATOM 2249 O O . ARG A 1 290 ? -14.631 12.944 4.280 1.00 95.94 290 ARG A O 1
ATOM 2256 N N . ASN A 1 291 ? -13.969 11.218 2.969 1.00 95.50 291 ASN A N 1
ATOM 2257 C CA . ASN A 1 291 ? -15.221 10.459 3.007 1.00 95.50 291 ASN A CA 1
ATOM 2258 C C . ASN A 1 291 ? -15.110 9.122 3.747 1.00 95.50 291 ASN A C 1
ATOM 2260 O O . ASN A 1 291 ? -16.143 8.560 4.105 1.00 95.50 291 ASN A O 1
ATOM 2264 N N . HIS A 1 292 ? -13.891 8.656 4.013 1.00 95.56 292 HIS A N 1
ATOM 2265 C CA . HIS A 1 292 ? -13.595 7.392 4.676 1.00 95.56 292 HIS A CA 1
ATOM 2266 C C . HIS A 1 292 ? -12.542 7.563 5.772 1.00 95.56 292 HIS A C 1
ATOM 2268 O O . HIS A 1 292 ? -11.773 8.528 5.784 1.00 95.56 292 HIS A O 1
ATOM 2274 N N . ALA A 1 293 ? -12.539 6.632 6.719 1.00 94.19 293 ALA A N 1
ATOM 2275 C CA . ALA A 1 293 ? -11.567 6.581 7.797 1.00 94.19 293 ALA A CA 1
ATOM 2276 C C . ALA A 1 293 ? -10.361 5.713 7.423 1.00 94.19 293 ALA A C 1
ATOM 2278 O O . ALA A 1 293 ? -10.497 4.680 6.766 1.00 94.19 293 ALA A O 1
ATOM 2279 N N . ILE A 1 294 ? -9.186 6.128 7.895 1.00 95.62 294 ILE A N 1
ATOM 2280 C CA . ILE A 1 294 ? -7.974 5.311 7.932 1.00 95.62 294 ILE A CA 1
ATOM 2281 C C . ILE A 1 294 ? -7.513 5.296 9.384 1.00 95.62 294 ILE A C 1
ATOM 2283 O O . ILE A 1 294 ? -7.222 6.356 9.934 1.00 95.62 294 ILE A O 1
ATOM 2287 N N . HIS A 1 295 ? -7.505 4.130 10.031 1.00 93.75 295 HIS A N 1
ATOM 2288 C CA . HIS A 1 295 ? -7.227 4.061 11.472 1.00 93.75 295 HIS A CA 1
ATOM 2289 C C . HIS A 1 295 ? -5.733 3.961 11.785 1.00 93.75 295 HIS A C 1
ATOM 2291 O O . HIS A 1 295 ? -5.259 4.644 12.697 1.00 93.75 295 HIS A O 1
ATOM 2297 N N . TYR A 1 296 ? -5.003 3.149 11.019 1.00 93.75 296 TYR A N 1
ATOM 2298 C CA . TYR A 1 296 ? -3.571 2.917 11.188 1.00 93.75 296 TYR A CA 1
ATOM 2299 C C . TYR A 1 296 ? -2.839 2.995 9.846 1.00 93.75 296 TYR A C 1
ATOM 2301 O O . TYR A 1 296 ? -3.348 2.516 8.830 1.00 93.75 296 TYR A O 1
ATOM 2309 N N . MET A 1 297 ? -1.631 3.557 9.854 1.00 94.25 297 MET A N 1
ATOM 2310 C CA . MET A 1 297 ? -0.712 3.562 8.714 1.00 94.25 297 MET A CA 1
ATOM 2311 C C . MET A 1 297 ? 0.671 3.078 9.150 1.00 94.25 297 MET A C 1
ATOM 2313 O O . MET A 1 297 ? 1.181 3.519 10.174 1.00 94.25 297 MET A O 1
ATOM 2317 N N . ALA A 1 298 ? 1.295 2.209 8.371 1.00 92.88 298 ALA A N 1
ATOM 2318 C CA . ALA A 1 298 ? 2.709 1.875 8.468 1.00 92.88 298 ALA A CA 1
ATOM 2319 C C . ALA A 1 298 ? 3.377 2.316 7.172 1.00 92.88 298 ALA A C 1
ATOM 2321 O O . ALA A 1 298 ? 2.881 1.970 6.099 1.00 92.88 298 ALA A O 1
ATOM 2322 N N . MET A 1 299 ? 4.444 3.105 7.262 1.00 92.12 299 MET A N 1
ATOM 2323 C CA . MET A 1 299 ? 5.095 3.664 6.080 1.00 92.12 299 MET A CA 1
ATOM 2324 C C . MET A 1 299 ? 6.605 3.515 6.146 1.00 92.12 299 MET A C 1
ATOM 2326 O O . MET A 1 299 ? 7.175 3.755 7.214 1.00 92.12 299 MET A O 1
ATOM 2330 N N . GLU A 1 300 ? 7.232 3.184 5.018 1.00 89.00 300 GLU A N 1
ATOM 2331 C CA . GLU A 1 300 ? 8.690 3.233 4.921 1.00 89.00 300 GLU A CA 1
ATOM 2332 C C . GLU A 1 300 ? 9.147 4.691 4.972 1.00 89.00 300 GLU A C 1
ATOM 2334 O O . GLU A 1 300 ? 8.614 5.584 4.304 1.00 89.00 300 GLU A O 1
ATOM 2339 N N . VAL A 1 301 ? 10.136 4.937 5.824 1.00 85.19 301 VAL A N 1
ATOM 2340 C CA . VAL A 1 301 ? 10.850 6.199 5.875 1.00 85.19 301 VAL A CA 1
ATOM 2341 C C . VAL A 1 301 ? 12.329 5.897 6.005 1.00 85.19 301 VAL A C 1
ATOM 2343 O O . VAL A 1 301 ? 12.836 5.665 7.099 1.00 85.19 301 VAL A O 1
ATOM 2346 N N . ASN A 1 302 ? 13.016 5.900 4.872 1.00 79.62 302 ASN A N 1
ATOM 2347 C CA . ASN A 1 302 ? 14.353 5.351 4.735 1.00 79.62 302 ASN A CA 1
ATOM 2348 C C . ASN A 1 302 ? 15.298 6.408 4.138 1.00 79.62 302 ASN A C 1
ATOM 2350 O O . ASN A 1 302 ? 15.038 7.003 3.089 1.00 79.62 302 ASN A O 1
ATOM 2354 N N . SER A 1 303 ? 16.405 6.674 4.837 1.00 80.44 303 SER A N 1
ATOM 2355 C CA . SER A 1 303 ? 17.388 7.691 4.441 1.00 80.44 303 SER A CA 1
ATOM 2356 C C . SER A 1 303 ? 18.165 7.347 3.172 1.00 80.44 303 SER A C 1
ATOM 2358 O O . SER A 1 303 ? 18.742 8.249 2.567 1.00 80.44 303 SER A O 1
ATOM 2360 N N . ASP A 1 304 ? 18.182 6.077 2.767 1.00 77.81 304 ASP A N 1
ATOM 2361 C CA . ASP A 1 304 ? 18.861 5.636 1.548 1.00 77.81 304 ASP A CA 1
ATOM 2362 C C . ASP A 1 304 ? 18.056 6.001 0.289 1.00 77.81 304 ASP A C 1
ATOM 2364 O O . ASP A 1 304 ? 18.629 6.201 -0.784 1.00 77.81 304 ASP A O 1
ATOM 2368 N N . VAL A 1 305 ? 16.732 6.145 0.419 1.00 77.44 305 VAL A N 1
ATOM 2369 C CA . VAL A 1 305 ? 15.817 6.448 -0.697 1.00 77.44 305 VAL A CA 1
ATOM 2370 C C . VAL A 1 305 ? 15.254 7.871 -0.657 1.00 77.44 305 VAL A C 1
ATOM 2372 O O . VAL A 1 305 ? 14.975 8.440 -1.723 1.00 77.44 305 VAL A O 1
ATOM 2375 N N . GLN A 1 306 ? 15.135 8.477 0.531 1.00 84.81 306 GLN A N 1
ATOM 2376 C CA . GLN A 1 306 ? 14.560 9.809 0.751 1.00 84.81 306 GLN A CA 1
ATOM 2377 C C . GLN A 1 306 ? 15.566 10.781 1.394 1.00 84.81 306 GLN A C 1
ATOM 2379 O O . GLN A 1 306 ? 16.213 10.480 2.399 1.00 84.81 306 GLN A O 1
ATOM 2384 N N . SER A 1 307 ? 15.621 12.015 0.880 1.00 87.31 307 SER A N 1
ATOM 2385 C CA . SER A 1 307 ? 16.362 13.103 1.534 1.00 87.31 307 SER A CA 1
ATOM 2386 C C . SER A 1 307 ? 15.753 13.461 2.896 1.00 87.31 307 SER A C 1
ATOM 2388 O O . SER A 1 307 ? 14.587 13.175 3.166 1.00 87.31 307 SER A O 1
ATOM 2390 N N . GLU A 1 308 ? 16.522 14.124 3.765 1.00 84.50 308 GLU A N 1
ATOM 2391 C CA . GLU A 1 308 ? 15.993 14.653 5.033 1.00 84.50 308 GLU A CA 1
ATOM 2392 C C . GLU A 1 308 ? 14.764 15.546 4.797 1.00 84.50 308 GLU A C 1
ATOM 2394 O O . GLU A 1 308 ? 13.727 15.333 5.417 1.00 84.50 308 GLU A O 1
ATOM 2399 N N . ASP A 1 309 ? 14.830 16.463 3.828 1.00 87.06 309 ASP A N 1
ATOM 2400 C CA . ASP A 1 309 ? 13.711 17.349 3.486 1.00 87.06 309 ASP A CA 1
ATOM 2401 C C . ASP A 1 309 ? 12.462 16.572 3.044 1.00 87.06 309 ASP A C 1
ATOM 2403 O O . ASP A 1 309 ? 11.347 16.913 3.446 1.00 87.06 309 ASP A O 1
ATOM 2407 N N . ALA A 1 310 ? 12.628 15.504 2.253 1.00 88.44 310 ALA A N 1
ATOM 2408 C CA . ALA A 1 310 ? 11.518 14.653 1.828 1.00 88.44 310 ALA A CA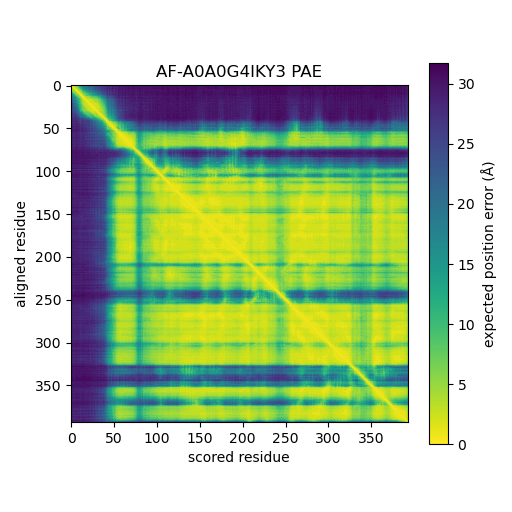 1
ATOM 2409 C C . ALA A 1 310 ? 10.874 13.933 3.023 1.00 88.44 310 ALA A C 1
ATOM 2411 O O . ALA A 1 310 ? 9.648 13.938 3.162 1.00 88.44 310 ALA A O 1
ATOM 2412 N N . ARG A 1 311 ? 11.694 13.395 3.935 1.00 87.50 311 ARG A N 1
ATOM 2413 C CA . ARG A 1 311 ? 11.219 12.737 5.161 1.00 87.50 311 ARG A CA 1
ATOM 2414 C C . ARG A 1 311 ? 10.489 13.715 6.085 1.00 87.50 311 ARG A C 1
ATOM 2416 O O . ARG A 1 311 ? 9.402 13.405 6.575 1.00 87.50 311 ARG A O 1
ATOM 2423 N N . GLN A 1 312 ? 11.017 14.926 6.266 1.00 86.00 312 GLN A N 1
ATOM 2424 C CA . GLN A 1 312 ? 10.363 15.973 7.060 1.00 86.00 312 GLN A CA 1
ATOM 2425 C C . GLN A 1 312 ? 9.043 16.437 6.429 1.00 86.00 312 GLN A C 1
ATOM 2427 O O . GLN A 1 312 ? 8.051 16.633 7.136 1.00 86.00 312 GLN A O 1
ATOM 2432 N N . LYS A 1 313 ? 8.986 16.554 5.096 1.00 90.56 313 LYS A N 1
ATOM 2433 C CA . LYS A 1 313 ? 7.758 16.895 4.365 1.00 90.56 313 LYS A CA 1
ATOM 2434 C C . LYS A 1 313 ? 6.685 15.810 4.498 1.00 90.56 313 LYS A C 1
ATOM 2436 O O . LYS A 1 313 ? 5.518 16.139 4.729 1.00 90.56 313 LYS A O 1
ATOM 2441 N N . LEU A 1 314 ? 7.068 14.534 4.407 1.00 91.69 314 LEU A N 1
ATOM 2442 C CA . LEU A 1 314 ? 6.172 13.401 4.651 1.00 91.69 314 LEU A CA 1
ATOM 2443 C C . LEU A 1 314 ? 5.584 13.474 6.067 1.00 91.69 314 LEU A C 1
ATOM 2445 O O . LEU A 1 314 ? 4.365 13.491 6.231 1.00 91.69 314 LEU A O 1
ATOM 2449 N N . LEU A 1 315 ? 6.435 13.613 7.086 1.00 88.75 315 LEU A N 1
ATOM 2450 C CA . LEU A 1 315 ? 6.008 13.704 8.486 1.00 88.75 315 LEU A CA 1
ATOM 2451 C C . LEU A 1 315 ? 5.093 14.904 8.751 1.00 88.75 315 LEU A C 1
ATOM 2453 O O . LEU A 1 315 ? 4.098 14.785 9.471 1.00 88.75 315 LEU A O 1
ATOM 2457 N N . TRP A 1 316 ? 5.399 16.060 8.157 1.00 91.06 316 TRP A N 1
ATOM 2458 C CA . TRP A 1 316 ? 4.539 17.237 8.232 1.00 91.06 316 TRP A CA 1
ATOM 2459 C C . TRP A 1 316 ? 3.160 16.964 7.623 1.00 91.06 316 TRP A C 1
ATOM 2461 O O . TRP A 1 316 ? 2.144 17.257 8.257 1.00 91.06 316 TRP A O 1
ATOM 2471 N N . THR A 1 317 ? 3.120 16.345 6.442 1.00 94.69 317 THR A N 1
ATOM 2472 C CA . THR A 1 317 ? 1.874 16.002 5.740 1.00 94.69 317 THR A CA 1
ATOM 2473 C C . THR A 1 317 ? 1.022 15.055 6.580 1.00 94.69 317 THR A C 1
ATOM 2475 O O . THR A 1 317 ? -0.147 15.336 6.828 1.00 94.69 317 THR A O 1
ATOM 2478 N N . VAL A 1 318 ? 1.616 13.985 7.110 1.00 94.00 318 VAL A N 1
ATOM 2479 C CA . VAL A 1 318 ? 0.922 12.990 7.941 1.00 94.00 318 VAL A CA 1
ATOM 2480 C C . VAL A 1 318 ? 0.312 13.624 9.196 1.00 94.00 318 VAL A C 1
ATOM 2482 O O . VAL A 1 318 ? -0.853 13.376 9.511 1.00 94.00 318 VAL A O 1
ATOM 2485 N N . ARG A 1 319 ? 1.043 14.522 9.869 1.00 91.75 319 ARG A N 1
ATOM 2486 C CA . ARG A 1 319 ? 0.516 15.279 11.020 1.00 91.75 319 ARG A CA 1
ATOM 2487 C C . ARG A 1 319 ? -0.645 16.189 10.631 1.00 91.75 319 ARG A C 1
ATOM 2489 O O . ARG A 1 319 ? -1.641 16.261 11.344 1.00 91.75 319 ARG A O 1
ATOM 2496 N N . LYS A 1 320 ? -0.545 16.881 9.493 1.00 95.31 320 LYS A N 1
ATOM 2497 C CA . LYS A 1 320 ? -1.622 17.739 8.975 1.00 95.31 320 LYS A CA 1
ATOM 2498 C C . LYS A 1 320 ? -2.869 16.943 8.574 1.00 95.31 320 LYS A C 1
ATOM 2500 O O . LYS A 1 320 ? -3.965 17.501 8.599 1.00 95.31 320 LYS A O 1
ATOM 2505 N N . LEU A 1 321 ? -2.709 15.654 8.277 1.00 96.12 321 LEU A N 1
ATOM 2506 C CA . LEU A 1 321 ? -3.790 14.690 8.071 1.00 96.12 321 LEU A CA 1
ATOM 2507 C C . LEU A 1 321 ? -4.334 14.081 9.380 1.00 96.12 321 LEU A C 1
ATOM 2509 O O . LEU A 1 321 ? -5.159 13.173 9.316 1.00 96.12 321 LEU A O 1
ATOM 2513 N N . GLY A 1 322 ? -3.943 14.590 10.554 1.00 94.25 322 GLY A N 1
ATOM 2514 C CA . GLY A 1 322 ? -4.522 14.195 11.844 1.00 94.25 322 GLY A CA 1
ATOM 2515 C C . GLY A 1 322 ? -4.009 12.857 12.377 1.00 94.25 322 GLY A C 1
ATOM 2516 O O . GLY A 1 322 ? -4.726 12.168 13.101 1.00 94.25 322 GLY A O 1
ATOM 2517 N N . PHE A 1 323 ? -2.787 12.469 12.005 1.00 92.19 323 PHE A N 1
ATOM 2518 C CA . PHE A 1 323 ? -2.134 11.262 12.503 1.00 92.19 323 PHE A CA 1
ATOM 2519 C C . PHE A 1 323 ? -0.975 11.596 13.439 1.00 92.19 323 PHE A C 1
ATOM 2521 O O . PHE A 1 323 ? -0.222 12.551 13.226 1.00 92.19 323 PHE A O 1
ATOM 2528 N N . VAL A 1 324 ? -0.790 10.748 14.446 1.00 87.44 324 VAL A N 1
ATOM 2529 C CA . VAL A 1 324 ? 0.397 10.742 15.307 1.00 87.44 324 VAL A CA 1
ATOM 2530 C C . VAL A 1 324 ? 1.210 9.486 15.024 1.00 87.44 324 VAL A C 1
ATOM 2532 O O . VAL A 1 324 ? 0.639 8.410 14.875 1.00 87.44 324 VAL A O 1
ATOM 2535 N N . CYS A 1 325 ? 2.533 9.623 14.924 1.00 85.25 325 CYS A N 1
ATOM 2536 C CA . CYS A 1 325 ? 3.432 8.542 14.510 1.00 85.25 325 CYS A CA 1
ATOM 2537 C C . CYS A 1 325 ? 4.460 8.185 15.587 1.00 85.25 325 CYS A C 1
ATOM 2539 O O . CYS A 1 325 ? 4.679 8.975 16.503 1.00 85.25 325 CYS A O 1
ATOM 2541 N N . THR A 1 326 ? 5.094 7.017 15.449 1.00 79.94 326 THR A N 1
ATOM 2542 C CA . THR A 1 326 ? 6.248 6.534 16.220 1.00 79.94 326 THR A CA 1
ATOM 2543 C C . THR A 1 326 ? 7.209 5.754 15.316 1.00 79.94 326 THR A C 1
ATOM 2545 O O . THR A 1 326 ? 6.779 5.113 14.360 1.00 79.94 326 THR A O 1
ATOM 2548 N N . THR A 1 327 ? 8.508 5.805 15.615 1.00 73.94 327 THR A N 1
ATOM 2549 C CA . THR A 1 327 ? 9.557 4.961 15.005 1.00 73.94 327 THR A CA 1
ATOM 2550 C C . THR A 1 327 ? 9.871 3.728 15.859 1.00 73.94 327 THR A C 1
ATOM 2552 O O . THR A 1 327 ? 10.774 2.956 15.544 1.00 73.94 327 THR A O 1
ATOM 2555 N N . ASN A 1 328 ? 9.188 3.560 16.997 1.00 62.19 328 ASN A N 1
ATOM 2556 C CA . ASN A 1 328 ? 9.516 2.510 17.946 1.00 62.19 328 ASN A CA 1
ATOM 2557 C C . ASN A 1 328 ? 9.116 1.134 17.388 1.00 62.19 328 ASN A C 1
ATOM 2559 O O . ASN A 1 328 ? 7.930 0.817 17.308 1.00 62.19 328 ASN A O 1
ATOM 2563 N N . TYR A 1 329 ? 10.114 0.292 17.096 1.00 54.66 329 TYR A N 1
ATOM 2564 C CA . TYR A 1 329 ? 9.949 -1.127 16.743 1.00 54.66 329 TYR A CA 1
ATOM 2565 C C . TYR A 1 329 ? 9.180 -1.942 17.804 1.00 54.66 329 TYR A C 1
ATOM 2567 O O . TYR A 1 329 ? 8.771 -3.068 17.550 1.00 54.66 329 TYR A O 1
ATOM 2575 N N . GLN A 1 330 ? 8.971 -1.394 19.006 1.00 49.22 330 GLN A N 1
ATOM 2576 C CA . GLN A 1 330 ? 8.181 -2.005 20.078 1.00 49.22 330 GLN A CA 1
ATOM 2577 C C . GLN A 1 330 ? 6.700 -1.604 20.051 1.00 49.22 330 GLN A C 1
ATOM 2579 O O . GLN A 1 330 ? 6.012 -1.812 21.053 1.00 49.22 330 GLN A O 1
ATOM 2584 N N . PHE A 1 331 ? 6.191 -1.009 18.965 1.00 61.16 331 PHE A N 1
ATOM 2585 C CA . PHE A 1 331 ? 4.753 -0.789 18.833 1.00 61.16 331 PHE A CA 1
ATOM 2586 C C . PHE A 1 331 ? 4.011 -2.122 19.024 1.00 61.16 331 PHE A C 1
ATOM 2588 O O . PHE A 1 331 ? 4.168 -3.077 18.267 1.00 61.16 331 PHE A O 1
ATOM 2595 N N . GLN A 1 332 ? 3.235 -2.189 20.104 1.00 63.66 332 GLN A N 1
ATOM 2596 C CA . GLN A 1 332 ? 2.466 -3.357 20.509 1.00 63.66 332 GLN A CA 1
ATOM 2597 C C . GLN A 1 332 ? 1.000 -2.932 20.534 1.00 63.66 332 GLN A C 1
ATOM 2599 O O . GLN A 1 332 ? 0.534 -2.436 21.563 1.00 63.66 332 GLN A O 1
ATOM 2604 N N . PRO A 1 333 ? 0.271 -3.080 19.412 1.00 61.34 333 PRO A N 1
ATOM 2605 C CA . PRO A 1 333 ? -1.173 -2.878 19.394 1.00 61.34 333 PRO A CA 1
ATOM 2606 C C . PRO A 1 333 ? -1.852 -3.551 20.604 1.00 61.34 333 PRO A C 1
ATOM 2608 O O . PRO A 1 333 ? -1.495 -4.691 20.916 1.00 61.34 333 PRO A O 1
ATOM 2611 N N . PRO A 1 334 ? -2.794 -2.890 21.311 1.00 58.19 334 PRO A N 1
ATOM 2612 C CA . PRO A 1 334 ? -3.395 -1.580 21.023 1.00 58.19 334 PRO A CA 1
ATOM 2613 C C . PRO A 1 334 ? -2.620 -0.378 21.597 1.00 58.19 334 PRO A C 1
ATOM 2615 O O . PRO A 1 334 ? -3.045 0.764 21.414 1.00 58.19 334 PRO A O 1
ATOM 2618 N N . TYR A 1 335 ? -1.527 -0.602 22.332 1.00 60.34 335 TYR A N 1
ATOM 2619 C CA . TYR A 1 335 ? -0.827 0.459 23.050 1.00 60.34 335 TYR A CA 1
ATOM 2620 C C . TYR A 1 335 ? -0.033 1.342 22.086 1.00 60.34 335 TYR A C 1
ATOM 2622 O O . TYR A 1 335 ? 1.003 0.950 21.546 1.00 60.34 335 TYR A O 1
ATOM 2630 N N . PHE A 1 336 ? -0.515 2.570 21.906 1.00 64.50 336 PHE A N 1
ATOM 2631 C CA . PHE A 1 336 ? 0.227 3.625 21.237 1.00 64.50 336 PHE A CA 1
ATOM 2632 C C . PHE A 1 336 ? 0.784 4.573 22.307 1.00 64.50 336 PHE A C 1
ATOM 2634 O O . PHE A 1 336 ? -0.000 5.273 22.951 1.00 64.50 336 PHE A O 1
ATOM 2641 N N . PRO A 1 337 ? 2.107 4.612 22.551 1.00 58.56 337 PRO A N 1
ATOM 2642 C CA . PRO A 1 337 ? 2.688 5.536 23.514 1.00 58.56 337 PRO A CA 1
ATOM 2643 C C . PRO A 1 337 ? 2.623 6.959 22.955 1.00 58.56 337 PRO A C 1
ATOM 2645 O O . PRO A 1 337 ? 3.569 7.469 22.364 1.00 58.56 337 PRO A O 1
ATOM 2648 N N . VAL A 1 338 ? 1.498 7.628 23.167 1.00 54.88 338 VAL A N 1
ATOM 2649 C CA . VAL A 1 338 ? 1.285 9.027 22.786 1.00 54.88 338 VAL A CA 1
ATOM 2650 C C . VAL A 1 338 ? 2.249 9.963 23.543 1.00 54.88 338 VAL A C 1
ATOM 2652 O O . VAL A 1 338 ? 2.655 10.993 23.019 1.00 54.88 338 VAL A O 1
ATOM 2655 N N . ALA A 1 339 ? 2.761 9.575 24.716 1.00 45.91 339 ALA A N 1
ATOM 2656 C CA . ALA A 1 339 ? 3.858 10.287 25.387 1.00 45.91 339 ALA A CA 1
ATOM 2657 C C . ALA A 1 339 ? 5.211 10.209 24.637 1.00 45.91 339 ALA A C 1
ATOM 2659 O O . ALA A 1 339 ? 6.079 11.050 24.858 1.00 45.91 339 ALA A O 1
ATOM 2660 N N . GLN A 1 340 ? 5.381 9.238 23.731 1.00 52.03 340 GLN A N 1
ATOM 2661 C CA . GLN A 1 340 ? 6.488 9.154 22.764 1.00 52.03 340 GLN A CA 1
ATOM 2662 C C . GLN A 1 340 ? 6.078 9.728 21.400 1.00 52.03 340 GLN A C 1
ATOM 2664 O O . GLN A 1 340 ? 6.682 9.392 20.380 1.00 52.03 340 GLN A O 1
ATOM 2669 N N . GLN A 1 341 ? 5.047 10.587 21.379 1.00 55.69 341 GLN A N 1
ATOM 2670 C CA . GLN A 1 341 ? 4.719 11.430 20.240 1.00 55.69 341 GLN A CA 1
ATOM 2671 C C . GLN A 1 341 ? 6.010 12.010 19.703 1.00 55.69 341 GLN A C 1
ATOM 2673 O O . GLN A 1 341 ? 6.747 12.711 20.403 1.00 55.69 341 GLN A O 1
ATOM 2678 N N . VAL A 1 342 ? 6.260 11.728 18.437 1.00 53.41 342 VAL A N 1
ATOM 2679 C CA . VAL A 1 342 ? 7.385 12.313 17.754 1.00 53.41 342 VAL A CA 1
ATOM 2680 C C . VAL A 1 342 ? 7.005 13.776 17.553 1.00 53.41 342 VAL A C 1
ATOM 2682 O O . VAL A 1 342 ? 6.320 14.105 16.591 1.00 53.41 342 VAL A O 1
ATOM 2685 N N . LYS A 1 343 ? 7.296 14.642 18.529 1.00 46.12 343 LYS A N 1
ATOM 2686 C CA . LYS A 1 343 ? 7.075 16.096 18.445 1.00 46.12 343 LYS A CA 1
ATOM 2687 C C . LYS A 1 343 ? 8.197 16.740 17.639 1.00 46.12 343 LYS A C 1
ATOM 2689 O O . LYS A 1 343 ? 7.915 17.544 16.756 1.00 46.12 343 LYS A O 1
ATOM 2694 N N . ASP A 1 344 ? 9.402 16.193 17.761 1.00 46.97 344 ASP A N 1
ATOM 2695 C CA . ASP A 1 344 ? 10.602 16.622 17.051 1.00 46.97 344 ASP A CA 1
ATOM 2696 C C . ASP A 1 344 ? 11.273 15.384 16.445 1.00 46.97 344 ASP A C 1
ATOM 2698 O O . ASP A 1 344 ? 12.003 14.659 17.119 1.00 46.97 344 ASP A O 1
ATOM 2702 N N . VAL A 1 345 ? 10.937 15.052 15.195 1.00 51.19 345 VAL A N 1
ATOM 2703 C CA . VAL A 1 345 ? 11.437 13.824 14.568 1.00 51.19 345 VAL A CA 1
ATOM 2704 C C . VAL A 1 345 ? 12.860 14.065 14.072 1.00 51.19 345 VAL A C 1
ATOM 2706 O O . VAL A 1 345 ? 13.064 14.561 12.968 1.00 51.19 345 VAL A O 1
ATOM 2709 N N . VAL A 1 346 ? 13.850 13.658 14.861 1.00 53.69 346 VAL A N 1
ATOM 2710 C CA . VAL A 1 346 ? 15.064 13.093 14.266 1.00 53.69 346 VAL A CA 1
ATOM 2711 C C . VAL A 1 346 ? 14.726 11.633 14.019 1.00 53.69 346 VAL A C 1
ATOM 2713 O O . VAL A 1 346 ? 14.645 10.860 14.973 1.00 53.69 346 VAL A O 1
ATOM 2716 N N . ILE A 1 347 ? 14.459 11.260 12.765 1.00 57.41 347 ILE A N 1
ATOM 2717 C CA . ILE A 1 347 ? 14.351 9.844 12.402 1.00 57.41 347 ILE A CA 1
ATOM 2718 C C . ILE A 1 347 ? 15.732 9.270 12.700 1.00 57.41 347 ILE A C 1
ATOM 2720 O O . ILE A 1 347 ? 16.705 9.742 12.101 1.00 57.41 347 ILE A O 1
ATOM 2724 N N . PRO A 1 348 ? 15.866 8.320 13.642 1.00 56.47 348 PRO A N 1
ATOM 2725 C CA . PRO A 1 348 ? 17.155 7.705 13.886 1.00 56.47 348 PRO A CA 1
ATOM 2726 C C . PRO A 1 348 ? 17.698 7.189 12.548 1.00 56.47 348 PRO A C 1
ATOM 2728 O O . PRO A 1 348 ? 16.919 6.596 11.805 1.00 56.47 348 PRO A O 1
ATOM 2731 N N . PRO A 1 349 ? 18.993 7.355 12.234 1.00 55.00 349 PRO A N 1
ATOM 2732 C CA . PRO A 1 349 ? 19.558 6.954 10.940 1.00 55.00 349 PRO A CA 1
ATOM 2733 C C . PRO A 1 349 ? 19.283 5.494 10.536 1.00 55.00 349 PRO A C 1
ATOM 2735 O O . PRO A 1 349 ? 19.399 5.151 9.372 1.00 55.00 349 PRO A O 1
ATOM 2738 N N . ASN A 1 350 ? 18.900 4.644 11.496 1.00 56.81 350 ASN A N 1
ATOM 2739 C CA . ASN A 1 350 ? 18.612 3.222 11.307 1.00 56.81 350 ASN A CA 1
ATOM 2740 C C . ASN A 1 350 ? 17.111 2.875 11.434 1.00 56.81 350 ASN A C 1
ATOM 2742 O O . ASN A 1 350 ? 16.763 1.712 11.650 1.00 56.81 350 ASN A O 1
ATOM 2746 N N . SER A 1 351 ? 16.213 3.863 11.436 1.00 59.47 351 SER A N 1
ATOM 2747 C CA . SER A 1 351 ? 14.766 3.609 11.386 1.00 59.47 351 SER A CA 1
ATOM 2748 C C . SER A 1 351 ? 14.330 3.540 9.933 1.00 59.47 351 SER A C 1
ATOM 2750 O O . SER A 1 351 ? 14.577 4.486 9.196 1.00 59.47 351 SER A O 1
ATOM 2752 N N . TRP A 1 352 ? 13.700 2.427 9.562 1.00 73.19 352 TRP A N 1
ATOM 2753 C CA . TRP A 1 352 ? 13.247 2.161 8.194 1.00 73.19 352 TRP A CA 1
ATOM 2754 C C . TRP A 1 352 ? 11.745 2.381 8.038 1.00 73.19 352 TRP A C 1
ATOM 2756 O O . TRP A 1 352 ? 11.279 2.627 6.940 1.00 73.19 352 TRP A O 1
ATOM 2766 N N . ASN A 1 353 ? 10.989 2.351 9.139 1.00 83.88 353 ASN A N 1
ATOM 2767 C CA . ASN A 1 353 ? 9.534 2.442 9.131 1.00 83.88 353 ASN A CA 1
ATOM 2768 C C . ASN A 1 353 ? 9.022 3.398 10.217 1.00 83.88 353 ASN A C 1
ATOM 2770 O O . ASN A 1 353 ? 9.607 3.513 11.300 1.00 83.88 353 ASN A O 1
ATOM 2774 N N . ILE A 1 354 ? 7.890 4.048 9.943 1.00 86.81 354 ILE A N 1
ATOM 2775 C CA . ILE A 1 354 ? 7.068 4.735 10.944 1.00 86.81 354 ILE A CA 1
ATOM 2776 C C . ILE A 1 354 ? 5.685 4.100 11.028 1.00 86.81 354 ILE A C 1
ATOM 2778 O O . ILE A 1 354 ? 5.105 3.684 10.026 1.00 86.81 354 ILE A O 1
ATOM 2782 N N . PHE A 1 355 ? 5.131 4.093 12.235 1.00 88.12 355 PHE A N 1
ATOM 2783 C CA . PHE A 1 355 ? 3.787 3.609 12.520 1.00 88.12 355 PHE A CA 1
ATOM 2784 C C . PHE A 1 355 ? 2.940 4.760 13.033 1.00 88.12 355 PHE A C 1
ATOM 2786 O O . PHE A 1 355 ? 3.302 5.419 14.006 1.00 88.12 355 PHE A O 1
ATOM 2793 N N . CYS A 1 356 ? 1.816 5.004 12.378 1.00 89.62 356 CYS A N 1
ATOM 2794 C CA . CYS A 1 356 ? 0.932 6.126 12.619 1.00 89.62 356 CYS A CA 1
ATOM 2795 C C . CYS A 1 356 ? -0.483 5.651 12.944 1.00 89.62 356 CYS A C 1
ATOM 2797 O O . CYS A 1 356 ? -0.966 4.655 12.406 1.00 89.62 356 CYS A O 1
ATOM 2799 N N . VAL A 1 357 ? -1.163 6.396 13.806 1.00 90.25 357 VAL A N 1
ATOM 2800 C CA . VAL A 1 357 ? -2.552 6.157 14.207 1.00 90.25 357 VAL A CA 1
ATOM 2801 C C . VAL A 1 357 ? -3.330 7.467 14.139 1.00 90.25 357 VAL A C 1
ATOM 2803 O O . VAL A 1 357 ? -2.761 8.539 14.369 1.00 90.25 357 VAL A O 1
ATOM 2806 N N . ASP A 1 358 ? -4.620 7.390 13.809 1.00 91.44 358 ASP A N 1
ATOM 2807 C CA . ASP A 1 358 ? -5.535 8.533 13.910 1.00 91.44 358 ASP A CA 1
ATOM 2808 C C . ASP A 1 358 ? -5.436 9.141 15.322 1.00 91.44 358 ASP A C 1
ATOM 2810 O O . ASP A 1 358 ? -5.587 8.438 16.327 1.00 91.44 358 ASP A O 1
ATOM 2814 N N . GLU A 1 359 ? -5.167 10.444 15.414 1.00 89.44 359 GLU A N 1
ATOM 2815 C CA . GLU A 1 359 ? -4.904 11.132 16.685 1.00 89.44 359 GLU A CA 1
ATOM 2816 C C . GLU A 1 359 ? -6.044 10.964 17.702 1.00 89.44 359 GLU A C 1
ATOM 2818 O O . GLU A 1 359 ? -5.804 10.860 18.908 1.00 89.44 359 GLU A O 1
ATOM 2823 N N . ARG A 1 360 ? -7.289 10.864 17.216 1.00 89.31 360 ARG A N 1
ATOM 2824 C CA . ARG A 1 360 ? -8.485 10.694 18.048 1.00 89.31 360 ARG A CA 1
ATOM 2825 C C . ARG A 1 360 ? -8.492 9.313 18.697 1.00 89.31 360 ARG A C 1
ATOM 2827 O O . ARG A 1 360 ? -8.882 9.173 19.855 1.00 89.31 360 ARG A O 1
ATOM 2834 N N . ARG A 1 361 ? -8.030 8.299 17.960 1.00 87.38 361 ARG A N 1
ATOM 2835 C CA . ARG A 1 361 ? -7.875 6.925 18.451 1.00 87.38 361 ARG A CA 1
ATOM 2836 C C . ARG A 1 361 ? -6.705 6.814 19.421 1.00 87.38 361 ARG A C 1
ATOM 2838 O O . ARG A 1 361 ? -6.849 6.174 20.458 1.00 87.38 361 ARG A O 1
ATOM 2845 N N . ALA A 1 362 ? -5.591 7.480 19.125 1.00 82.94 362 ALA A N 1
ATOM 2846 C CA . ALA A 1 362 ? -4.439 7.542 20.022 1.00 82.94 362 ALA A CA 1
ATOM 2847 C C . ALA A 1 362 ? -4.833 8.112 21.397 1.00 82.94 362 ALA A C 1
ATOM 2849 O O . ALA A 1 362 ? -4.557 7.505 22.428 1.00 82.94 362 ALA A O 1
ATOM 2850 N N . HIS A 1 363 ? -5.551 9.238 21.403 1.00 81.50 363 HIS A N 1
ATOM 2851 C CA . HIS A 1 363 ? -5.998 9.897 22.630 1.00 81.50 363 HIS A CA 1
ATOM 2852 C C . HIS A 1 363 ? -6.976 9.044 23.456 1.00 81.50 363 HIS A C 1
ATOM 2854 O O . HIS A 1 363 ? -6.922 8.996 24.686 1.00 81.50 363 HIS A O 1
ATOM 2860 N N . ALA A 1 364 ? -7.880 8.334 22.789 1.00 80.06 364 ALA A N 1
ATOM 2861 C CA . ALA A 1 364 ? -8.810 7.450 23.474 1.00 80.06 364 ALA A CA 1
ATOM 2862 C C . ALA A 1 364 ? -8.118 6.211 24.077 1.00 80.06 364 ALA A C 1
ATOM 2864 O O . ALA A 1 364 ? -8.463 5.805 25.186 1.00 80.06 364 ALA A O 1
ATOM 2865 N N . ALA A 1 365 ? -7.083 5.677 23.417 1.00 75.12 365 ALA A N 1
ATOM 2866 C CA . ALA A 1 365 ? -6.264 4.599 23.973 1.00 75.12 365 ALA A CA 1
ATOM 2867 C C . ALA A 1 365 ? -5.527 5.023 25.262 1.00 75.12 365 ALA A C 1
ATOM 2869 O O . ALA A 1 365 ? -5.444 4.231 26.199 1.00 75.12 365 ALA A O 1
ATOM 2870 N N . GLU A 1 366 ? -5.054 6.273 25.363 1.00 71.56 366 GLU A N 1
ATOM 2871 C CA . GLU A 1 366 ? -4.450 6.802 26.602 1.00 71.56 366 GLU A CA 1
ATOM 2872 C C . GLU A 1 366 ? -5.444 6.901 27.762 1.00 71.56 366 GLU A C 1
ATOM 2874 O O . GLU A 1 366 ? -5.085 6.704 28.922 1.00 71.56 366 GLU A O 1
ATOM 2879 N N . THR A 1 367 ? -6.692 7.245 27.452 1.00 71.00 367 THR A N 1
ATOM 2880 C CA . THR A 1 367 ? -7.738 7.497 28.452 1.00 71.00 367 THR A CA 1
ATOM 2881 C C . THR A 1 367 ? -8.514 6.234 28.830 1.00 71.00 367 THR A C 1
ATOM 2883 O O . THR A 1 367 ? -9.413 6.296 29.669 1.00 71.00 367 THR A O 1
ATOM 2886 N N . GLY A 1 368 ? -8.167 5.083 28.240 1.00 67.50 368 GLY A N 1
ATOM 2887 C CA . GLY A 1 368 ? -8.870 3.813 28.437 1.00 67.50 368 GLY A CA 1
ATOM 2888 C C . GLY A 1 368 ? -10.288 3.806 27.858 1.00 67.50 368 GLY A C 1
ATOM 2889 O O . GLY A 1 368 ? -11.101 2.961 28.234 1.00 67.50 368 GLY A O 1
ATOM 2890 N N . ALA A 1 369 ? -10.604 4.754 26.972 1.00 68.38 369 ALA A N 1
ATOM 2891 C CA . ALA A 1 369 ? -11.894 4.835 26.309 1.00 68.38 369 ALA A CA 1
ATOM 2892 C C . ALA A 1 369 ? -11.957 3.842 25.141 1.00 68.38 369 ALA A C 1
ATOM 2894 O O . ALA A 1 369 ? -11.004 3.693 24.374 1.00 68.38 369 ALA A O 1
ATOM 2895 N N . THR A 1 370 ? -13.100 3.179 24.968 1.00 64.81 370 THR A N 1
ATOM 2896 C CA . THR A 1 370 ? -13.337 2.335 23.795 1.00 64.81 370 THR A CA 1
ATOM 2897 C C . THR A 1 370 ? -13.552 3.206 22.562 1.00 64.81 370 THR A C 1
ATOM 2899 O O . THR A 1 370 ? -14.432 4.068 22.522 1.00 64.81 370 THR A O 1
ATOM 2902 N N . VAL A 1 371 ? -12.748 2.967 21.529 1.00 68.81 371 VAL A N 1
ATOM 2903 C CA . VAL A 1 371 ? -12.889 3.628 20.232 1.00 68.81 371 VAL A CA 1
ATOM 2904 C C . VAL A 1 371 ? -13.664 2.684 19.331 1.00 68.81 371 VAL A C 1
ATOM 2906 O O . VAL A 1 371 ? -13.113 1.701 18.856 1.00 68.81 371 VAL A O 1
ATOM 2909 N N . GLY A 1 372 ? -14.954 2.953 19.122 1.00 67.50 372 GLY A N 1
ATOM 2910 C CA . GLY A 1 372 ? -15.718 2.280 18.066 1.00 67.50 372 GLY A CA 1
ATOM 2911 C C . GLY A 1 372 ? -15.232 2.687 16.667 1.00 67.50 372 GLY A C 1
ATOM 2912 O O . GLY A 1 372 ? -14.159 3.277 16.507 1.00 67.50 372 GLY A O 1
ATOM 2913 N N . SER A 1 373 ? -16.038 2.452 15.626 1.00 69.75 373 SER A N 1
ATOM 2914 C CA . SER A 1 373 ? -15.683 2.922 14.279 1.00 69.75 373 SER A CA 1
ATOM 2915 C C . SER A 1 373 ? -15.662 4.458 14.238 1.00 69.75 373 SER A C 1
ATOM 2917 O O . SER A 1 373 ? -16.709 5.113 14.214 1.00 69.75 373 SER A O 1
ATOM 2919 N N . LEU A 1 374 ? -14.468 5.054 14.239 1.00 85.12 374 LEU A N 1
ATOM 2920 C CA . LEU A 1 374 ? -14.324 6.476 13.941 1.00 85.12 374 LEU A CA 1
ATOM 2921 C C . LEU A 1 374 ? -14.652 6.687 12.466 1.00 85.12 374 LEU A C 1
ATOM 2923 O O . LEU A 1 374 ? -14.047 6.060 11.608 1.00 85.12 374 LEU A O 1
ATOM 2927 N N . GLY A 1 375 ? -15.577 7.598 12.174 1.00 91.06 375 GLY A N 1
ATOM 2928 C CA . GLY A 1 375 ? -15.761 8.087 10.812 1.00 91.06 375 GLY A CA 1
ATOM 2929 C C . GLY A 1 375 ? -14.602 8.993 10.360 1.00 91.06 375 GLY A C 1
ATOM 2930 O O . GLY A 1 375 ? -13.662 9.244 11.128 1.00 91.06 375 GLY A O 1
ATOM 2931 N N . PRO A 1 376 ? -14.689 9.562 9.147 1.00 93.25 376 PRO A N 1
ATOM 2932 C CA . PRO A 1 376 ? -13.681 10.476 8.602 1.00 93.25 376 PRO A CA 1
ATOM 2933 C C . PRO A 1 376 ? -13.380 11.637 9.558 1.00 93.25 376 PRO A C 1
ATOM 2935 O O . PRO A 1 376 ? -14.274 12.099 10.275 1.00 93.25 376 PRO A O 1
ATOM 2938 N N . ASN A 1 377 ? -12.140 12.130 9.586 1.00 94.12 377 ASN A N 1
ATOM 2939 C CA . ASN A 1 377 ? -11.768 13.252 10.451 1.00 94.12 377 ASN A CA 1
ATOM 2940 C C . ASN A 1 377 ? -12.232 14.586 9.822 1.00 94.12 377 ASN A C 1
ATOM 2942 O O . ASN A 1 377 ? -11.716 14.994 8.784 1.00 94.12 377 ASN A O 1
ATOM 2946 N N . PRO A 1 378 ? -13.206 15.319 10.394 1.00 93.56 378 PRO A N 1
ATOM 2947 C CA . PRO A 1 378 ? -13.633 16.591 9.814 1.00 93.56 378 PRO A CA 1
ATOM 2948 C C . PRO A 1 378 ? -12.582 17.701 9.973 1.00 93.56 378 PRO A C 1
ATOM 2950 O O . PRO A 1 378 ? -12.600 18.650 9.188 1.00 93.56 378 PRO A O 1
ATOM 2953 N N . ALA A 1 379 ? -11.666 17.591 10.946 1.00 95.62 379 ALA A N 1
ATOM 2954 C CA . ALA A 1 379 ? -10.668 18.620 11.245 1.00 95.62 379 ALA A CA 1
ATOM 2955 C C . ALA A 1 379 ? -9.621 18.785 10.131 1.00 95.62 379 ALA A C 1
ATOM 2957 O O . ALA A 1 379 ? -9.049 19.862 9.984 1.00 95.62 379 ALA A O 1
ATOM 2958 N N . ILE A 1 380 ? -9.417 17.753 9.307 1.00 96.50 380 ILE A N 1
ATOM 2959 C CA . ILE A 1 380 ? -8.410 17.766 8.235 1.00 96.50 380 ILE A CA 1
ATOM 2960 C C . ILE A 1 380 ? -8.933 18.389 6.935 1.00 96.50 380 ILE A C 1
ATOM 2962 O O . ILE A 1 380 ? -8.147 18.684 6.039 1.00 96.50 380 ILE A O 1
ATOM 2966 N N . ARG A 1 381 ? -10.248 18.641 6.818 1.00 96.62 381 ARG A N 1
ATOM 2967 C CA . ARG A 1 381 ? -10.878 19.160 5.587 1.00 96.62 381 ARG A CA 1
ATOM 2968 C C . ARG A 1 381 ? -10.233 20.435 5.030 1.00 96.62 381 ARG A C 1
ATOM 2970 O O . ARG A 1 381 ? -10.019 20.458 3.822 1.00 96.62 381 ARG A O 1
ATOM 2977 N N . PRO A 1 382 ? -9.884 21.457 5.840 1.00 97.31 382 PRO A N 1
ATOM 2978 C CA . PRO A 1 382 ? -9.219 22.648 5.314 1.00 97.31 382 PRO A CA 1
ATOM 2979 C C . PRO A 1 382 ? -7.894 22.320 4.620 1.00 97.31 382 PRO A C 1
ATOM 2981 O O . PRO A 1 382 ? -7.611 22.857 3.556 1.00 97.31 382 PRO A O 1
ATOM 2984 N N . PHE A 1 383 ? -7.116 21.391 5.183 1.00 97.25 383 PHE A N 1
ATOM 2985 C CA . PHE A 1 383 ? -5.855 20.960 4.588 1.00 97.25 383 PHE A CA 1
ATOM 2986 C C . PHE A 1 383 ? -6.076 20.123 3.320 1.00 97.25 383 PHE A C 1
ATOM 2988 O O . PHE A 1 383 ? -5.378 20.319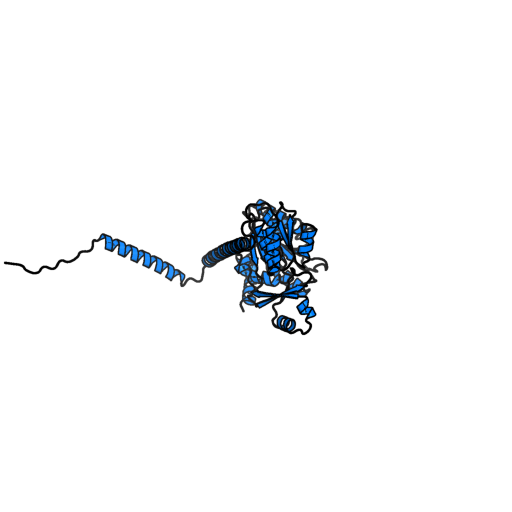 2.331 1.00 97.25 383 PHE A O 1
ATOM 2995 N N . LEU A 1 384 ? -7.098 19.260 3.288 1.00 96.44 384 LEU A N 1
ATOM 2996 C CA . LEU A 1 384 ? -7.470 18.543 2.062 1.00 96.44 384 LEU A CA 1
ATOM 2997 C C . LEU A 1 384 ? -7.846 19.509 0.924 1.00 96.44 384 LEU A C 1
ATOM 2999 O O . LEU A 1 384 ? -7.453 19.289 -0.217 1.00 96.44 384 LEU A O 1
ATOM 3003 N N . ASP A 1 385 ? -8.555 20.601 1.229 1.00 95.50 385 ASP A N 1
ATOM 3004 C CA . ASP A 1 385 ? -8.902 21.632 0.240 1.00 95.50 385 ASP A CA 1
ATOM 3005 C C . ASP A 1 385 ? -7.663 22.388 -0.279 1.00 95.50 385 ASP A C 1
ATOM 3007 O O . ASP A 1 385 ? -7.639 22.816 -1.436 1.00 95.50 385 ASP A O 1
ATOM 3011 N N . GLU A 1 386 ? -6.634 22.574 0.555 1.00 94.81 386 GLU A N 1
ATOM 3012 C CA . GLU A 1 386 ? -5.338 23.130 0.141 1.00 94.81 386 GLU A CA 1
ATOM 3013 C C . GLU A 1 386 ? -4.601 22.180 -0.812 1.00 94.81 386 GLU A C 1
ATOM 3015 O O . GLU A 1 386 ? -4.125 22.622 -1.861 1.00 94.81 386 GLU A O 1
ATOM 3020 N N . LEU A 1 387 ? -4.564 20.880 -0.496 1.00 93.06 387 LEU A N 1
ATOM 3021 C CA . LEU A 1 387 ? -3.961 19.858 -1.356 1.00 93.06 387 LEU A CA 1
ATOM 3022 C C . LEU A 1 387 ? -4.681 19.768 -2.704 1.00 93.06 387 LEU A C 1
ATOM 3024 O O . LEU A 1 387 ? -4.035 19.837 -3.749 1.00 93.06 387 LEU A O 1
ATOM 3028 N N . ASP A 1 388 ? -6.014 19.693 -2.706 1.00 90.56 388 ASP A N 1
ATOM 3029 C CA . ASP A 1 388 ? -6.795 19.632 -3.945 1.00 90.56 388 ASP A CA 1
ATOM 3030 C C . ASP A 1 388 ? -6.495 20.843 -4.843 1.00 90.56 388 ASP A C 1
ATOM 3032 O O . ASP A 1 388 ? -6.283 20.682 -6.045 1.00 90.56 388 ASP A O 1
ATOM 3036 N N . LYS A 1 389 ? -6.378 22.053 -4.277 1.00 89.94 389 LYS A N 1
ATOM 3037 C CA . LYS A 1 389 ? -5.986 23.254 -5.037 1.00 89.94 389 LYS A CA 1
ATOM 3038 C C . LYS A 1 389 ? -4.564 23.168 -5.584 1.00 89.94 389 LYS A C 1
ATOM 3040 O O . LYS A 1 389 ? -4.352 23.509 -6.745 1.00 89.94 389 LYS A O 1
ATOM 3045 N N . ALA A 1 390 ? -3.604 22.718 -4.776 1.00 87.94 390 ALA A N 1
ATOM 3046 C CA . ALA A 1 390 ? -2.212 22.573 -5.200 1.00 87.94 390 ALA A CA 1
ATOM 3047 C C . ALA A 1 390 ? -2.066 21.551 -6.340 1.00 87.94 390 ALA A C 1
ATOM 3049 O O . ALA A 1 390 ? -1.232 21.720 -7.237 1.00 87.94 390 ALA A O 1
ATOM 3050 N N . PHE A 1 391 ? -2.899 20.503 -6.329 1.00 80.56 391 PHE A N 1
ATOM 3051 C CA . PHE A 1 391 ? -2.783 19.403 -7.276 1.00 80.56 391 PHE A CA 1
ATOM 3052 C C . PHE A 1 391 ? -3.788 19.408 -8.447 1.00 80.56 391 PHE A C 1
ATOM 3054 O O . PHE A 1 391 ? -3.617 18.611 -9.364 1.00 80.56 391 PHE A O 1
ATOM 3061 N N . SER A 1 392 ? -4.759 20.330 -8.483 1.00 70.38 392 SER A N 1
ATOM 3062 C CA . SER A 1 392 ? -5.720 20.475 -9.600 1.00 70.38 392 SER A CA 1
ATOM 3063 C C . SER A 1 392 ? -5.232 21.342 -10.772 1.00 70.38 392 SER A C 1
ATOM 3065 O O . SER A 1 392 ? -5.865 21.331 -11.826 1.00 70.38 392 SER A O 1
ATOM 3067 N N . ALA A 1 393 ? -4.154 22.112 -10.586 1.00 46.12 393 ALA A N 1
ATOM 3068 C CA . ALA A 1 393 ? -3.480 22.879 -11.646 1.00 46.12 393 ALA A CA 1
ATOM 3069 C C . ALA A 1 393 ? -2.515 22.001 -12.448 1.00 46.12 393 ALA A C 1
ATOM 3071 O O . ALA A 1 393 ? -2.333 22.261 -13.654 1.00 46.12 393 ALA A O 1
#

Sequence (393 aa):
MSVLVGKAKRIMPRDMLALSIMCLAAVACMLSVNLFFSSARSSPRSLYLSSLETTHQQHERSHFLQATYCQEFFPLASHGGSTYPIAKLAVDKLGERISRKPLPFRGMYVIGGGKDIVSDIIMGNGAFEVDEVQMYLKLLEQAETEGIADPLFLDVGSNIGMHTLGVAAFGYRVFAVDAMRHNAHLLRSSLCLNPSLRVTFFNKALGSKASKCILVAHQRNIGNGKLECDPNVINEFMKSPDRTYQELMYVQDLDIARLDSLLLSDVYVMKMDVEGFEEHVLNGMTNLLRNHAIHYMAMEVNSDVQSEDARQKLLWTVRKLGFVCTTNYQFQPPYFPVAQQVKDVVIPPNSWNIFCVDERRAHAAETGATVGSLGPNPAIRPFLDELDKAFSA

Solvent-accessible surface area (backbone atoms only — not comparable to full-atom values): 21618 Å² total; per-residue (Å²): 136,86,87,83,89,82,90,84,84,86,80,79,64,74,69,60,56,52,54,53,51,52,52,51,51,52,51,50,50,56,52,51,55,54,58,59,61,74,76,52,78,77,48,73,68,57,55,49,53,56,44,47,52,47,30,52,52,46,47,54,50,28,52,50,52,50,51,51,48,30,49,77,60,51,55,76,78,68,92,67,98,62,88,60,62,56,47,53,49,49,21,73,72,70,74,35,72,51,50,76,30,58,30,89,44,86,69,42,50,41,30,31,49,60,50,18,56,68,30,51,43,25,62,71,72,34,55,64,71,61,68,59,48,53,51,53,50,54,47,52,54,48,38,49,77,50,67,44,79,83,51,29,38,36,30,38,45,30,48,51,26,64,58,52,51,47,49,18,60,78,70,37,41,27,42,34,28,23,57,51,67,69,22,42,53,27,26,53,54,16,45,58,72,39,76,86,49,48,66,40,60,41,79,41,36,62,14,48,52,75,46,72,32,35,32,44,11,48,60,67,27,58,66,61,49,26,77,48,62,55,66,65,60,52,50,50,62,74,63,48,84,58,52,67,66,56,66,40,35,53,78,46,85,48,63,30,36,39,51,42,81,59,46,68,62,60,31,45,36,34,41,39,43,47,62,66,43,56,55,38,32,60,58,14,25,48,66,26,48,67,73,18,25,64,48,33,40,38,33,60,48,41,73,92,64,28,54,70,68,54,52,53,49,35,56,51,50,45,44,60,64,48,34,47,46,38,66,61,89,76,71,46,80,85,59,58,66,66,92,58,48,61,84,75,76,74,74,55,92,86,40,52,46,36,44,31,31,29,42,71,54,42,54,28,54,74,70,72,46,87,68,58,88,68,67,40,60,74,85,30,49,69,54,42,55,50,46,51,58,72,56,73,116

pLDDT: mean 77.12, std 19.35, range [29.44, 98.69]

Nearest PDB structures (foldseek):
  4azs-assembly1_A  TM=6.184E-01  e=2.325E-04  Escherichia coli
  4azt-assembly1_A  TM=6.017E-01  e=3.114E-04  Escherichia coli
  4azw-assembly1_A  TM=5.235E-01  e=8.612E-05  Escherichia coli
  4ax8-assembly1_A  TM=5.321E-01  e=1.736E-04  Escherichia coli
  2yqz-assembly2_B  TM=5.235E-01  e=1.422E-03  Thermus thermophilus HB8

Foldseek 3Di:
DDDDDDDDDDDDDPVVVVVVVVVVVVVVVVVVVVVVVVPDPQDPVNVVVVLVVLQVVLQVVLVVVLVVLCCVQVPDDDPDDDPPRNQVSLCVVVVWGKDWAQAPQLRQIFIATALAPQRVCCRVVVADPVLVLVQVLLLVVVLVVLVNPQAEEEEAQCQSNRNPCSNQSVVGAYEYEHQAPNSVSRNSSSCSRVVVGNYRYDNAAAFQDWAKWKWWDFNNRQSQTATDGPVVVVVCQVPDPPVVRVVGIDIDIHIHAQPSSNDQEAHSEYEHERLLRQQRNLLSCLNNLVFYHYFKYKYFDAVVRYPPVSSVSSVVSCVLSQKFKDLDPPDDPPDDPCVRGCPDDPPPNPRGMMMIGRNVSNVCNVVVHSDRDDGRDPSSVVVSVVSCVVRVD

Mean predicted aligned error: 12.17 Å